Protein AF-A0A9P8HZ07-F1 (afdb_monomer_lite)

Structure (mmCIF, N/CA/C/O backbone):
data_AF-A0A9P8HZ07-F1
#
_entry.id   AF-A0A9P8HZ07-F1
#
loop_
_atom_site.group_PDB
_atom_site.id
_atom_site.type_symbol
_atom_site.label_atom_id
_atom_site.label_alt_id
_atom_site.label_comp_id
_atom_site.label_asym_id
_atom_site.label_entity_id
_atom_site.label_seq_id
_atom_site.pdbx_PDB_ins_code
_atom_site.Cartn_x
_atom_site.Cartn_y
_atom_site.Cartn_z
_atom_site.occupancy
_atom_site.B_iso_or_equiv
_atom_site.auth_seq_id
_atom_site.auth_comp_id
_atom_site.auth_asym_id
_atom_site.auth_atom_id
_atom_site.pdbx_PDB_model_num
ATOM 1 N N . MET A 1 1 ? 8.475 6.520 -8.830 1.00 59.56 1 MET A N 1
ATOM 2 C CA . MET A 1 1 ? 8.211 6.769 -7.394 1.00 59.56 1 MET A CA 1
ATOM 3 C C . MET A 1 1 ? 7.772 5.513 -6.650 1.00 59.56 1 MET A C 1
ATOM 5 O O . MET A 1 1 ? 8.301 5.298 -5.576 1.00 59.56 1 MET A O 1
ATOM 9 N N . HIS A 1 2 ? 6.864 4.680 -7.179 1.00 84.31 2 HIS A N 1
ATOM 10 C CA . HIS A 1 2 ? 6.320 3.545 -6.406 1.00 84.31 2 HIS A CA 1
ATOM 11 C C . HIS A 1 2 ? 6.890 2.156 -6.761 1.00 84.31 2 HIS A C 1
ATOM 13 O O . HIS A 1 2 ? 6.736 1.226 -5.973 1.00 84.31 2 HIS A O 1
ATOM 19 N N . GLY A 1 3 ? 7.568 2.011 -7.906 1.00 85.69 3 GLY A N 1
ATOM 20 C CA . GLY A 1 3 ? 8.253 0.767 -8.282 1.00 85.69 3 GLY A CA 1
ATOM 21 C C . GLY A 1 3 ? 9.573 0.551 -7.534 1.00 85.69 3 GLY A C 1
ATOM 22 O O . GLY A 1 3 ? 10.082 1.464 -6.883 1.00 85.69 3 GLY A O 1
ATOM 23 N N . ASN A 1 4 ? 10.132 -0.649 -7.657 1.00 91.38 4 ASN A N 1
ATOM 24 C CA . ASN A 1 4 ? 11.378 -1.030 -6.994 1.00 91.38 4 ASN A CA 1
ATOM 25 C C . ASN A 1 4 ? 12.587 -0.266 -7.551 1.00 91.38 4 ASN A C 1
ATOM 27 O O . ASN A 1 4 ? 12.652 0.039 -8.747 1.00 91.38 4 ASN A O 1
ATOM 31 N N . TYR A 1 5 ? 13.561 0.023 -6.696 1.00 93.81 5 TYR A N 1
ATOM 32 C CA . TYR A 1 5 ? 14.713 0.854 -7.029 1.00 93.81 5 TYR A CA 1
ATOM 33 C C . TYR A 1 5 ? 15.615 0.205 -8.086 1.00 93.81 5 TYR A C 1
ATOM 35 O O . TYR A 1 5 ? 15.811 0.777 -9.159 1.00 93.81 5 TYR A O 1
ATOM 43 N N . GLY A 1 6 ? 16.075 -1.024 -7.831 1.00 94.75 6 GLY A N 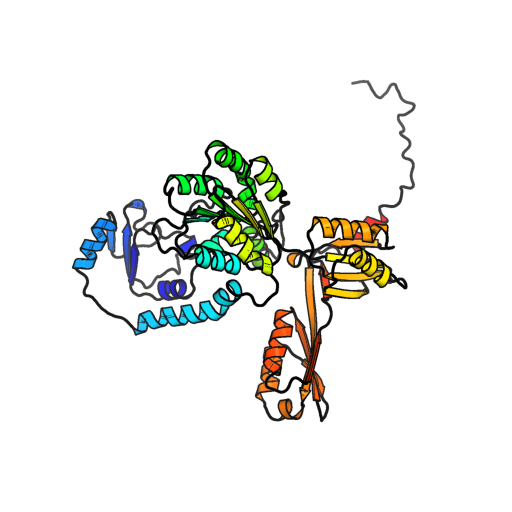1
ATOM 44 C CA . GLY A 1 6 ? 16.971 -1.756 -8.733 1.00 94.75 6 GLY A CA 1
ATOM 45 C C . GLY A 1 6 ? 16.426 -1.897 -10.158 1.00 94.75 6 GLY A C 1
ATOM 46 O O . GLY A 1 6 ? 17.099 -1.475 -11.098 1.00 94.75 6 GLY A O 1
ATOM 47 N N . PRO A 1 7 ? 15.195 -2.412 -10.355 1.00 94.31 7 PRO A N 1
ATOM 48 C CA . PRO A 1 7 ? 14.575 -2.470 -11.675 1.00 94.31 7 PRO A CA 1
ATOM 49 C C . PRO A 1 7 ? 14.467 -1.110 -12.374 1.00 94.31 7 PRO A C 1
ATOM 51 O O . PRO A 1 7 ? 14.718 -1.039 -13.574 1.00 94.31 7 PRO A O 1
ATOM 54 N N . ASN A 1 8 ? 14.148 -0.026 -11.659 1.00 93.38 8 ASN A N 1
ATOM 55 C CA . ASN A 1 8 ? 14.058 1.308 -12.263 1.00 93.38 8 ASN A CA 1
ATOM 56 C C . ASN A 1 8 ? 15.418 1.829 -12.753 1.00 93.38 8 ASN A C 1
ATOM 58 O O . ASN A 1 8 ? 15.495 2.386 -13.852 1.00 93.38 8 ASN A O 1
ATOM 62 N N . VAL A 1 9 ? 16.484 1.645 -11.967 1.00 94.56 9 VAL A N 1
ATOM 63 C CA . VAL A 1 9 ? 17.844 2.042 -12.366 1.00 94.56 9 VAL A CA 1
ATOM 64 C C . VAL A 1 9 ? 18.314 1.186 -13.536 1.00 94.56 9 VAL A C 1
ATOM 66 O O . VAL A 1 9 ? 18.641 1.705 -14.600 1.00 94.56 9 VAL A O 1
ATOM 69 N N . LEU A 1 10 ? 18.262 -0.137 -13.382 1.00 95.69 10 LEU A N 1
ATOM 70 C CA . LEU A 1 10 ? 18.871 -1.066 -14.330 1.00 95.69 10 LEU A CA 1
ATOM 71 C C . LEU A 1 10 ? 18.099 -1.179 -15.650 1.00 95.69 10 LEU A C 1
ATOM 73 O O . LEU A 1 10 ? 18.713 -1.439 -16.680 1.00 95.69 10 LEU A O 1
ATOM 77 N N . THR A 1 11 ? 16.792 -0.889 -15.672 1.00 95.00 11 THR A N 1
ATOM 78 C CA . THR A 1 11 ? 16.051 -0.708 -16.937 1.00 95.00 11 THR A CA 1
ATOM 79 C C . THR A 1 11 ? 16.614 0.462 -17.745 1.00 95.00 11 THR A C 1
ATOM 81 O O . THR A 1 11 ? 16.712 0.381 -18.965 1.00 95.00 11 THR A O 1
ATOM 84 N N . ASN A 1 12 ? 17.039 1.541 -17.085 1.00 93.06 12 ASN A N 1
ATOM 85 C CA . ASN A 1 12 ? 17.636 2.693 -17.759 1.00 93.06 12 ASN A CA 1
ATOM 86 C C . ASN A 1 12 ? 19.129 2.520 -18.063 1.00 93.06 12 ASN A C 1
ATOM 88 O O . ASN A 1 12 ? 19.679 3.356 -18.769 1.00 93.06 12 ASN A O 1
ATOM 92 N N . GLU A 1 13 ? 19.765 1.436 -17.616 1.00 94.38 13 GLU A N 1
ATOM 93 C CA . GLU A 1 13 ? 21.156 1.090 -17.950 1.00 94.38 13 GLU A CA 1
ATOM 94 C C . GLU A 1 13 ? 21.277 -0.110 -18.900 1.00 94.38 13 GLU A C 1
ATOM 96 O O . GLU A 1 13 ? 22.365 -0.378 -19.408 1.00 94.38 13 GLU A O 1
ATOM 101 N N . CYS A 1 14 ? 20.187 -0.844 -19.148 1.00 96.44 14 CYS A N 1
ATOM 102 C CA . CYS A 1 14 ? 20.227 -2.045 -19.978 1.00 96.44 14 CYS A CA 1
ATOM 103 C C . CYS A 1 14 ? 20.615 -1.737 -21.434 1.00 96.44 14 CYS A C 1
ATOM 105 O O . CYS A 1 14 ? 20.330 -0.662 -21.963 1.00 96.44 14 CYS A O 1
ATOM 107 N N . ASP A 1 15 ? 21.263 -2.698 -22.087 1.00 96.94 15 ASP A N 1
ATOM 108 C CA . ASP A 1 15 ? 21.610 -2.674 -23.511 1.00 96.94 15 ASP A CA 1
ATOM 109 C C . ASP A 1 15 ? 20.519 -3.312 -24.387 1.00 96.94 15 ASP A C 1
ATOM 111 O O . ASP A 1 15 ? 20.376 -2.962 -25.562 1.00 96.94 15 ASP A O 1
ATOM 115 N N . VAL A 1 16 ? 19.723 -4.215 -23.812 1.00 96.81 16 VAL A N 1
ATOM 116 C CA . VAL A 1 16 ? 18.549 -4.837 -24.428 1.00 96.81 16 VAL A CA 1
ATOM 117 C C . VAL A 1 16 ? 17.379 -4.822 -23.443 1.00 96.81 16 VAL A C 1
ATOM 119 O O . VAL A 1 16 ? 17.508 -5.281 -22.309 1.00 96.81 16 VAL A O 1
ATOM 122 N N . LEU A 1 17 ? 16.219 -4.345 -23.901 1.00 97.50 17 LEU A N 1
ATOM 123 C CA . LEU A 1 17 ? 14.957 -4.362 -23.162 1.00 97.50 17 LEU A CA 1
ATOM 124 C C . LEU A 1 17 ? 13.957 -5.275 -23.877 1.00 97.50 17 LEU A C 1
ATOM 126 O O . LEU A 1 17 ? 13.590 -5.014 -25.021 1.00 97.50 17 LEU A O 1
ATOM 130 N N . ILE A 1 18 ? 13.501 -6.328 -23.198 1.00 96.94 18 ILE A N 1
ATOM 131 C CA . ILE A 1 18 ? 12.497 -7.265 -23.719 1.00 96.94 18 ILE A CA 1
ATOM 132 C C . ILE A 1 18 ? 11.167 -6.982 -23.014 1.00 96.94 18 ILE A C 1
ATOM 134 O O . ILE A 1 18 ? 10.987 -7.339 -21.851 1.00 96.94 18 ILE A O 1
ATOM 138 N N . ALA A 1 19 ? 10.249 -6.317 -23.709 1.00 97.25 19 ALA A N 1
ATOM 139 C CA . ALA A 1 19 ? 8.915 -5.993 -23.220 1.00 97.25 19 ALA A CA 1
ATOM 140 C C . ALA A 1 19 ? 7.922 -7.083 -23.640 1.00 97.25 19 ALA A C 1
ATOM 142 O O . ALA A 1 19 ? 7.728 -7.314 -24.830 1.00 97.25 19 ALA A O 1
ATOM 143 N N . ILE A 1 20 ? 7.306 -7.754 -22.665 1.00 97.25 20 ILE A N 1
ATOM 144 C CA . ILE A 1 20 ? 6.387 -8.881 -22.876 1.00 97.25 20 ILE A CA 1
ATOM 145 C C . ILE A 1 20 ? 4.999 -8.477 -22.376 1.00 97.25 20 ILE A C 1
ATOM 147 O O . ILE A 1 20 ? 4.812 -8.335 -21.167 1.00 97.25 20 ILE A O 1
ATOM 151 N N . GLY A 1 21 ? 4.037 -8.286 -23.284 1.00 95.88 21 GLY A N 1
ATOM 152 C CA . GLY A 1 21 ? 2.667 -7.881 -22.941 1.00 95.88 21 GLY A CA 1
ATOM 153 C C . GLY A 1 21 ? 2.612 -6.547 -22.190 1.00 95.88 21 GLY A C 1
ATOM 154 O O . GLY A 1 21 ? 1.896 -6.413 -21.196 1.00 95.88 21 GLY A O 1
ATOM 155 N N . MET A 1 22 ? 3.434 -5.583 -22.613 1.00 94.88 22 MET A N 1
ATOM 156 C CA . MET A 1 22 ? 3.632 -4.302 -21.939 1.00 94.88 22 MET A CA 1
ATOM 157 C C . MET A 1 22 ? 3.399 -3.141 -22.908 1.00 94.88 22 MET A C 1
ATOM 159 O O . MET A 1 22 ? 4.104 -2.995 -23.895 1.00 94.88 22 MET A O 1
ATOM 163 N N . ARG A 1 23 ? 2.496 -2.228 -22.539 1.00 95.69 23 ARG A N 1
ATOM 164 C CA . ARG A 1 23 ? 2.103 -1.059 -23.352 1.00 95.69 23 ARG A CA 1
ATOM 165 C C . ARG A 1 23 ? 2.937 0.219 -23.164 1.00 95.69 23 ARG A C 1
ATOM 167 O O . ARG A 1 23 ? 2.537 1.291 -23.612 1.00 95.69 23 ARG A O 1
ATOM 174 N N . PHE A 1 24 ? 4.055 0.145 -22.433 1.00 96.12 24 PHE A N 1
ATOM 175 C CA . PHE A 1 24 ? 4.898 1.307 -22.089 1.00 96.12 24 PHE A CA 1
ATOM 176 C C . PHE A 1 24 ? 4.092 2.510 -21.563 1.00 96.12 24 PHE A C 1
ATOM 178 O O . PHE A 1 24 ? 4.180 3.618 -22.087 1.00 96.12 24 PHE A O 1
ATOM 185 N N . ASP A 1 25 ? 3.253 2.262 -20.557 1.00 95.25 25 ASP A N 1
ATOM 186 C CA . ASP A 1 25 ? 2.420 3.285 -19.921 1.00 95.25 25 ASP A CA 1
ATOM 187 C C . ASP A 1 25 ? 3.254 4.370 -19.215 1.00 95.25 25 ASP A C 1
ATOM 189 O O . ASP A 1 25 ? 4.336 4.086 -18.691 1.00 95.25 25 ASP A O 1
ATOM 193 N N . ASP A 1 26 ? 2.727 5.597 -19.144 1.00 92.44 26 ASP A N 1
ATOM 194 C CA . ASP A 1 26 ? 3.433 6.748 -18.568 1.00 92.44 26 ASP A CA 1
ATOM 195 C C . ASP A 1 26 ? 3.791 6.579 -17.081 1.00 92.44 26 ASP A C 1
ATOM 197 O O . ASP A 1 26 ? 4.816 7.101 -16.628 1.00 92.44 26 ASP A O 1
ATOM 201 N N . ARG A 1 27 ? 3.030 5.774 -16.327 1.00 90.75 27 ARG A N 1
ATOM 202 C CA . ARG A 1 27 ? 3.316 5.470 -14.919 1.00 90.75 27 ARG A CA 1
ATOM 203 C C . ARG A 1 27 ? 4.494 4.519 -14.760 1.00 90.75 27 ARG A C 1
ATOM 205 O O . ARG A 1 27 ? 5.082 4.472 -13.679 1.00 90.75 27 ARG A O 1
ATOM 212 N N . VAL A 1 28 ? 4.847 3.793 -15.821 1.00 92.94 28 VAL A N 1
ATOM 213 C CA . VAL A 1 28 ? 6.012 2.903 -15.873 1.00 92.94 28 VAL A CA 1
ATOM 214 C C . VAL A 1 28 ? 7.216 3.631 -16.459 1.00 92.94 28 VAL A C 1
ATOM 216 O O . VAL A 1 28 ? 8.289 3.623 -15.860 1.00 92.94 28 VAL A O 1
ATOM 219 N N . THR A 1 29 ? 7.056 4.278 -17.615 1.00 93.31 29 THR A N 1
ATOM 220 C CA . THR A 1 29 ? 8.188 4.887 -18.325 1.00 93.31 29 THR A CA 1
ATOM 221 C C . THR A 1 29 ? 8.618 6.221 -17.730 1.00 93.31 29 THR A C 1
ATOM 223 O O . THR A 1 29 ? 9.765 6.638 -17.902 1.00 93.31 29 THR A O 1
ATOM 226 N N . GLY A 1 30 ? 7.700 6.930 -17.066 1.00 91.62 30 GLY A N 1
ATOM 227 C CA . GLY A 1 30 ? 7.900 8.316 -16.674 1.00 91.62 30 GLY A CA 1
ATOM 228 C C . GLY A 1 30 ? 8.252 9.167 -17.895 1.00 91.62 30 GLY A C 1
ATOM 229 O O . GLY A 1 30 ? 7.479 9.290 -18.843 1.00 91.62 30 GLY A O 1
ATOM 230 N N . ARG A 1 31 ? 9.456 9.738 -17.894 1.00 92.12 31 ARG A N 1
ATOM 231 C CA . ARG A 1 31 ? 9.958 10.568 -18.992 1.00 92.12 31 ARG A CA 1
ATOM 232 C C . ARG A 1 31 ? 10.434 9.726 -20.175 1.00 92.12 31 ARG A C 1
ATOM 234 O O . ARG A 1 31 ? 11.571 9.257 -20.191 1.00 92.12 31 ARG A O 1
ATOM 241 N N . LEU A 1 32 ? 9.594 9.624 -21.207 1.00 93.50 32 LEU A N 1
ATOM 242 C CA . LEU A 1 32 ? 9.905 8.905 -22.450 1.00 93.50 32 LEU A CA 1
ATOM 243 C C . LEU A 1 32 ? 11.179 9.396 -23.141 1.00 93.50 32 LEU A C 1
ATOM 245 O O . LEU A 1 32 ? 11.830 8.613 -23.821 1.00 93.50 32 LEU A O 1
ATOM 249 N N . ASP A 1 33 ? 11.565 10.664 -22.986 1.00 93.31 33 ASP A N 1
ATOM 250 C CA . ASP A 1 33 ? 12.795 11.213 -23.567 1.00 93.31 33 ASP A CA 1
ATOM 251 C C . ASP A 1 33 ? 14.073 10.714 -22.872 1.00 93.31 33 ASP A C 1
ATOM 253 O O . ASP A 1 33 ? 15.148 10.776 -23.463 1.00 93.31 33 ASP A O 1
ATOM 257 N N . LYS A 1 34 ? 13.952 10.153 -21.664 1.00 92.25 34 LYS A N 1
ATOM 258 C CA . LYS A 1 34 ? 15.059 9.568 -20.893 1.00 92.25 34 LYS A CA 1
ATOM 259 C C . LYS A 1 34 ? 14.961 8.053 -20.719 1.00 92.25 34 LYS A C 1
ATOM 261 O O . LYS A 1 34 ? 15.940 7.436 -20.321 1.00 92.25 34 LYS A O 1
ATOM 266 N N . TYR A 1 35 ? 13.807 7.465 -21.014 1.00 94.81 35 TYR A N 1
ATOM 267 C CA . TYR A 1 35 ? 13.546 6.052 -20.778 1.00 94.81 35 TYR A CA 1
ATOM 268 C C . TYR A 1 35 ? 14.347 5.151 -21.731 1.00 94.81 35 TYR A C 1
ATOM 270 O O . TYR A 1 35 ? 14.124 5.193 -22.943 1.00 94.81 35 TYR A O 1
ATOM 278 N N . ALA A 1 36 ? 15.270 4.359 -21.169 1.00 94.12 36 ALA A N 1
ATOM 279 C CA . ALA A 1 36 ? 16.022 3.283 -21.833 1.00 94.12 36 ALA A CA 1
ATOM 280 C C . ALA A 1 36 ? 16.573 3.628 -23.239 1.00 94.12 36 ALA A C 1
ATOM 282 O O . ALA A 1 36 ? 16.530 2.809 -24.156 1.00 94.12 36 ALA A O 1
ATOM 283 N N . LYS A 1 37 ? 17.080 4.853 -23.445 1.00 94.25 37 LYS A N 1
ATOM 284 C CA . LYS A 1 37 ? 17.424 5.376 -24.786 1.00 94.25 37 LYS A CA 1
ATOM 285 C C . LYS A 1 37 ? 18.563 4.654 -25.494 1.00 94.25 37 LYS A C 1
ATOM 287 O O . LYS A 1 37 ? 18.640 4.702 -26.718 1.00 94.25 37 LYS A O 1
ATOM 292 N N . GLN A 1 38 ? 19.440 4.019 -24.736 1.00 95.06 38 GLN A N 1
ATOM 293 C CA . GLN A 1 38 ? 20.548 3.222 -25.247 1.00 95.06 38 GLN A CA 1
ATOM 294 C C . GLN A 1 38 ? 20.142 1.786 -25.612 1.00 95.06 38 GLN A C 1
ATOM 296 O O . GLN A 1 38 ? 20.891 1.116 -26.322 1.00 95.06 38 GLN A O 1
ATOM 301 N N . ALA A 1 39 ? 19.002 1.298 -25.114 1.00 97.56 39 ALA A N 1
ATOM 302 C CA . ALA A 1 39 ? 18.634 -0.106 -25.220 1.00 97.56 39 ALA A CA 1
ATOM 303 C C . ALA A 1 39 ? 18.073 -0.451 -26.606 1.00 97.56 39 ALA A C 1
ATOM 305 O O . ALA A 1 39 ? 17.285 0.297 -27.189 1.00 97.56 39 ALA A O 1
ATOM 306 N N . LYS A 1 40 ? 18.409 -1.641 -27.111 1.00 98.31 40 LYS A N 1
ATOM 307 C CA . LYS A 1 40 ? 17.659 -2.278 -28.199 1.00 98.31 40 LYS A CA 1
ATOM 308 C C . LYS A 1 40 ? 16.374 -2.862 -27.627 1.00 98.31 40 LYS A C 1
ATOM 310 O O . LYS A 1 40 ? 16.422 -3.674 -26.706 1.00 98.31 40 LYS A O 1
ATOM 315 N N . VAL A 1 41 ? 15.232 -2.468 -28.175 1.00 98.00 41 VAL A N 1
ATOM 316 C CA . VAL A 1 41 ? 13.921 -2.846 -27.634 1.00 98.00 41 VAL A CA 1
ATOM 317 C C . VAL A 1 41 ? 13.317 -3.980 -28.460 1.00 98.00 41 VAL A C 1
ATOM 319 O O . VAL A 1 41 ? 13.108 -3.825 -29.664 1.00 98.00 41 VAL A O 1
ATOM 322 N N . ILE A 1 42 ? 13.017 -5.105 -27.815 1.00 97.56 42 ILE A N 1
ATOM 323 C CA . ILE A 1 42 ? 12.215 -6.199 -28.373 1.00 97.56 42 ILE A CA 1
ATOM 324 C C . ILE A 1 42 ? 10.846 -6.130 -27.706 1.00 97.56 42 ILE A C 1
ATOM 326 O O . ILE A 1 42 ? 10.764 -6.175 -26.480 1.00 97.56 42 ILE A O 1
ATOM 330 N N . HIS A 1 43 ? 9.779 -5.997 -28.488 1.00 98.06 43 HIS A N 1
ATOM 331 C CA . HIS A 1 43 ? 8.430 -5.792 -27.953 1.00 98.06 43 HIS A CA 1
ATOM 332 C C . HIS A 1 43 ? 7.493 -6.878 -28.458 1.00 98.06 43 HIS A C 1
ATOM 334 O O . HIS A 1 43 ? 7.217 -6.958 -29.654 1.00 98.06 43 HIS A O 1
ATOM 340 N N . LEU A 1 44 ? 7.044 -7.718 -27.529 1.00 97.94 44 LEU A N 1
ATOM 341 C CA . LEU A 1 44 ? 6.050 -8.751 -27.748 1.00 97.94 44 LEU A CA 1
ATOM 342 C C . LEU A 1 44 ? 4.698 -8.220 -27.280 1.00 97.94 44 LEU A C 1
ATOM 344 O O . LEU A 1 44 ? 4.534 -7.925 -26.092 1.00 97.94 44 LEU A O 1
ATOM 348 N N . ASP A 1 45 ? 3.738 -8.121 -28.191 1.00 97.56 45 ASP A N 1
ATOM 349 C CA . ASP A 1 45 ? 2.375 -7.722 -27.852 1.00 97.56 45 ASP A CA 1
ATOM 350 C C . ASP A 1 45 ? 1.351 -8.399 -28.768 1.00 97.56 45 ASP A C 1
ATOM 352 O O . ASP A 1 45 ? 1.636 -8.724 -29.925 1.00 97.56 45 ASP A O 1
ATOM 356 N N . ILE A 1 46 ? 0.152 -8.618 -28.231 1.00 97.62 46 ILE A N 1
ATOM 357 C CA . ILE A 1 46 ? -0.977 -9.171 -28.981 1.00 97.62 46 ILE A CA 1
ATOM 358 C C . ILE A 1 46 ? -1.697 -8.071 -29.769 1.00 97.62 46 ILE A C 1
ATOM 360 O O . ILE A 1 46 ? -2.244 -8.342 -30.841 1.00 97.62 46 ILE A O 1
ATOM 364 N N . ASP A 1 47 ? -1.672 -6.837 -29.256 1.00 97.06 47 ASP A N 1
ATOM 365 C CA . ASP A 1 47 ? -2.287 -5.677 -29.887 1.00 97.06 47 ASP A CA 1
ATOM 366 C C . ASP A 1 47 ? -1.255 -4.943 -30.762 1.00 97.06 47 ASP A C 1
ATOM 368 O O . ASP A 1 47 ? -0.323 -4.321 -30.243 1.00 97.06 47 ASP A O 1
ATOM 372 N N . PRO A 1 48 ? -1.405 -4.963 -32.100 1.00 95.62 48 PRO A N 1
ATOM 373 C CA . PRO A 1 48 ? -0.461 -4.298 -32.990 1.00 95.62 48 PRO A CA 1
ATOM 374 C C . PRO A 1 48 ? -0.445 -2.773 -32.813 1.00 95.62 48 PRO A C 1
ATOM 376 O O . PRO A 1 48 ? 0.519 -2.135 -33.228 1.00 95.62 48 PRO A O 1
ATOM 379 N N . SER A 1 49 ? -1.478 -2.174 -32.207 1.00 96.75 49 SER A N 1
ATOM 380 C CA . SER A 1 49 ? -1.523 -0.733 -31.943 1.00 96.75 49 SER A CA 1
ATOM 381 C C . SER A 1 49 ? -0.614 -0.293 -30.793 1.00 96.75 49 SER A C 1
ATOM 383 O O . SER A 1 49 ? -0.299 0.891 -30.689 1.00 96.75 49 SER A O 1
ATOM 385 N N . GLU A 1 50 ? -0.163 -1.227 -29.950 1.00 96.69 50 GLU A N 1
ATOM 386 C CA . GLU A 1 50 ? 0.773 -0.953 -28.855 1.00 96.69 50 GLU A CA 1
ATOM 387 C C . GLU A 1 50 ? 2.235 -0.934 -29.318 1.00 96.69 50 GLU A C 1
ATOM 389 O O . GLU A 1 50 ? 3.081 -0.276 -28.705 1.00 96.69 50 GLU A O 1
ATOM 394 N N . ILE A 1 51 ? 2.530 -1.600 -30.435 1.00 96.62 51 ILE A N 1
ATOM 395 C CA . ILE A 1 51 ? 3.860 -1.636 -31.041 1.00 96.62 51 ILE A CA 1
ATOM 396 C C . ILE A 1 51 ? 4.230 -0.256 -31.593 1.00 96.62 51 ILE A C 1
ATOM 398 O O . ILE A 1 51 ? 3.445 0.387 -32.286 1.00 96.62 51 ILE A O 1
ATOM 402 N N . ASP A 1 52 ? 5.454 0.198 -31.307 1.00 95.88 52 ASP A N 1
ATOM 403 C CA . ASP A 1 52 ? 5.998 1.497 -31.737 1.00 95.88 52 ASP A CA 1
ATOM 404 C C . ASP A 1 52 ? 5.202 2.737 -31.284 1.00 95.88 52 ASP A C 1
ATOM 406 O O . ASP A 1 52 ? 5.543 3.854 -31.679 1.00 95.88 52 ASP A O 1
ATOM 410 N N . LYS A 1 53 ? 4.180 2.575 -30.432 1.00 96.50 53 LYS A N 1
ATOM 411 C CA . LYS A 1 53 ? 3.292 3.664 -30.010 1.00 96.50 53 LYS A CA 1
ATOM 412 C C . LYS A 1 53 ? 4.005 4.702 -29.146 1.00 96.50 53 LYS A C 1
ATOM 414 O O . LYS A 1 53 ? 4.034 5.882 -29.481 1.00 96.50 53 LYS A O 1
ATOM 419 N N . ASN A 1 54 ? 4.577 4.253 -28.027 1.00 96.19 54 ASN A N 1
ATOM 420 C CA . ASN A 1 54 ? 5.247 5.117 -27.044 1.00 96.19 54 ASN A CA 1
ATOM 421 C C . ASN A 1 54 ? 6.777 5.022 -27.129 1.00 96.19 54 ASN A C 1
ATOM 423 O O . ASN A 1 54 ? 7.484 6.016 -26.953 1.00 96.19 54 ASN A O 1
ATOM 427 N N . VAL A 1 55 ? 7.299 3.821 -27.393 1.00 95.62 55 VAL A N 1
ATOM 428 C CA . VAL A 1 55 ? 8.733 3.531 -27.504 1.00 95.62 55 VAL A CA 1
ATOM 429 C C . VAL A 1 55 ? 8.974 2.847 -28.841 1.00 95.62 55 VAL A C 1
ATOM 431 O O . VAL A 1 55 ? 8.315 1.860 -29.158 1.00 95.62 55 VAL A O 1
ATOM 434 N N . LYS A 1 56 ? 9.923 3.367 -29.628 1.00 95.50 56 LYS A N 1
ATOM 435 C CA . LYS A 1 56 ? 10.289 2.763 -30.911 1.00 95.50 56 LYS A CA 1
ATOM 436 C C . LYS A 1 56 ? 11.013 1.440 -30.670 1.00 95.50 56 LYS A C 1
ATOM 438 O O . LYS A 1 56 ? 12.029 1.397 -29.978 1.00 95.50 56 LYS A O 1
ATOM 443 N N . THR A 1 57 ? 10.498 0.377 -31.265 1.00 96.62 57 THR A N 1
ATOM 444 C CA . THR A 1 57 ? 11.015 -0.980 -31.134 1.00 96.62 57 THR A CA 1
ATOM 445 C C . THR A 1 57 ? 12.122 -1.231 -32.156 1.00 96.62 57 THR A C 1
ATOM 447 O O . THR A 1 57 ? 12.129 -0.687 -33.261 1.00 96.62 57 THR A O 1
ATOM 450 N N . THR A 1 58 ? 13.110 -2.034 -31.768 1.00 98.12 58 THR A N 1
ATOM 451 C CA . THR A 1 58 ? 14.130 -2.564 -32.684 1.00 98.12 58 THR A CA 1
ATOM 452 C C . THR A 1 58 ? 13.604 -3.800 -33.403 1.00 98.12 58 THR A C 1
ATOM 454 O O . THR A 1 58 ? 13.832 -3.954 -34.600 1.00 98.12 58 THR A O 1
ATOM 457 N N . VAL A 1 59 ? 12.897 -4.670 -32.675 1.00 96.88 59 VAL A N 1
ATOM 458 C CA . VAL A 1 59 ? 12.235 -5.857 -33.223 1.00 96.88 59 VAL A CA 1
ATOM 459 C C . VAL A 1 59 ? 10.842 -5.979 -32.599 1.00 96.88 59 VAL A C 1
ATOM 461 O O . VAL A 1 59 ? 10.743 -6.248 -31.398 1.00 96.88 59 VAL A O 1
ATOM 464 N N . PRO A 1 60 ? 9.767 -5.798 -33.380 1.00 96.81 60 PRO A N 1
ATOM 465 C CA . PRO A 1 60 ? 8.421 -6.116 -32.933 1.00 96.81 60 PRO A CA 1
ATOM 466 C C . PRO A 1 60 ? 8.119 -7.603 -33.150 1.00 96.81 60 PRO A C 1
ATOM 468 O O . PRO A 1 60 ? 8.443 -8.172 -34.194 1.00 96.81 60 PRO A O 1
ATOM 471 N N . VAL A 1 61 ? 7.470 -8.229 -32.174 1.00 96.12 61 VAL A N 1
ATOM 472 C CA . VAL A 1 61 ? 6.990 -9.612 -32.244 1.00 96.12 61 VAL A CA 1
ATOM 473 C C . VAL A 1 61 ? 5.497 -9.589 -31.957 1.00 96.12 61 VAL A C 1
ATOM 475 O O . VAL A 1 61 ? 5.059 -9.510 -30.813 1.00 96.12 61 VAL A O 1
ATOM 478 N N . TRP A 1 62 ? 4.705 -9.616 -33.018 1.00 95.88 62 TRP A N 1
ATOM 479 C CA . TRP A 1 62 ? 3.256 -9.579 -32.896 1.00 95.88 62 TRP A CA 1
ATOM 480 C C . TRP A 1 62 ? 2.688 -10.991 -32.716 1.00 95.88 62 TRP A C 1
ATOM 482 O O . TRP A 1 62 ? 2.951 -11.872 -33.536 1.00 95.88 62 TRP A O 1
ATOM 492 N N . GLY A 1 63 ? 1.905 -11.199 -31.656 1.00 95.94 63 GLY A N 1
ATOM 493 C CA . GLY A 1 63 ? 1.196 -12.453 -31.400 1.00 95.94 63 GLY A CA 1
ATOM 494 C C . GLY A 1 63 ? 0.912 -12.695 -29.917 1.00 95.94 63 GLY A C 1
ATOM 495 O O . GLY A 1 63 ? 1.278 -11.898 -29.054 1.00 95.94 63 GLY A O 1
ATOM 496 N N . ASP A 1 64 ? 0.265 -13.820 -29.603 1.00 97.44 64 ASP A N 1
ATOM 497 C CA . ASP A 1 64 ? 0.090 -14.242 -28.210 1.00 97.44 64 ASP A CA 1
ATOM 498 C C . ASP A 1 64 ? 1.464 -14.584 -27.604 1.00 97.44 64 ASP A C 1
ATOM 500 O O . ASP A 1 64 ? 2.215 -15.409 -28.131 1.00 97.44 64 ASP A O 1
ATOM 504 N N . CYS A 1 65 ? 1.810 -13.957 -26.476 1.00 96.19 65 CYS A N 1
ATOM 505 C CA . CYS A 1 65 ? 3.045 -14.247 -25.743 1.00 96.19 65 CYS A CA 1
ATOM 506 C C . CYS A 1 65 ? 3.137 -15.716 -25.298 1.00 96.19 65 CYS A C 1
ATOM 508 O O . CYS A 1 65 ? 4.241 -16.231 -25.153 1.00 96.19 65 CYS A O 1
ATOM 510 N N . LYS A 1 66 ? 2.011 -16.419 -25.114 1.00 95.75 66 LYS A N 1
ATOM 511 C CA . LYS A 1 66 ? 2.000 -17.861 -24.817 1.00 95.75 66 LYS A CA 1
ATOM 512 C C . LYS A 1 66 ? 2.487 -18.725 -25.975 1.00 95.75 66 LYS A C 1
ATOM 514 O O . LYS A 1 66 ? 2.950 -19.830 -25.721 1.00 95.75 66 LYS A O 1
ATOM 519 N N . GLU A 1 67 ? 2.383 -18.240 -27.208 1.00 96.50 67 GLU A N 1
ATOM 520 C CA . GLU A 1 67 ? 2.847 -18.942 -28.408 1.00 96.50 67 GLU A CA 1
ATOM 521 C C . GLU A 1 67 ? 4.237 -18.453 -28.824 1.00 96.50 67 GLU A C 1
ATOM 523 O O . GLU A 1 67 ? 5.140 -19.248 -29.079 1.00 96.50 67 GLU A O 1
ATOM 528 N N . THR A 1 68 ? 4.438 -17.133 -28.821 1.00 95.75 68 THR A N 1
ATOM 529 C CA . THR A 1 68 ? 5.672 -16.504 -29.308 1.00 95.75 68 THR A CA 1
ATOM 530 C C . THR A 1 68 ? 6.856 -16.667 -28.352 1.00 95.75 68 THR A C 1
ATOM 532 O O . THR A 1 68 ? 7.980 -16.845 -28.822 1.00 95.75 68 THR A O 1
ATOM 535 N N . LEU A 1 69 ? 6.650 -16.664 -27.024 1.00 95.50 69 LEU A N 1
ATOM 536 C CA . LEU A 1 69 ? 7.752 -16.867 -26.074 1.00 95.50 69 LEU A CA 1
ATOM 537 C C . LEU A 1 69 ? 8.392 -18.255 -26.196 1.00 95.50 69 LEU A C 1
ATOM 539 O O . LEU A 1 69 ? 9.616 -18.281 -26.305 1.00 95.50 69 LEU A O 1
ATOM 543 N N . PRO A 1 70 ? 7.644 -19.381 -26.227 1.00 95.88 70 PRO A N 1
ATOM 544 C CA . PRO A 1 70 ? 8.232 -20.698 -26.467 1.00 95.88 70 PRO A CA 1
ATOM 545 C C . PRO A 1 70 ? 9.120 -20.744 -27.714 1.00 95.88 70 PRO A C 1
ATOM 547 O O . PRO A 1 70 ? 10.282 -21.135 -27.617 1.00 95.88 70 PRO A O 1
ATOM 550 N N . MET A 1 71 ? 8.622 -20.233 -28.846 1.00 94.88 71 MET A N 1
ATOM 551 C CA . MET A 1 71 ? 9.365 -20.188 -30.113 1.00 94.88 71 MET A CA 1
ATOM 552 C C . MET A 1 71 ? 10.675 -19.399 -29.997 1.00 94.88 71 MET A C 1
ATOM 554 O O . MET A 1 71 ? 11.700 -19.809 -30.534 1.00 94.88 71 MET A O 1
ATOM 558 N N . LEU A 1 72 ? 10.662 -18.270 -29.281 1.00 93.00 72 LEU A N 1
ATOM 559 C CA . LEU A 1 72 ? 11.877 -17.502 -29.013 1.00 93.00 72 LEU A CA 1
ATOM 560 C C . LEU A 1 72 ? 12.820 -18.267 -28.079 1.00 93.00 72 LEU A C 1
ATOM 562 O O . LEU A 1 72 ? 14.018 -18.328 -28.342 1.00 93.00 72 LEU A O 1
ATOM 566 N N . THR A 1 73 ? 12.299 -18.875 -27.010 1.00 93.62 73 THR A N 1
ATOM 567 C CA . THR A 1 73 ? 13.116 -19.598 -26.026 1.00 93.62 73 THR A CA 1
ATOM 568 C C . THR A 1 73 ? 13.777 -20.861 -26.583 1.00 93.62 73 THR A C 1
ATOM 570 O O . THR A 1 73 ? 14.829 -21.252 -26.091 1.00 93.62 73 THR A O 1
ATOM 573 N N . GLU A 1 74 ? 13.222 -21.474 -27.630 1.00 95.69 74 GLU A N 1
ATOM 574 C CA . GLU A 1 74 ? 13.857 -22.594 -28.343 1.00 95.69 74 GLU A CA 1
ATOM 575 C C . GLU A 1 74 ? 15.113 -22.172 -29.120 1.00 95.69 74 GLU A C 1
ATOM 577 O O . GLU A 1 74 ? 15.990 -22.994 -29.383 1.00 95.69 74 GLU A O 1
ATOM 582 N N . LEU A 1 75 ? 15.214 -20.889 -29.476 1.00 95.31 75 LEU A N 1
ATOM 583 C CA . LEU A 1 75 ? 16.303 -20.338 -30.283 1.00 95.31 75 LEU A CA 1
ATOM 584 C C . LEU A 1 75 ? 17.372 -19.621 -29.448 1.00 95.31 75 LEU A C 1
ATOM 586 O O . LEU A 1 75 ? 18.443 -19.309 -29.974 1.00 95.31 75 LEU A O 1
ATOM 590 N N . VAL A 1 76 ? 17.104 -19.324 -28.171 1.00 94.25 76 VAL A N 1
ATOM 591 C CA . VAL A 1 76 ? 18.077 -18.643 -27.305 1.00 94.25 76 VAL A CA 1
ATOM 592 C C . VAL A 1 76 ? 19.069 -19.625 -26.696 1.00 94.25 76 VAL A C 1
ATOM 594 O O . VAL A 1 76 ? 18.718 -20.660 -26.135 1.00 94.25 76 VAL A O 1
ATOM 597 N N . GLU A 1 77 ? 20.344 -19.253 -26.734 1.00 95.19 77 GLU A N 1
ATOM 598 C CA . GLU A 1 77 ? 21.378 -19.948 -25.976 1.00 95.19 77 GLU A CA 1
ATOM 599 C C . GLU A 1 77 ? 21.260 -19.601 -24.489 1.00 95.19 77 GLU A C 1
ATOM 601 O O . GLU A 1 77 ? 21.293 -18.427 -24.105 1.00 95.19 77 GLU A O 1
ATOM 606 N N . GLN A 1 78 ? 21.191 -20.615 -23.629 1.00 94.12 78 GLN A N 1
ATOM 607 C CA . GLN A 1 78 ? 21.206 -20.404 -22.186 1.00 94.12 78 GLN A CA 1
ATOM 608 C C . GLN A 1 78 ? 22.556 -19.819 -21.741 1.00 94.12 78 GLN A C 1
ATOM 610 O O . GLN A 1 78 ? 23.610 -20.430 -21.918 1.00 94.12 78 GLN A O 1
ATOM 615 N N . LYS A 1 79 ? 22.522 -18.637 -21.117 1.00 93.75 79 LYS A N 1
ATOM 616 C CA . LYS A 1 79 ? 23.695 -17.945 -20.559 1.00 93.75 79 LYS A CA 1
ATOM 617 C C . LYS A 1 79 ? 23.420 -17.509 -19.124 1.00 93.75 79 LYS A C 1
ATOM 619 O O . LYS A 1 79 ? 22.275 -17.284 -18.742 1.00 93.75 79 LYS A O 1
ATOM 624 N N . VAL A 1 80 ? 24.478 -17.390 -18.321 1.00 94.56 80 VAL A N 1
ATOM 625 C CA . VAL A 1 80 ? 24.392 -16.960 -16.917 1.00 94.56 80 VAL A CA 1
ATOM 626 C C . VAL A 1 80 ? 25.239 -15.709 -16.727 1.00 94.56 80 VAL A C 1
ATOM 628 O O . VAL A 1 80 ? 26.417 -15.693 -17.074 1.00 94.56 80 VAL A O 1
ATOM 631 N N . TYR A 1 81 ? 24.645 -14.671 -16.139 1.00 95.38 81 TYR A N 1
ATOM 632 C CA . TYR A 1 81 ? 25.281 -13.367 -15.930 1.00 95.38 81 TYR A CA 1
ATOM 633 C C . TYR A 1 81 ? 25.311 -13.011 -14.436 1.00 95.38 81 TYR A C 1
ATOM 635 O O . TYR A 1 81 ? 24.564 -12.140 -13.986 1.00 95.38 81 TYR A O 1
ATOM 643 N N . PRO A 1 82 ? 26.152 -13.680 -13.624 1.00 96.81 82 PRO A N 1
ATOM 644 C CA . PRO A 1 82 ? 26.111 -13.537 -12.169 1.00 96.81 82 PRO A CA 1
ATOM 645 C C . PRO A 1 82 ? 26.438 -12.113 -11.707 1.00 96.81 82 PRO A C 1
ATOM 647 O O . PRO A 1 82 ? 25.819 -11.639 -10.761 1.00 96.81 82 PRO A O 1
ATOM 650 N N . GLN A 1 83 ? 27.349 -11.421 -12.401 1.00 96.88 83 GLN A N 1
ATOM 651 C CA . GLN A 1 83 ? 27.716 -10.030 -12.109 1.00 96.88 83 GLN A CA 1
ATOM 652 C C . GLN A 1 83 ? 26.555 -9.060 -12.363 1.00 96.88 83 GLN A C 1
ATOM 654 O O . GLN A 1 83 ? 26.313 -8.168 -11.559 1.00 96.88 83 GLN A O 1
ATOM 659 N N . TRP A 1 84 ? 25.797 -9.255 -13.447 1.00 95.25 84 TRP A N 1
ATOM 660 C CA . TRP A 1 84 ? 24.619 -8.435 -13.740 1.00 95.25 84 TRP A CA 1
ATOM 661 C C . TRP A 1 84 ? 23.507 -8.668 -12.714 1.00 95.25 84 TRP A C 1
ATOM 663 O O . TRP A 1 84 ? 22.981 -7.719 -12.142 1.00 95.25 84 TRP A O 1
ATOM 673 N N . LEU A 1 85 ? 23.217 -9.935 -12.396 1.00 95.44 85 LEU A N 1
ATOM 674 C CA . LEU A 1 85 ? 22.239 -10.296 -11.362 1.00 95.44 85 LEU A CA 1
ATOM 675 C C . LEU A 1 85 ? 22.645 -9.800 -9.967 1.00 95.44 85 LEU A C 1
ATOM 677 O O . LEU A 1 85 ? 21.781 -9.520 -9.139 1.00 95.44 85 LEU A O 1
ATOM 681 N N . GLN A 1 86 ? 23.947 -9.693 -9.696 1.00 97.50 86 GLN A N 1
ATOM 682 C CA . GLN A 1 86 ? 24.450 -9.177 -8.429 1.00 97.50 86 GLN A CA 1
ATOM 683 C C . GLN A 1 86 ? 24.098 -7.698 -8.229 1.00 97.50 86 GLN A C 1
ATOM 685 O O . GLN A 1 86 ? 23.693 -7.344 -7.126 1.00 97.50 86 GLN A O 1
ATOM 690 N N . LYS A 1 87 ? 24.122 -6.874 -9.287 1.00 97.25 87 LYS A N 1
ATOM 691 C CA . LYS A 1 87 ? 23.704 -5.464 -9.202 1.00 97.25 87 LYS A CA 1
ATOM 692 C C . LYS A 1 87 ? 22.256 -5.307 -8.731 1.00 97.25 87 LYS A C 1
ATOM 694 O O . LYS A 1 87 ? 21.969 -4.466 -7.888 1.00 97.25 87 LYS A O 1
ATOM 699 N N . PHE A 1 88 ? 21.337 -6.144 -9.227 1.00 96.50 88 PHE A N 1
ATOM 700 C CA . PHE A 1 88 ? 19.944 -6.131 -8.756 1.00 96.50 88 PHE A CA 1
ATOM 701 C C . PHE A 1 88 ? 19.851 -6.432 -7.259 1.00 96.50 88 PHE A C 1
ATOM 703 O O . PHE A 1 88 ? 19.094 -5.769 -6.557 1.00 96.50 88 PHE A O 1
ATOM 710 N N . ARG A 1 89 ? 20.636 -7.401 -6.768 1.00 96.75 89 ARG A N 1
ATOM 711 C CA . ARG A 1 89 ? 20.672 -7.759 -5.342 1.00 96.75 89 ARG A CA 1
ATOM 712 C C . ARG A 1 89 ? 21.243 -6.641 -4.473 1.00 96.75 89 ARG A C 1
ATOM 714 O O . ARG A 1 89 ? 20.762 -6.447 -3.365 1.00 96.75 89 ARG A O 1
ATOM 721 N N . GLU A 1 90 ? 22.237 -5.908 -4.964 1.00 97.44 90 GLU A N 1
ATOM 722 C CA . GLU A 1 90 ? 22.813 -4.753 -4.265 1.00 97.44 90 GLU A CA 1
ATOM 723 C C . GLU A 1 90 ? 21.783 -3.630 -4.101 1.00 97.44 90 GLU A C 1
ATOM 725 O O . GLU A 1 90 ? 21.541 -3.194 -2.978 1.00 97.44 90 GLU A O 1
ATOM 730 N N . TYR A 1 91 ? 21.095 -3.246 -5.182 1.00 97.06 91 TYR A N 1
ATOM 731 C CA . TYR A 1 91 ? 20.014 -2.258 -5.104 1.00 97.06 91 TYR A CA 1
ATOM 732 C C . TYR A 1 91 ? 18.827 -2.729 -4.267 1.00 97.06 91 TYR A C 1
ATOM 734 O O . TYR A 1 91 ? 18.218 -1.930 -3.562 1.00 97.06 91 TYR A O 1
ATOM 742 N N . GLN A 1 92 ? 18.484 -4.017 -4.347 1.00 95.62 92 GLN A N 1
ATOM 743 C CA . GLN A 1 92 ? 17.437 -4.594 -3.511 1.00 95.62 92 GLN A CA 1
ATOM 744 C C . GLN A 1 92 ? 17.809 -4.485 -2.033 1.00 95.62 92 GLN A C 1
ATOM 746 O O . GLN A 1 92 ? 16.973 -4.069 -1.244 1.00 95.62 92 GLN A O 1
ATOM 751 N N . LYS A 1 93 ? 19.054 -4.804 -1.662 1.00 97.12 93 LYS A N 1
ATOM 752 C CA . LYS A 1 93 ? 19.530 -4.682 -0.281 1.00 97.12 93 LYS A CA 1
ATOM 753 C C . LYS A 1 93 ? 19.453 -3.235 0.219 1.00 97.12 93 LYS A C 1
ATOM 755 O O . LYS A 1 93 ? 18.962 -2.997 1.316 1.00 97.12 93 LYS A O 1
ATOM 760 N N . GLU A 1 94 ? 19.894 -2.275 -0.592 1.00 96.62 94 GLU A N 1
ATOM 761 C CA . GLU A 1 94 ? 19.804 -0.846 -0.261 1.00 96.62 94 GLU A CA 1
ATOM 762 C C . GLU A 1 94 ? 18.346 -0.401 -0.055 1.00 96.62 94 GLU A C 1
ATOM 764 O O . GLU A 1 94 ? 18.019 0.274 0.923 1.00 96.62 94 GLU A O 1
ATOM 769 N N . GLU A 1 95 ? 17.448 -0.818 -0.952 1.00 94.50 95 GLU A N 1
ATOM 770 C CA . GLU A 1 95 ? 16.014 -0.538 -0.859 1.00 94.50 95 GLU A CA 1
ATOM 771 C C . GLU A 1 95 ? 15.372 -1.217 0.362 1.00 94.50 95 GLU A C 1
ATOM 773 O O . GLU A 1 95 ? 14.503 -0.631 1.018 1.00 94.50 95 GLU A O 1
ATOM 778 N N . GLU A 1 96 ? 15.815 -2.434 0.684 1.00 94.81 96 GLU A N 1
ATOM 779 C CA . GLU A 1 96 ? 15.376 -3.194 1.847 1.00 94.81 96 GLU A CA 1
ATOM 780 C C . GLU A 1 96 ? 15.720 -2.478 3.149 1.00 94.81 96 GLU A C 1
ATOM 782 O O . GLU A 1 96 ? 14.842 -2.266 3.984 1.00 94.81 96 GLU A O 1
ATOM 787 N N . GLU A 1 97 ? 16.974 -2.059 3.299 1.00 94.19 97 GLU A N 1
ATOM 788 C CA . GLU A 1 97 ? 17.478 -1.364 4.485 1.00 94.19 97 GLU A CA 1
ATOM 789 C C . GLU A 1 97 ? 16.859 0.031 4.644 1.00 94.19 97 GLU A C 1
ATOM 791 O O . GLU A 1 97 ? 16.479 0.410 5.750 1.00 94.19 97 GLU A O 1
ATOM 796 N N . TH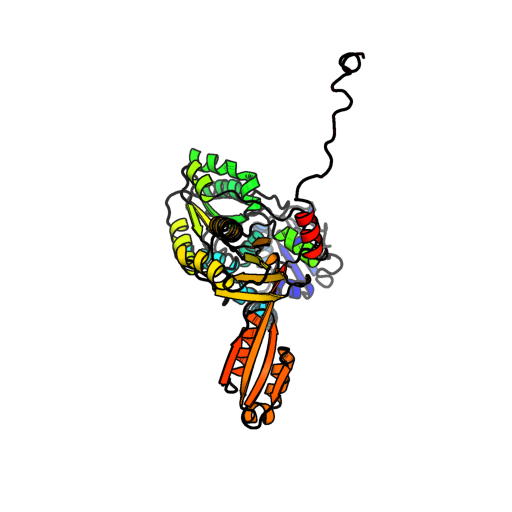R A 1 98 ? 16.708 0.776 3.546 1.00 90.31 98 THR A N 1
ATOM 797 C CA . THR A 1 98 ? 16.298 2.189 3.595 1.00 90.31 98 THR A CA 1
ATOM 798 C C . THR A 1 98 ? 14.786 2.373 3.693 1.00 90.31 98 THR A C 1
ATOM 800 O O . THR A 1 98 ? 14.323 3.276 4.385 1.00 90.31 98 THR A O 1
ATOM 803 N N . CYS A 1 99 ? 14.003 1.549 2.985 1.00 87.88 99 CYS A N 1
ATOM 804 C CA . CYS A 1 99 ? 12.579 1.821 2.765 1.00 87.88 99 CYS A CA 1
ATOM 805 C C . CYS A 1 99 ? 11.660 0.645 3.114 1.00 87.88 99 CYS A C 1
ATOM 807 O O . CYS A 1 99 ? 10.570 0.860 3.635 1.00 87.88 99 CYS A O 1
ATOM 809 N N . ILE A 1 100 ? 12.034 -0.598 2.790 1.00 93.06 100 ILE A N 1
ATOM 810 C CA . ILE A 1 100 ? 11.130 -1.747 2.981 1.00 93.06 100 ILE A CA 1
ATOM 811 C C . ILE A 1 100 ? 11.095 -2.167 4.449 1.00 93.06 100 ILE A C 1
ATOM 813 O O . ILE A 1 100 ? 10.012 -2.302 5.007 1.00 93.06 100 ILE A O 1
ATOM 817 N N . ASN A 1 101 ? 12.247 -2.370 5.090 1.00 93.94 101 ASN A N 1
ATOM 818 C CA . ASN A 1 101 ? 12.295 -2.850 6.469 1.00 93.94 101 ASN A CA 1
ATOM 819 C C . ASN A 1 101 ? 11.643 -1.887 7.467 1.00 93.94 101 ASN A C 1
ATOM 821 O O . ASN A 1 101 ? 10.862 -2.396 8.270 1.00 93.94 101 ASN A O 1
ATOM 825 N N . PRO A 1 102 ? 11.873 -0.558 7.409 1.00 87.56 102 PRO A N 1
ATOM 826 C CA . PRO A 1 102 ? 11.180 0.386 8.287 1.00 87.56 102 PRO A CA 1
ATOM 827 C C . PRO A 1 102 ? 9.656 0.355 8.115 1.00 87.56 102 PRO A C 1
ATOM 829 O O . PRO A 1 102 ? 8.922 0.401 9.095 1.00 87.56 102 PRO A O 1
ATOM 832 N N . GLU A 1 103 ? 9.175 0.206 6.877 1.00 87.62 103 GLU A N 1
ATOM 833 C CA . GLU A 1 103 ? 7.740 0.165 6.570 1.00 87.62 103 GLU A CA 1
ATOM 834 C C . GLU A 1 103 ? 7.098 -1.183 6.938 1.00 87.62 103 GLU A C 1
ATOM 836 O O . GLU A 1 103 ? 5.923 -1.228 7.278 1.00 87.62 103 GLU A O 1
ATOM 841 N N . LEU A 1 104 ? 7.832 -2.298 6.885 1.00 93.94 104 LEU A N 1
ATOM 842 C CA . LEU A 1 104 ? 7.313 -3.631 7.229 1.00 93.94 104 LEU A CA 1
ATOM 843 C C . LEU A 1 104 ? 7.519 -4.021 8.700 1.00 93.94 104 LEU A C 1
ATOM 845 O O . LEU A 1 104 ? 6.867 -4.948 9.186 1.00 93.94 104 LEU A O 1
ATOM 849 N N . ASN A 1 105 ? 8.467 -3.378 9.380 1.00 92.50 105 ASN A N 1
ATOM 850 C CA . ASN A 1 105 ? 8.865 -3.652 10.760 1.00 92.50 105 ASN A CA 1
ATOM 851 C C . ASN A 1 105 ? 9.093 -2.327 11.508 1.00 92.50 105 ASN A C 1
ATOM 853 O O . ASN A 1 105 ? 10.216 -2.068 11.952 1.00 92.50 105 ASN A O 1
ATOM 857 N N . PRO A 1 106 ? 8.066 -1.469 11.620 1.00 83.50 106 PRO A N 1
ATOM 858 C CA . PRO A 1 106 ? 8.219 -0.198 12.307 1.00 83.50 106 PRO A CA 1
ATOM 859 C C . PRO A 1 106 ? 8.618 -0.424 13.768 1.00 83.50 106 PRO A C 1
ATOM 861 O O . PRO A 1 106 ? 8.044 -1.253 14.474 1.00 83.50 106 PRO A O 1
ATOM 864 N N . THR A 1 107 ? 9.613 0.331 14.225 1.00 77.44 107 THR A N 1
ATOM 865 C CA . THR A 1 107 ? 10.046 0.355 15.631 1.00 77.44 107 THR A CA 1
ATOM 866 C C . THR A 1 107 ? 9.302 1.410 16.450 1.00 77.44 107 THR A C 1
ATOM 868 O O . THR A 1 107 ? 9.336 1.370 17.677 1.00 77.44 107 THR A O 1
ATOM 871 N N . THR A 1 108 ? 8.601 2.333 15.784 1.00 70.94 108 THR A N 1
ATOM 872 C CA . THR A 1 108 ? 7.724 3.339 16.402 1.00 70.94 108 THR A CA 1
ATOM 873 C C . THR A 1 108 ? 6.478 2.680 16.992 1.00 70.94 108 THR A C 1
ATOM 875 O O . THR A 1 108 ? 6.244 1.505 16.757 1.00 70.94 108 THR A O 1
ATOM 878 N N . GLU A 1 109 ? 5.641 3.389 17.749 1.00 64.75 109 GLU A N 1
ATOM 879 C CA . GLU A 1 109 ? 4.363 2.834 18.247 1.00 64.75 109 GLU A CA 1
ATOM 880 C C . GLU A 1 109 ? 3.257 2.807 17.174 1.00 64.75 109 GLU A C 1
ATOM 882 O O . GLU A 1 109 ? 2.275 2.079 17.309 1.00 64.75 109 GLU A O 1
ATOM 887 N N . GLN A 1 110 ? 3.435 3.564 16.086 1.00 66.94 110 GLN A N 1
ATOM 888 C CA . GLN A 1 110 ? 2.456 3.714 15.008 1.00 66.94 110 GLN A CA 1
ATOM 889 C C . GLN A 1 110 ? 2.435 2.502 14.076 1.00 66.94 110 GLN A C 1
ATOM 891 O O . GLN A 1 110 ? 3.475 1.976 13.677 1.00 66.94 110 GLN A O 1
ATOM 896 N N . LEU A 1 111 ? 1.235 2.090 13.677 1.00 81.06 111 LEU A N 1
ATOM 897 C CA . LEU A 1 111 ? 1.050 1.073 12.651 1.00 81.06 111 LEU A CA 1
ATOM 898 C C . LEU A 1 111 ? 1.353 1.650 11.268 1.00 81.06 111 LEU A C 1
ATOM 900 O O . LEU A 1 111 ? 0.787 2.665 10.869 1.00 81.06 111 LEU A O 1
ATOM 904 N N . THR A 1 112 ? 2.190 0.962 10.503 1.00 88.06 112 THR A N 1
ATOM 905 C CA . THR A 1 112 ? 2.385 1.263 9.082 1.00 88.06 112 THR A CA 1
ATOM 906 C C . THR A 1 112 ? 1.464 0.396 8.232 1.00 88.06 112 THR A C 1
ATOM 908 O O . THR A 1 112 ? 1.096 -0.724 8.601 1.00 88.06 112 THR A O 1
ATOM 911 N N . MET A 1 113 ? 1.103 0.874 7.040 1.00 91.19 113 MET A N 1
ATOM 912 C CA . MET A 1 113 ? 0.311 0.060 6.115 1.00 91.19 113 MET A CA 1
ATOM 913 C C . MET A 1 113 ? 1.105 -1.181 5.666 1.00 91.19 113 MET A C 1
ATOM 915 O O . MET A 1 113 ? 0.524 -2.252 5.480 1.00 91.19 113 MET A O 1
ATOM 919 N N . GLY A 1 114 ? 2.432 -1.069 5.531 1.00 94.44 114 GLY A N 1
ATOM 920 C CA . GLY A 1 114 ? 3.312 -2.197 5.235 1.00 94.44 114 GLY A CA 1
ATOM 921 C C . GLY A 1 114 ? 3.287 -3.301 6.293 1.00 94.44 114 GLY A C 1
ATOM 922 O O . GLY A 1 114 ? 3.187 -4.473 5.928 1.00 94.44 114 GLY A O 1
ATOM 923 N N . GLU A 1 115 ? 3.307 -2.956 7.584 1.00 94.94 115 GLU A N 1
ATOM 924 C CA . GLU A 1 115 ? 3.199 -3.919 8.690 1.00 94.94 115 GLU A CA 1
ATOM 925 C C . GLU A 1 115 ? 1.899 -4.734 8.589 1.00 94.94 115 GLU A C 1
ATOM 927 O O . GLU A 1 115 ? 1.913 -5.965 8.705 1.00 94.94 115 GLU A O 1
ATOM 932 N N . VAL A 1 116 ? 0.782 -4.069 8.273 1.00 96.56 116 VAL A N 1
ATOM 933 C CA . VAL A 1 116 ? -0.513 -4.733 8.063 1.00 96.56 116 VAL A CA 1
ATOM 934 C C . VAL A 1 116 ? -0.438 -5.729 6.899 1.00 96.56 116 VAL A C 1
ATOM 936 O O . VAL A 1 116 ? -0.818 -6.892 7.053 1.00 96.56 116 VAL A O 1
ATOM 939 N N . ILE A 1 117 ? 0.089 -5.314 5.741 1.00 97.94 117 ILE A N 1
ATOM 940 C CA . ILE A 1 117 ? 0.203 -6.184 4.556 1.00 97.94 117 ILE A CA 1
ATOM 941 C C . ILE A 1 117 ? 1.171 -7.351 4.796 1.00 97.94 117 ILE A C 1
ATOM 943 O O . ILE A 1 117 ? 0.904 -8.474 4.359 1.00 97.94 117 ILE A O 1
ATOM 947 N N . LYS A 1 118 ? 2.263 -7.137 5.539 1.00 97.69 118 LYS A N 1
ATOM 948 C CA . LYS A 1 118 ? 3.175 -8.209 5.956 1.00 97.69 118 LYS A CA 1
ATOM 949 C C . LYS A 1 118 ? 2.432 -9.288 6.743 1.00 97.69 118 LYS A C 1
ATOM 951 O O . LYS A 1 118 ? 2.556 -10.465 6.408 1.00 97.69 118 LYS A O 1
ATOM 956 N N . LEU A 1 119 ? 1.632 -8.909 7.739 1.00 97.88 119 LEU A N 1
ATOM 957 C CA . LEU A 1 119 ? 0.863 -9.874 8.529 1.00 97.88 119 LEU A CA 1
ATOM 958 C C . LEU A 1 119 ? -0.218 -10.576 7.696 1.00 97.88 119 LEU A C 1
ATOM 960 O O . LEU A 1 119 ? -0.421 -11.780 7.862 1.00 97.88 119 LEU A O 1
ATOM 964 N N . VAL A 1 120 ? -0.855 -9.879 6.746 1.00 98.19 120 VAL A N 1
ATOM 965 C CA . VAL A 1 120 ? -1.754 -10.516 5.766 1.00 98.19 120 VAL A CA 1
ATOM 966 C C . VAL A 1 120 ? -1.009 -11.593 4.974 1.00 98.19 120 VAL A C 1
ATOM 968 O O . VAL A 1 120 ? -1.513 -12.711 4.854 1.00 98.19 120 VAL A O 1
ATOM 971 N N . ASN A 1 121 ? 0.202 -11.318 4.479 1.00 98.00 121 ASN A N 1
ATOM 972 C CA . ASN A 1 121 ? 1.007 -12.318 3.772 1.00 98.00 121 ASN A CA 1
ATOM 973 C C . ASN A 1 121 ? 1.352 -13.521 4.651 1.00 98.00 121 ASN A C 1
ATOM 975 O O . ASN A 1 121 ? 1.292 -14.650 4.177 1.00 98.00 121 ASN A O 1
ATOM 979 N N . GLU A 1 122 ? 1.736 -13.302 5.909 1.00 98.06 122 GLU A N 1
ATOM 980 C CA . GLU A 1 122 ? 2.085 -14.387 6.834 1.00 98.06 122 GLU A CA 1
ATOM 981 C C . GLU A 1 122 ? 0.887 -15.302 7.108 1.00 98.06 122 GLU A C 1
ATOM 983 O O . GLU A 1 122 ? 1.006 -16.525 7.025 1.00 98.06 122 GLU A O 1
ATOM 988 N N . LEU A 1 123 ? -0.279 -14.714 7.383 1.00 98.19 123 LEU A N 1
ATOM 989 C CA . LEU A 1 123 ? -1.496 -15.453 7.723 1.00 98.19 123 LEU A CA 1
ATOM 990 C C . LEU A 1 123 ? -2.113 -16.160 6.508 1.00 98.19 123 LEU A C 1
ATOM 992 O O . LEU A 1 123 ? -2.646 -17.259 6.640 1.00 98.19 123 LEU A O 1
ATOM 996 N N . THR A 1 124 ? -2.006 -15.564 5.319 1.00 97.56 124 THR A N 1
ATOM 997 C CA . THR A 1 124 ? -2.515 -16.139 4.059 1.00 97.56 124 THR A CA 1
ATOM 998 C C . THR A 1 124 ? -1.470 -16.951 3.298 1.00 97.56 124 THR A C 1
ATOM 1000 O O . THR A 1 124 ? -1.767 -17.477 2.228 1.00 97.56 124 THR A O 1
ATOM 1003 N N . LYS A 1 125 ? -0.235 -17.019 3.813 1.00 97.62 125 LYS A N 1
ATOM 1004 C CA . LYS A 1 125 ? 0.951 -17.597 3.157 1.00 97.62 125 LYS A CA 1
ATOM 1005 C C . LYS A 1 125 ? 1.298 -16.971 1.797 1.00 97.62 125 LYS A C 1
ATOM 1007 O O . LYS A 1 125 ? 2.119 -17.523 1.071 1.00 97.62 125 LYS A O 1
ATOM 1012 N N . GLY A 1 126 ? 0.737 -15.804 1.467 1.00 96.25 126 GLY A N 1
ATOM 1013 C CA . GLY A 1 126 ? 0.900 -15.147 0.164 1.00 96.25 126 GLY A CA 1
ATOM 1014 C C . GLY A 1 126 ? 0.015 -15.722 -0.947 1.00 96.25 126 GLY A C 1
ATOM 1015 O O . GLY A 1 126 ? 0.281 -15.482 -2.126 1.00 96.25 126 GLY A O 1
ATOM 1016 N N . ASP A 1 127 ? -1.019 -16.489 -0.584 1.00 97.25 127 ASP A N 1
ATOM 1017 C CA . ASP A 1 127 ? -1.908 -17.166 -1.536 1.00 97.25 127 ASP A CA 1
ATOM 1018 C C . ASP A 1 127 ? -3.251 -16.440 -1.740 1.00 97.25 127 ASP A C 1
ATOM 1020 O O . ASP A 1 127 ? -4.040 -16.813 -2.618 1.00 97.25 127 ASP A O 1
ATOM 1024 N N . ALA A 1 128 ? -3.522 -15.388 -0.962 1.00 97.81 128 ALA A N 1
ATOM 1025 C CA . ALA A 1 128 ? -4.728 -14.582 -1.115 1.00 97.81 128 ALA A CA 1
ATOM 1026 C C . ALA A 1 128 ? -4.736 -13.794 -2.436 1.00 97.81 128 ALA A C 1
ATOM 1028 O O . ALA A 1 128 ? -3.700 -13.375 -2.953 1.00 97.81 128 ALA A O 1
ATOM 1029 N N . ILE A 1 129 ? -5.934 -13.568 -2.973 1.00 98.69 129 ILE A N 1
ATOM 1030 C CA . ILE A 1 129 ? -6.159 -12.556 -4.003 1.00 98.69 129 ILE A CA 1
ATOM 1031 C C . ILE A 1 129 ? -6.276 -11.217 -3.284 1.00 98.69 129 ILE A C 1
ATOM 1033 O O . ILE A 1 129 ? -7.185 -11.023 -2.476 1.00 98.69 129 ILE A O 1
ATOM 1037 N N . ILE A 1 130 ? -5.366 -10.300 -3.587 1.00 98.69 130 ILE A N 1
ATOM 1038 C CA . ILE A 1 130 ? -5.400 -8.933 -3.087 1.00 98.69 130 ILE A CA 1
ATOM 1039 C C . ILE A 1 130 ? -6.106 -8.072 -4.124 1.00 98.69 130 ILE A C 1
ATOM 1041 O O . ILE A 1 130 ? -5.687 -7.984 -5.283 1.00 98.69 130 ILE A O 1
ATOM 1045 N N . VAL A 1 131 ? -7.191 -7.443 -3.692 1.00 98.81 131 VAL A N 1
ATOM 1046 C CA . VAL A 1 131 ? -7.947 -6.481 -4.485 1.00 98.81 131 VAL A CA 1
ATOM 1047 C C . VAL A 1 131 ? -7.743 -5.118 -3.859 1.00 98.81 131 VAL A C 1
ATOM 1049 O O . VAL A 1 131 ? -7.972 -4.964 -2.665 1.00 98.81 131 VAL A O 1
ATOM 1052 N N . THR A 1 132 ? -7.279 -4.135 -4.618 1.00 98.56 132 THR A N 1
ATOM 1053 C CA . THR A 1 132 ? -6.961 -2.815 -4.058 1.00 98.56 132 THR A CA 1
ATOM 1054 C C . THR A 1 132 ? -7.853 -1.736 -4.634 1.00 98.56 132 THR A C 1
ATOM 1056 O O . THR A 1 132 ? -8.233 -1.785 -5.809 1.00 98.56 132 THR A O 1
ATOM 1059 N N . ASP A 1 133 ? -8.179 -0.754 -3.795 1.00 98.06 133 ASP A N 1
ATOM 1060 C CA . ASP A 1 133 ? -8.766 0.498 -4.267 1.00 98.06 133 ASP A CA 1
ATOM 1061 C C . ASP A 1 133 ? -7.641 1.408 -4.777 1.00 98.06 133 ASP A C 1
ATOM 1063 O O . ASP A 1 133 ? -6.532 0.937 -5.041 1.00 98.06 133 ASP A O 1
ATOM 1067 N N . VAL A 1 134 ? -7.904 2.697 -4.972 1.00 97.62 134 VAL A N 1
ATOM 1068 C CA . VAL A 1 134 ? -6.929 3.628 -5.544 1.00 97.62 134 VAL A CA 1
ATOM 1069 C C . VAL A 1 134 ? -6.463 4.626 -4.490 1.00 97.62 134 VAL A C 1
ATOM 1071 O O . VAL A 1 134 ? -7.259 5.330 -3.870 1.00 97.62 134 VAL A O 1
ATOM 1074 N N . GLY A 1 135 ? -5.148 4.695 -4.267 1.00 93.31 135 GLY A N 1
ATOM 1075 C CA . GLY A 1 135 ? -4.545 5.576 -3.265 1.00 93.31 135 GLY A CA 1
ATOM 1076 C C . GLY A 1 135 ? -3.180 5.098 -2.769 1.00 93.31 135 GLY A C 1
ATOM 1077 O O . GLY A 1 135 ? -2.501 4.310 -3.421 1.00 93.31 135 GLY A O 1
ATOM 1078 N N . GLN A 1 136 ? -2.754 5.567 -1.594 1.00 89.69 136 GLN A N 1
ATOM 1079 C CA . GLN A 1 136 ? -1.483 5.130 -0.993 1.00 89.69 136 GLN A CA 1
ATOM 1080 C C . GLN A 1 136 ? -1.501 3.642 -0.636 1.00 89.69 136 GLN A C 1
ATOM 1082 O O . GLN A 1 136 ? -0.563 2.924 -0.975 1.00 89.69 136 GLN A O 1
ATOM 1087 N N . HIS A 1 137 ? -2.604 3.169 -0.049 1.00 93.94 137 HIS A N 1
ATOM 1088 C CA . HIS A 1 137 ? -2.816 1.757 0.268 1.00 93.94 137 HIS A CA 1
ATOM 1089 C C . HIS A 1 137 ? -2.662 0.851 -0.966 1.00 93.94 137 HIS A C 1
ATOM 1091 O O . HIS A 1 137 ? -2.122 -0.243 -0.841 1.00 93.94 137 HIS A O 1
ATOM 1097 N N . GLN A 1 138 ? -3.056 1.312 -2.163 1.00 97.25 138 GLN A N 1
ATOM 1098 C CA . GLN A 1 138 ? -2.860 0.595 -3.430 1.00 97.25 138 GLN A CA 1
ATOM 1099 C C . GLN A 1 138 ? -1.376 0.340 -3.698 1.00 97.25 138 GLN A C 1
ATOM 1101 O O . GLN A 1 138 ? -0.978 -0.779 -4.011 1.00 97.25 138 GLN A O 1
ATOM 1106 N N . MET A 1 139 ? -0.552 1.385 -3.572 1.00 94.00 139 MET A N 1
ATOM 1107 C CA . MET A 1 139 ? 0.887 1.295 -3.822 1.00 94.00 139 MET A CA 1
ATOM 1108 C C . MET A 1 139 ? 1.563 0.403 -2.783 1.00 94.00 139 MET A C 1
ATOM 1110 O O . MET A 1 139 ? 2.369 -0.446 -3.150 1.00 94.00 139 MET A O 1
ATOM 1114 N N . VAL A 1 140 ? 1.194 0.549 -1.507 1.00 94.00 140 VAL A N 1
ATOM 1115 C CA . VAL A 1 140 ? 1.710 -0.277 -0.404 1.00 94.00 140 VAL A CA 1
ATOM 1116 C C . VAL A 1 140 ? 1.339 -1.747 -0.609 1.00 94.00 140 VAL A C 1
ATOM 1118 O O . VAL A 1 140 ? 2.210 -2.612 -0.579 1.00 94.00 140 VAL A O 1
ATOM 1121 N N . ALA A 1 141 ? 0.067 -2.044 -0.878 1.00 96.00 141 ALA A N 1
ATOM 1122 C CA . ALA A 1 141 ? -0.396 -3.407 -1.103 1.00 96.00 141 ALA A CA 1
ATOM 1123 C C . ALA A 1 141 ? 0.280 -4.039 -2.329 1.00 96.00 141 ALA A C 1
ATOM 1125 O O . ALA A 1 141 ? 0.796 -5.146 -2.225 1.00 96.00 141 ALA A O 1
ATOM 1126 N N . CYS A 1 142 ? 0.368 -3.333 -3.462 1.00 93.50 142 CYS A N 1
ATOM 1127 C CA . CYS A 1 142 ? 1.070 -3.832 -4.650 1.00 93.50 142 CYS A CA 1
ATOM 1128 C C . CYS A 1 142 ? 2.568 -4.072 -4.412 1.00 93.50 142 CYS A C 1
ATOM 1130 O O . CYS A 1 142 ? 3.140 -4.972 -5.022 1.00 93.50 142 CYS A O 1
ATOM 1132 N N . ARG A 1 143 ? 3.205 -3.267 -3.555 1.00 93.12 143 ARG A N 1
ATOM 1133 C CA . ARG A 1 143 ? 4.642 -3.351 -3.270 1.00 93.12 143 ARG A CA 1
ATOM 1134 C C . ARG A 1 143 ? 4.987 -4.469 -2.291 1.00 93.12 143 ARG A C 1
ATOM 1136 O O . ARG A 1 143 ? 6.036 -5.088 -2.437 1.00 93.12 143 ARG A O 1
ATOM 1143 N N . TYR A 1 144 ? 4.131 -4.711 -1.299 1.00 95.94 144 TYR A N 1
ATOM 1144 C CA . TYR A 1 144 ? 4.457 -5.594 -0.180 1.00 95.94 144 TYR A CA 1
ATOM 1145 C C . TYR A 1 144 ? 3.646 -6.884 -0.128 1.00 95.94 144 TYR A C 1
ATOM 1147 O O . TYR A 1 144 ? 4.062 -7.807 0.569 1.00 95.94 144 TYR A O 1
ATOM 1155 N N . ALA A 1 145 ? 2.523 -7.000 -0.839 1.00 96.56 145 ALA A N 1
ATOM 1156 C CA . ALA A 1 145 ? 1.809 -8.268 -0.925 1.00 96.56 145 ALA A CA 1
ATOM 1157 C C . ALA A 1 145 ? 2.626 -9.313 -1.700 1.00 96.56 145 ALA A C 1
ATOM 1159 O O . ALA A 1 145 ? 3.342 -9.003 -2.653 1.00 96.56 145 ALA A O 1
ATOM 1160 N N . LYS A 1 146 ? 2.496 -10.576 -1.297 1.00 95.81 146 LYS A N 1
ATOM 1161 C CA . LYS A 1 146 ? 3.048 -11.717 -2.028 1.00 95.81 146 LYS A CA 1
ATOM 1162 C C . LYS A 1 146 ? 1.993 -12.271 -2.977 1.00 95.81 146 LYS A C 1
ATOM 1164 O O . LYS A 1 146 ? 0.836 -12.431 -2.603 1.00 95.81 146 LYS A O 1
ATOM 1169 N N . PHE A 1 147 ? 2.418 -12.588 -4.196 1.00 95.56 147 PHE A N 1
ATOM 1170 C CA . PHE A 1 147 ? 1.558 -13.111 -5.254 1.00 95.56 147 PHE A CA 1
ATOM 1171 C C . PHE A 1 147 ? 2.080 -14.470 -5.729 1.00 95.56 147 PHE A C 1
ATOM 1173 O O . PHE A 1 147 ? 2.599 -14.592 -6.837 1.00 95.56 147 PHE A O 1
ATOM 1180 N N . ASN A 1 148 ? 1.964 -15.502 -4.887 1.00 96.19 148 ASN A N 1
ATOM 1181 C CA . ASN A 1 148 ? 2.490 -16.840 -5.205 1.00 96.19 148 ASN A CA 1
ATOM 1182 C C . ASN A 1 148 ? 1.782 -17.494 -6.403 1.00 96.19 148 ASN A C 1
ATOM 1184 O O . ASN A 1 148 ? 2.335 -18.369 -7.063 1.00 96.19 148 ASN A O 1
ATOM 1188 N N . SER A 1 149 ? 0.541 -17.081 -6.671 1.00 96.06 149 SER A N 1
ATOM 1189 C CA . SER A 1 149 ? -0.286 -17.577 -7.771 1.00 96.06 149 SER A CA 1
ATOM 1190 C C . SER A 1 149 ? -0.573 -16.479 -8.791 1.00 96.06 149 SER A C 1
ATOM 1192 O O . SER A 1 149 ? -0.683 -15.299 -8.449 1.00 96.06 149 SER A O 1
ATOM 1194 N N . THR A 1 150 ? -0.778 -16.859 -10.054 1.00 95.19 150 THR A N 1
ATOM 1195 C CA . THR A 1 150 ? -1.240 -15.912 -11.084 1.00 95.19 150 THR A CA 1
ATOM 1196 C C . THR A 1 150 ? -2.632 -15.360 -10.748 1.00 95.19 150 THR A C 1
ATOM 1198 O O . THR A 1 150 ? -3.389 -15.968 -9.987 1.00 95.19 150 THR A O 1
ATOM 1201 N N . LYS A 1 151 ? -2.978 -14.193 -11.313 1.00 95.56 151 LYS A N 1
ATOM 1202 C CA . LYS A 1 151 ? -4.280 -13.524 -11.103 1.00 95.56 151 LYS A CA 1
ATOM 1203 C C . LYS A 1 151 ? -4.587 -13.223 -9.623 1.00 95.56 151 LYS A C 1
ATOM 1205 O O . LYS A 1 151 ? -5.722 -13.361 -9.182 1.00 95.56 151 LYS A O 1
ATOM 1210 N N . SER A 1 152 ? -3.564 -12.844 -8.853 1.00 97.38 152 SER A N 1
ATOM 1211 C CA . SER A 1 152 ? -3.686 -12.560 -7.410 1.00 97.38 152 SER A CA 1
ATOM 1212 C C . SER A 1 152 ? -3.612 -11.075 -7.054 1.00 97.38 152 SER A C 1
ATOM 1214 O O . SER A 1 152 ? -3.816 -10.736 -5.897 1.00 97.38 152 SER A O 1
ATOM 1216 N N . ASN A 1 153 ? -3.340 -10.202 -8.026 1.00 97.88 153 ASN A N 1
ATOM 1217 C CA . ASN A 1 153 ? -3.405 -8.752 -7.867 1.00 97.88 153 ASN A CA 1
ATOM 1218 C C . ASN A 1 153 ? -4.507 -8.210 -8.783 1.00 97.88 153 ASN A C 1
ATOM 1220 O O . ASN A 1 153 ? -4.399 -8.334 -10.005 1.00 97.88 153 ASN A O 1
ATOM 1224 N N . VAL A 1 154 ? -5.565 -7.647 -8.203 1.00 98.44 154 VAL A N 1
ATOM 1225 C CA . VAL A 1 154 ? -6.698 -7.076 -8.940 1.00 98.44 154 VAL A CA 1
ATOM 1226 C C . VAL A 1 154 ? -6.836 -5.614 -8.536 1.00 98.44 154 VAL A C 1
ATOM 1228 O O . VAL A 1 154 ? -7.157 -5.295 -7.397 1.00 98.44 154 VAL A O 1
ATOM 1231 N N . THR A 1 155 ? -6.572 -4.701 -9.465 1.00 98.12 155 THR A N 1
ATOM 1232 C CA . THR A 1 155 ? -6.566 -3.267 -9.168 1.00 98.12 155 THR A CA 1
ATOM 1233 C C . THR A 1 155 ? -6.933 -2.443 -10.393 1.00 98.12 155 THR A C 1
ATOM 1235 O O . THR A 1 155 ? -6.656 -2.841 -11.528 1.00 98.12 155 THR A O 1
ATOM 1238 N N . SER A 1 156 ? -7.519 -1.267 -10.175 1.00 97.81 156 SER A N 1
ATOM 1239 C CA . SER A 1 156 ? -7.753 -0.295 -11.240 1.00 97.81 156 SER A CA 1
ATOM 1240 C C . SER A 1 156 ? -6.476 0.508 -11.514 1.00 97.81 156 SER A C 1
ATOM 1242 O O . SER A 1 156 ? -6.298 1.612 -11.001 1.00 97.81 156 SER A O 1
ATOM 1244 N N . GLY A 1 157 ? -5.588 -0.035 -12.349 1.00 94.56 157 GLY A N 1
ATOM 1245 C CA . GLY A 1 157 ? -4.345 0.638 -12.746 1.00 94.56 157 GLY A CA 1
ATOM 1246 C C . GLY A 1 157 ? -4.525 1.683 -13.853 1.00 94.56 157 GLY A C 1
ATOM 1247 O O . GLY A 1 157 ? -4.095 2.818 -13.699 1.00 94.56 157 GLY A O 1
ATOM 1248 N N . GLY A 1 158 ? -5.173 1.311 -14.964 1.00 93.69 158 GLY A N 1
ATOM 1249 C CA . GLY A 1 158 ? -5.246 2.161 -16.162 1.00 93.69 158 GLY A CA 1
ATOM 1250 C C . GLY A 1 158 ? -6.022 3.465 -15.956 1.00 93.69 158 GLY A C 1
ATOM 1251 O O . GLY A 1 158 ? -5.499 4.534 -16.247 1.00 93.69 158 GLY A O 1
ATOM 1252 N N . LEU A 1 159 ? -7.254 3.377 -15.438 1.00 95.69 159 LEU A N 1
ATOM 1253 C CA . LEU A 1 159 ? -8.097 4.554 -15.185 1.00 95.69 159 LEU A CA 1
ATOM 1254 C C . LEU A 1 159 ? -7.932 5.121 -13.766 1.00 95.69 159 LEU A C 1
ATOM 1256 O O . LEU A 1 159 ? -8.205 6.296 -13.548 1.00 95.69 159 LEU A O 1
ATOM 1260 N N . GLY A 1 160 ? -7.490 4.310 -12.800 1.00 94.94 160 GLY A N 1
ATOM 1261 C CA . GLY A 1 160 ? -7.355 4.762 -11.411 1.00 94.94 160 GLY A CA 1
ATOM 1262 C C . GLY A 1 160 ? -8.690 5.105 -10.733 1.00 94.94 160 GLY A C 1
ATOM 1263 O O . GLY A 1 160 ? -8.775 6.098 -10.019 1.00 94.94 160 GLY A O 1
ATOM 1264 N N . THR A 1 161 ? -9.740 4.308 -10.944 1.00 97.75 161 THR A N 1
ATOM 1265 C CA . THR A 1 161 ? -11.076 4.541 -10.379 1.00 97.75 161 THR A CA 1
ATOM 1266 C C . THR A 1 161 ? -11.145 4.221 -8.883 1.00 97.75 161 THR A C 1
ATOM 1268 O O . THR A 1 161 ? -10.995 3.066 -8.490 1.00 97.75 161 THR A O 1
ATOM 1271 N N . MET A 1 162 ? -11.425 5.231 -8.055 1.00 97.81 162 MET A N 1
ATOM 1272 C CA . MET A 1 162 ? -11.760 5.032 -6.639 1.00 97.81 162 MET A CA 1
ATOM 1273 C C . MET A 1 162 ? -13.114 4.321 -6.479 1.00 97.81 162 MET A C 1
ATOM 1275 O O . MET A 1 162 ? -14.027 4.548 -7.273 1.00 97.81 162 MET A O 1
ATOM 1279 N N . GLY A 1 163 ? -13.257 3.487 -5.449 1.00 97.69 163 GLY A N 1
ATOM 1280 C CA . GLY A 1 163 ? -14.446 2.653 -5.224 1.00 97.69 163 GLY A CA 1
ATOM 1281 C C . GLY A 1 163 ? -14.425 1.327 -5.978 1.00 97.69 163 GLY A C 1
ATOM 1282 O O . GLY A 1 163 ? -15.418 0.598 -5.988 1.00 97.69 163 GLY A O 1
ATOM 1283 N N . PHE A 1 164 ? -13.313 1.003 -6.635 1.00 98.75 164 PHE A N 1
ATOM 1284 C CA . PHE A 1 164 ? -13.169 -0.214 -7.424 1.00 98.75 164 PHE A CA 1
ATOM 1285 C C . PHE A 1 164 ? -13.127 -1.477 -6.556 1.00 98.75 164 PHE A C 1
ATOM 1287 O O . PHE A 1 164 ? -13.635 -2.521 -6.966 1.00 98.75 164 PHE A O 1
ATOM 1294 N N . ALA A 1 165 ? -12.525 -1.409 -5.366 1.00 98.50 165 ALA A N 1
ATOM 1295 C CA . ALA A 1 165 ? -12.083 -2.609 -4.664 1.00 98.50 165 ALA A CA 1
ATOM 1296 C C . ALA A 1 165 ? -13.219 -3.512 -4.200 1.00 98.50 165 ALA A C 1
ATOM 1298 O O . ALA A 1 165 ? -13.143 -4.723 -4.385 1.00 98.50 165 ALA A O 1
ATOM 1299 N N . LEU A 1 166 ? -14.265 -2.941 -3.599 1.00 98.44 166 LEU A N 1
ATOM 1300 C CA . LEU A 1 166 ? -15.367 -3.715 -3.032 1.00 98.44 166 LEU A CA 1
ATOM 1301 C C . LEU A 1 166 ? -16.140 -4.505 -4.110 1.00 98.44 166 LEU A C 1
ATOM 1303 O O . LEU A 1 166 ? -16.187 -5.734 -4.000 1.00 98.44 166 LEU A O 1
ATOM 1307 N N . PRO A 1 167 ? -16.666 -3.884 -5.189 1.00 98.62 167 PRO A N 1
ATOM 1308 C CA . PRO A 1 167 ? -17.312 -4.634 -6.267 1.00 98.62 167 PRO A CA 1
ATOM 1309 C C . PRO A 1 167 ? -16.347 -5.584 -6.994 1.00 98.62 167 PRO A C 1
ATOM 1311 O O . PRO A 1 167 ? -16.718 -6.715 -7.316 1.00 98.62 167 PRO A O 1
ATOM 1314 N N . ALA A 1 168 ? -15.089 -5.183 -7.216 1.00 98.75 168 ALA A N 1
ATOM 1315 C CA . ALA A 1 168 ? -14.102 -6.058 -7.849 1.00 98.75 168 ALA A CA 1
ATOM 1316 C C . ALA A 1 168 ? -13.766 -7.282 -6.984 1.00 98.75 168 ALA A C 1
ATOM 1318 O O . ALA A 1 168 ? -13.550 -8.365 -7.524 1.00 98.75 168 ALA A O 1
ATOM 1319 N N . ALA A 1 169 ? -13.764 -7.146 -5.657 1.00 98.75 169 ALA A N 1
ATOM 1320 C CA . ALA A 1 169 ? -13.525 -8.250 -4.737 1.00 98.75 169 ALA A CA 1
ATOM 1321 C C . ALA A 1 169 ? -14.681 -9.251 -4.714 1.00 98.75 169 ALA A C 1
ATOM 1323 O O . ALA A 1 169 ? -14.431 -10.455 -4.676 1.00 98.75 169 ALA A O 1
ATOM 1324 N N . ILE A 1 170 ? -15.926 -8.781 -4.834 1.00 98.69 170 ILE A N 1
ATOM 1325 C CA . ILE A 1 170 ? -17.090 -9.653 -5.049 1.00 98.69 170 ILE A CA 1
ATOM 1326 C C . ILE A 1 170 ? -16.901 -10.459 -6.344 1.00 98.69 170 ILE A C 1
ATOM 1328 O O . ILE A 1 170 ? -16.994 -11.687 -6.336 1.00 98.69 170 ILE A O 1
ATOM 1332 N N . GLY A 1 171 ? -16.549 -9.787 -7.447 1.00 98.56 171 GLY A N 1
ATOM 1333 C CA . GLY A 1 171 ? -16.279 -10.446 -8.728 1.00 98.56 171 GLY A CA 1
ATOM 1334 C C . GLY A 1 171 ? -15.118 -11.445 -8.661 1.00 98.56 171 GLY A C 1
ATOM 1335 O O . GLY A 1 171 ? -15.236 -12.569 -9.148 1.00 98.56 171 GLY A O 1
ATOM 1336 N N . ALA A 1 172 ? -14.015 -11.075 -8.007 1.00 98.44 172 ALA A N 1
ATOM 1337 C CA . ALA A 1 172 ? -12.864 -11.947 -7.800 1.00 98.44 172 ALA A CA 1
ATOM 1338 C C . ALA A 1 172 ? -13.231 -13.183 -6.969 1.00 98.44 172 ALA A C 1
ATOM 1340 O O . ALA A 1 172 ? -12.797 -14.286 -7.301 1.00 98.44 172 ALA A O 1
ATOM 1341 N N . LYS A 1 173 ? -14.071 -13.022 -5.939 1.00 98.38 173 LYS A N 1
ATOM 1342 C CA . LYS A 1 173 ? -14.548 -14.138 -5.119 1.00 98.38 173 LYS A CA 1
ATOM 1343 C C . LYS A 1 173 ? -15.415 -15.099 -5.925 1.00 98.38 173 LYS A C 1
ATOM 1345 O O . LYS A 1 173 ? -15.234 -16.303 -5.799 1.00 98.38 173 LYS A O 1
ATOM 1350 N N . TYR A 1 174 ? -16.283 -14.610 -6.807 1.00 98.06 174 TYR A N 1
ATOM 1351 C CA . TYR A 1 174 ? -17.029 -15.494 -7.710 1.00 98.06 174 TYR A CA 1
ATOM 1352 C C . TYR A 1 174 ? -16.156 -16.153 -8.781 1.00 98.06 174 TYR A C 1
ATOM 1354 O O . TYR A 1 174 ? -16.396 -17.303 -9.139 1.00 98.06 174 TYR A O 1
ATOM 1362 N N . GLY A 1 175 ? -15.126 -15.461 -9.272 1.00 97.56 175 GLY A N 1
ATOM 1363 C CA . GLY A 1 175 ? -14.167 -16.025 -10.224 1.00 97.56 175 GLY A CA 1
ATOM 1364 C C . GLY A 1 175 ? -13.209 -17.054 -9.612 1.00 97.56 175 GLY A C 1
ATOM 1365 O O . GLY A 1 175 ? -12.633 -17.860 -10.341 1.00 97.56 175 GLY A O 1
ATOM 1366 N N . ALA A 1 176 ? -13.028 -17.030 -8.290 1.00 97.31 176 ALA A N 1
ATOM 1367 C CA . ALA A 1 176 ? -12.148 -17.922 -7.543 1.00 97.31 176 ALA A CA 1
ATOM 1368 C C . ALA A 1 176 ? -12.758 -18.276 -6.168 1.00 97.31 176 ALA A C 1
ATOM 1370 O O . ALA A 1 176 ? -12.253 -17.821 -5.136 1.00 97.31 176 ALA A O 1
ATOM 1371 N N . PRO A 1 177 ? -13.828 -19.094 -6.131 1.00 96.50 177 PRO A N 1
ATOM 1372 C CA . PRO A 1 177 ? -14.621 -19.337 -4.921 1.00 96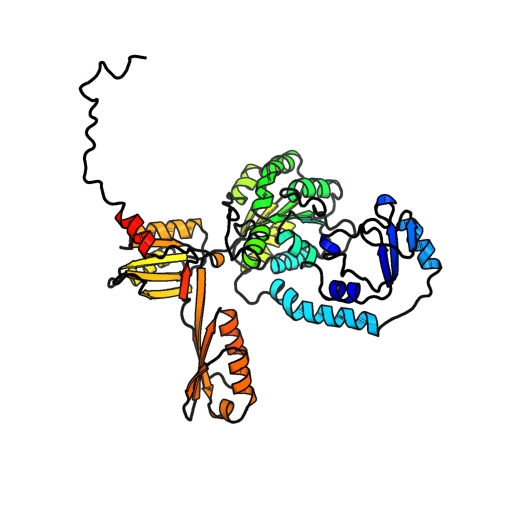.50 177 PRO A CA 1
ATOM 1373 C C . PRO A 1 177 ? -13.810 -19.947 -3.775 1.00 96.50 177 PRO A C 1
ATOM 1375 O O . PRO A 1 177 ? -14.046 -19.611 -2.616 1.00 96.50 177 PRO A O 1
ATOM 1378 N N . ASP A 1 178 ? -12.807 -20.766 -4.091 1.00 95.94 178 ASP A N 1
ATOM 1379 C CA . ASP A 1 178 ? -11.982 -21.464 -3.098 1.00 95.94 178 ASP A CA 1
ATOM 1380 C C . ASP A 1 178 ? -10.821 -20.616 -2.554 1.00 95.94 178 ASP A C 1
ATOM 1382 O O . ASP A 1 178 ? -10.116 -21.037 -1.637 1.00 95.94 178 ASP A O 1
ATOM 1386 N N . ARG A 1 179 ? -10.585 -19.423 -3.115 1.00 97.12 179 ARG A N 1
ATOM 1387 C CA . ARG A 1 179 ? -9.479 -18.553 -2.701 1.00 97.12 179 ARG A CA 1
ATOM 1388 C C . ARG A 1 179 ? -9.953 -17.493 -1.713 1.00 97.12 179 ARG A C 1
ATOM 1390 O O . ARG A 1 179 ? -11.049 -16.939 -1.824 1.00 97.12 179 ARG A O 1
ATOM 1397 N N . THR A 1 180 ? -9.087 -17.175 -0.755 1.00 98.25 180 THR A N 1
ATOM 1398 C CA . THR A 1 180 ? -9.267 -16.009 0.112 1.00 98.25 180 THR A CA 1
ATOM 1399 C C . THR A 1 180 ? -9.103 -14.743 -0.719 1.00 98.25 180 THR A C 1
ATOM 1401 O O . THR A 1 180 ? -8.080 -14.570 -1.382 1.00 98.25 180 THR A O 1
ATOM 1404 N N . VAL A 1 181 ? -10.095 -13.855 -0.665 1.00 98.75 181 VAL A N 1
ATOM 1405 C CA . VAL A 1 181 ? -10.060 -12.543 -1.318 1.00 98.75 181 VAL A CA 1
ATOM 1406 C C . VAL A 1 181 ? -10.010 -11.469 -0.241 1.00 98.75 181 VAL A C 1
ATOM 1408 O O . VAL A 1 181 ? -10.922 -11.382 0.582 1.00 98.75 181 VAL A O 1
ATOM 1411 N N . VAL A 1 182 ? -8.947 -10.666 -0.247 1.00 98.81 182 VAL A N 1
ATOM 1412 C CA . VAL A 1 182 ? -8.764 -9.532 0.664 1.00 98.81 182 VAL A CA 1
ATOM 1413 C C . VAL A 1 182 ? -8.859 -8.243 -0.140 1.00 98.81 182 VAL A C 1
ATOM 1415 O O . VAL A 1 182 ? -8.007 -7.966 -0.983 1.00 98.81 182 VAL A O 1
ATOM 1418 N N . ALA A 1 183 ? -9.898 -7.460 0.123 1.00 98.75 183 ALA A N 1
ATOM 1419 C CA . ALA A 1 183 ? -10.052 -6.118 -0.407 1.00 98.75 183 ALA A CA 1
ATOM 1420 C C . ALA A 1 183 ? -9.331 -5.132 0.522 1.00 98.75 183 ALA A C 1
ATOM 1422 O O . ALA A 1 183 ? -9.762 -4.932 1.653 1.00 98.75 183 ALA A O 1
ATOM 1423 N N . VAL A 1 184 ? -8.232 -4.536 0.060 1.00 98.62 184 VAL A N 1
ATOM 1424 C CA . VAL A 1 184 ? -7.476 -3.497 0.771 1.00 98.62 184 VAL A CA 1
ATOM 1425 C C . VAL A 1 184 ? -7.940 -2.139 0.262 1.00 98.62 184 VAL A C 1
ATOM 1427 O O . VAL A 1 184 ? -7.690 -1.777 -0.890 1.00 98.62 184 VAL A O 1
ATOM 1430 N N . ILE A 1 185 ? -8.634 -1.395 1.115 1.00 98.25 185 ILE A N 1
ATOM 1431 C CA . ILE A 1 185 ? -9.406 -0.217 0.721 1.00 98.25 185 ILE A CA 1
ATOM 1432 C C . ILE A 1 185 ? -8.996 0.967 1.601 1.00 98.25 185 ILE A C 1
ATOM 1434 O O . ILE A 1 185 ? -8.838 0.830 2.810 1.00 98.25 185 ILE A O 1
ATOM 1438 N N . GLY A 1 186 ? -8.807 2.140 1.003 1.00 95.38 186 GLY A N 1
ATOM 1439 C CA . GLY A 1 186 ? -8.735 3.392 1.759 1.00 95.38 186 GLY A CA 1
ATOM 1440 C C . GLY A 1 186 ? -10.126 3.835 2.206 1.00 95.38 186 GLY A C 1
ATOM 1441 O O . GLY A 1 186 ? -11.117 3.556 1.532 1.00 95.38 186 GLY A O 1
ATOM 1442 N N . ASP A 1 187 ? -10.205 4.577 3.299 1.00 92.25 187 ASP A N 1
ATOM 1443 C CA . ASP A 1 187 ? -11.449 5.145 3.828 1.00 92.25 187 ASP A CA 1
ATOM 1444 C C . ASP A 1 187 ? -12.254 5.938 2.776 1.00 92.25 187 ASP A C 1
ATOM 1446 O O . ASP A 1 187 ? -13.441 5.681 2.575 1.00 92.25 187 ASP A O 1
ATOM 1450 N N . GLY A 1 188 ? -11.609 6.824 2.013 1.00 93.00 188 GLY A N 1
ATOM 1451 C CA . GLY A 1 188 ? -12.278 7.564 0.937 1.00 93.00 188 GLY A CA 1
ATOM 1452 C C . GLY A 1 188 ? -12.713 6.700 -0.250 1.00 93.00 188 GLY A C 1
ATOM 1453 O O . GLY A 1 188 ? -13.740 6.980 -0.864 1.00 93.00 188 GLY A O 1
ATOM 1454 N N . GLY A 1 189 ? -11.968 5.635 -0.561 1.00 95.38 189 GLY A N 1
ATOM 1455 C CA . GLY A 1 189 ? -12.327 4.694 -1.628 1.00 95.38 189 GLY A CA 1
ATOM 1456 C C . GLY A 1 189 ? -13.560 3.872 -1.259 1.00 95.38 189 GLY A C 1
ATOM 1457 O O . GLY A 1 189 ? -14.491 3.760 -2.054 1.00 95.38 189 GLY A O 1
ATOM 1458 N N . PHE A 1 190 ? -13.621 3.388 -0.015 1.00 97.69 190 PHE A N 1
ATOM 1459 C CA . PHE A 1 190 ? -14.747 2.599 0.482 1.00 97.69 190 PHE A CA 1
ATOM 1460 C C . PHE A 1 190 ? -16.076 3.353 0.383 1.00 97.69 190 PHE A C 1
ATOM 1462 O O . PHE A 1 190 ? -17.098 2.770 0.026 1.00 97.69 190 PHE A O 1
ATOM 1469 N N . GLN A 1 191 ? -16.063 4.663 0.648 1.00 96.00 191 GLN A N 1
ATOM 1470 C CA . GLN A 1 191 ? -17.275 5.480 0.630 1.00 96.00 191 GLN A CA 1
ATOM 1471 C C . GLN A 1 191 ? -17.927 5.616 -0.753 1.00 96.00 191 GLN A C 1
ATOM 1473 O O . GLN A 1 191 ? -19.125 5.879 -0.830 1.00 96.00 191 GLN A O 1
ATOM 1478 N N . MET A 1 192 ? -17.181 5.404 -1.840 1.00 97.69 192 MET A N 1
ATOM 1479 C CA . MET A 1 192 ? -17.693 5.537 -3.210 1.00 97.69 192 MET A CA 1
ATOM 1480 C C . MET A 1 192 ? -18.705 4.442 -3.576 1.00 97.69 192 MET A C 1
ATOM 1482 O O . MET A 1 192 ? -19.623 4.680 -4.360 1.00 97.69 192 MET A O 1
ATOM 1486 N N . THR A 1 193 ? -18.512 3.231 -3.045 1.00 98.12 193 THR A N 1
ATOM 1487 C CA . THR A 1 193 ? -19.280 2.034 -3.428 1.00 98.12 193 THR A CA 1
ATOM 1488 C C . THR A 1 193 ? -19.741 1.198 -2.233 1.00 98.12 193 THR A C 1
ATOM 1490 O O . THR A 1 193 ? -20.049 0.016 -2.378 1.00 98.12 193 THR A O 1
ATOM 1493 N N . LEU A 1 194 ? -19.855 1.807 -1.046 1.00 97.50 194 LEU A N 1
ATOM 1494 C CA . LEU A 1 194 ? -20.272 1.133 0.194 1.00 97.50 194 LEU A CA 1
ATOM 1495 C C . LEU A 1 194 ? -21.623 0.400 0.091 1.00 97.50 194 LEU A C 1
ATOM 1497 O O . LEU A 1 194 ? -21.885 -0.523 0.860 1.00 97.50 194 LEU A O 1
ATOM 1501 N N . GLN A 1 195 ? -22.485 0.773 -0.861 1.00 97.94 195 GLN A N 1
ATOM 1502 C CA . GLN A 1 195 ? -23.769 0.114 -1.112 1.00 97.94 195 GLN A CA 1
ATOM 1503 C C . GLN A 1 195 ? -23.619 -1.353 -1.546 1.00 97.94 195 GLN A C 1
ATOM 1505 O O . GLN A 1 195 ? -24.552 -2.135 -1.376 1.00 97.94 195 GLN A O 1
ATOM 1510 N N . GLU A 1 196 ? -22.441 -1.759 -2.033 1.00 98.38 196 GLU A N 1
ATOM 1511 C CA . GLU A 1 196 ? -22.149 -3.150 -2.406 1.00 98.38 196 GLU A CA 1
ATOM 1512 C C . GLU A 1 196 ? -22.068 -4.098 -1.198 1.00 98.38 196 GLU A C 1
ATOM 1514 O O . GLU A 1 196 ? -22.130 -5.318 -1.358 1.00 98.38 196 GLU A O 1
ATOM 1519 N N . LEU A 1 197 ? -22.041 -3.569 0.032 1.00 98.56 197 LEU A N 1
ATOM 1520 C CA . LEU A 1 197 ? -22.330 -4.367 1.228 1.00 98.56 197 LEU A CA 1
ATOM 1521 C C . LEU A 1 197 ? -23.722 -5.025 1.145 1.00 98.56 197 LEU A C 1
ATOM 1523 O O . LEU A 1 197 ? -23.896 -6.148 1.614 1.00 98.56 197 LEU A O 1
ATOM 1527 N N . GLY A 1 198 ? -24.693 -4.378 0.488 1.00 98.38 198 GLY A N 1
ATOM 1528 C CA . GLY A 1 198 ? -26.005 -4.959 0.196 1.00 98.38 198 GLY A CA 1
ATOM 1529 C C . GLY A 1 198 ? -25.925 -6.154 -0.755 1.00 98.38 198 GLY A C 1
ATOM 1530 O O . GLY A 1 198 ? -26.601 -7.157 -0.533 1.00 98.38 198 GLY A O 1
ATOM 1531 N N . THR A 1 199 ? -25.046 -6.097 -1.757 1.00 98.25 199 THR A N 1
ATOM 1532 C CA . THR A 1 199 ? -24.760 -7.222 -2.662 1.00 98.25 199 THR A CA 1
ATOM 1533 C C . THR A 1 199 ? -24.142 -8.391 -1.895 1.00 98.25 199 THR A C 1
ATOM 1535 O O . THR A 1 199 ? -24.586 -9.531 -2.037 1.00 98.25 199 THR A O 1
ATOM 1538 N N . ILE A 1 200 ? -23.171 -8.119 -1.016 1.00 98.38 200 ILE A N 1
ATOM 1539 C CA . ILE A 1 200 ? -22.578 -9.136 -0.134 1.00 98.38 200 ILE A CA 1
ATOM 1540 C C . ILE A 1 200 ? -23.643 -9.770 0.766 1.00 98.38 200 ILE A C 1
ATOM 1542 O O . ILE A 1 200 ? -23.705 -10.994 0.855 1.00 98.38 200 ILE A O 1
ATOM 1546 N N . MET A 1 201 ? -24.503 -8.965 1.393 1.00 97.88 201 MET A N 1
ATOM 1547 C CA . MET A 1 201 ? -25.588 -9.452 2.249 1.00 97.88 201 MET A CA 1
ATOM 1548 C C . MET A 1 201 ? -26.577 -10.337 1.479 1.00 97.88 201 MET A C 1
ATOM 1550 O O . MET A 1 201 ? -26.987 -11.383 1.976 1.00 97.88 201 MET A O 1
ATOM 1554 N N . GLN A 1 202 ? -26.958 -9.926 0.267 1.00 98.00 202 GLN A N 1
ATOM 1555 C CA . GLN A 1 202 ? -27.948 -10.620 -0.555 1.00 98.00 202 GLN A CA 1
ATOM 1556 C C . GLN A 1 202 ? -27.435 -11.962 -1.091 1.00 98.00 202 GLN A C 1
ATOM 1558 O O . GLN A 1 202 ? -28.201 -12.924 -1.164 1.00 98.00 202 GLN A O 1
ATOM 1563 N N . PHE A 1 203 ? -26.165 -12.024 -1.502 1.00 97.69 203 PHE A N 1
ATOM 1564 C CA . PHE A 1 203 ? -25.620 -13.168 -2.242 1.00 97.69 203 PHE A CA 1
ATOM 1565 C C . PHE A 1 203 ? -24.520 -13.940 -1.503 1.00 97.69 203 PHE A C 1
ATOM 1567 O O . PHE A 1 203 ? -24.017 -14.932 -2.030 1.00 97.69 203 PHE A O 1
ATOM 1574 N N . GLY A 1 204 ? -24.132 -13.507 -0.303 1.00 95.12 204 GLY A N 1
ATOM 1575 C CA . GLY A 1 204 ? -23.197 -14.224 0.563 1.00 95.12 204 GLY A CA 1
ATOM 1576 C C . GLY A 1 204 ? -21.766 -14.319 0.028 1.00 95.12 204 GLY A C 1
ATOM 1577 O O . GLY A 1 204 ? -21.059 -15.263 0.374 1.00 95.12 204 GLY A O 1
ATOM 1578 N N . ALA A 1 205 ? -21.320 -13.385 -0.822 1.00 96.75 205 ALA A N 1
ATOM 1579 C CA . ALA A 1 205 ? -19.930 -13.357 -1.280 1.00 96.75 205 ALA A CA 1
ATOM 1580 C C . ALA A 1 205 ? -18.984 -13.191 -0.078 1.00 96.75 205 ALA A C 1
ATOM 1582 O O . ALA A 1 205 ? -19.098 -12.217 0.663 1.00 96.75 205 ALA A O 1
ATOM 1583 N N . GLU A 1 206 ? -18.057 -14.131 0.134 1.00 97.06 206 GLU A N 1
ATOM 1584 C CA . GLU A 1 206 ? -17.143 -14.105 1.287 1.00 97.06 206 GLU A CA 1
ATOM 1585 C C . GLU A 1 206 ? -15.873 -13.299 0.971 1.00 97.06 206 GLU A C 1
ATOM 1587 O O . GLU A 1 206 ? -14.859 -13.836 0.516 1.00 97.06 206 GLU A O 1
ATOM 1592 N N . VAL A 1 207 ? -15.939 -11.989 1.197 1.00 98.12 207 VAL A N 1
ATOM 1593 C CA . VAL A 1 207 ? -14.850 -11.034 0.972 1.00 98.12 207 VAL A CA 1
ATOM 1594 C C . VAL A 1 207 ? -14.307 -10.547 2.315 1.00 98.12 207 VAL A C 1
ATOM 1596 O O . VAL A 1 207 ? -15.058 -10.208 3.230 1.00 98.12 207 VAL A O 1
ATOM 1599 N N . LYS A 1 208 ? -12.980 -10.485 2.447 1.00 98.75 208 LYS A N 1
ATOM 1600 C CA . LYS A 1 208 ? -12.316 -9.906 3.622 1.00 98.75 208 LYS A CA 1
ATOM 1601 C C . LYS A 1 208 ? -12.044 -8.434 3.345 1.00 98.75 208 LYS A C 1
ATOM 1603 O O . LYS A 1 208 ? -11.245 -8.122 2.468 1.00 98.75 208 LYS A O 1
ATOM 1608 N N . ILE A 1 209 ? -12.744 -7.543 4.034 1.00 98.81 209 ILE A N 1
ATOM 1609 C CA . ILE A 1 209 ? -12.713 -6.100 3.784 1.00 98.81 209 ILE A CA 1
ATOM 1610 C C . ILE A 1 209 ? -11.757 -5.471 4.796 1.00 98.81 209 ILE A C 1
ATOM 1612 O O . ILE A 1 209 ? -12.073 -5.400 5.978 1.00 98.81 209 ILE A O 1
ATOM 1616 N N . LEU A 1 210 ? -10.593 -5.020 4.338 1.00 98.69 210 LEU A N 1
ATOM 1617 C CA . LEU A 1 210 ? -9.573 -4.368 5.154 1.00 98.69 210 LEU A CA 1
ATOM 1618 C C . LEU A 1 210 ? -9.506 -2.880 4.799 1.00 98.69 210 LEU A C 1
ATOM 1620 O O . LEU A 1 210 ? -9.009 -2.515 3.731 1.00 98.69 210 LEU A O 1
ATOM 1624 N N . ILE A 1 211 ? -9.990 -2.028 5.700 1.00 98.00 211 ILE A N 1
ATOM 1625 C CA . ILE A 1 211 ? -9.948 -0.573 5.561 1.00 98.00 211 ILE A CA 1
ATOM 1626 C C . ILE A 1 211 ? -8.720 -0.028 6.293 1.00 98.00 211 ILE A C 1
ATOM 1628 O O . ILE A 1 211 ? -8.591 -0.171 7.509 1.00 98.00 211 ILE A O 1
ATOM 1632 N N . LEU A 1 212 ? -7.837 0.635 5.549 1.00 94.88 212 LEU A N 1
ATOM 1633 C CA . LEU A 1 212 ? -6.707 1.385 6.098 1.00 94.88 212 LEU A CA 1
ATOM 1634 C C . LEU A 1 212 ? -7.132 2.851 6.212 1.00 94.88 212 LEU A C 1
ATOM 1636 O O . LEU A 1 212 ? -7.127 3.581 5.217 1.00 94.88 212 LEU A O 1
ATOM 1640 N N . ASN A 1 213 ? -7.582 3.246 7.404 1.00 90.81 213 ASN A N 1
ATOM 1641 C CA . ASN A 1 213 ? -8.228 4.530 7.636 1.00 90.81 213 ASN A CA 1
ATOM 1642 C C . ASN A 1 213 ? -7.228 5.545 8.197 1.00 90.81 213 ASN A C 1
ATOM 1644 O O . ASN A 1 213 ? -6.891 5.524 9.378 1.00 90.81 213 ASN A O 1
ATOM 1648 N N . ASN A 1 214 ? -6.787 6.460 7.337 1.00 81.50 214 ASN A N 1
ATOM 1649 C CA . ASN A 1 214 ? -5.965 7.598 7.733 1.00 81.50 214 ASN A CA 1
ATOM 1650 C C . ASN A 1 214 ? -6.756 8.917 7.782 1.00 81.50 214 ASN A C 1
ATOM 1652 O O . ASN A 1 214 ? -6.145 9.943 8.033 1.00 81.50 214 ASN A O 1
ATOM 1656 N N . GLN A 1 215 ? -8.077 8.908 7.559 1.00 81.81 215 GLN A N 1
ATOM 1657 C CA . GLN A 1 215 ? -8.952 10.092 7.530 1.00 81.81 215 GLN A CA 1
ATOM 1658 C C . GLN A 1 215 ? -8.610 11.131 6.438 1.00 81.81 215 GLN A C 1
ATOM 1660 O O . GLN A 1 215 ? -9.057 12.285 6.494 1.00 81.81 215 GLN A O 1
ATOM 1665 N N . PHE A 1 216 ? -7.861 10.733 5.401 1.00 80.56 216 PHE A N 1
ATOM 1666 C CA . PHE A 1 216 ? -7.490 11.605 4.286 1.00 80.56 216 PHE A CA 1
ATOM 1667 C C . PHE A 1 216 ? -7.553 10.895 2.929 1.00 80.56 216 PHE A C 1
ATOM 1669 O O . PHE A 1 216 ? -7.267 9.712 2.771 1.00 80.56 216 PHE A O 1
ATOM 1676 N N . LEU A 1 217 ? -7.729 11.682 1.867 1.00 85.44 217 LEU A N 1
ATOM 1677 C CA . LEU A 1 217 ? -7.337 11.305 0.509 1.00 85.44 217 LEU A CA 1
ATOM 1678 C C . LEU A 1 217 ? -5.802 11.318 0.394 1.00 85.44 217 LEU A C 1
ATOM 1680 O O . LEU A 1 217 ? -5.207 12.181 -0.258 1.00 85.44 217 LEU A O 1
ATOM 1684 N N . GLY A 1 218 ? -5.152 10.355 1.056 1.00 79.19 218 GLY A N 1
ATOM 1685 C CA . GLY A 1 218 ? -3.719 10.374 1.361 1.00 79.19 218 GLY A CA 1
ATOM 1686 C C . GLY A 1 218 ? -2.805 10.536 0.146 1.00 79.19 218 GLY A C 1
ATOM 1687 O O . GLY A 1 218 ? -1.821 11.268 0.211 1.00 79.19 218 GLY A O 1
ATOM 1688 N N . MET A 1 219 ? -3.157 9.937 -0.999 1.00 83.94 219 MET A N 1
ATOM 1689 C CA . MET A 1 219 ? -2.377 10.108 -2.233 1.00 83.94 219 MET A CA 1
ATOM 1690 C C . MET A 1 219 ? -2.413 11.566 -2.705 1.00 83.94 219 MET A C 1
ATOM 1692 O O . MET A 1 219 ? -1.366 12.167 -2.911 1.00 83.94 219 MET A O 1
ATOM 1696 N N . VAL A 1 220 ? -3.595 12.178 -2.811 1.00 85.88 220 VAL A N 1
ATOM 1697 C CA . VAL A 1 220 ? -3.726 13.587 -3.227 1.00 85.88 220 VAL A CA 1
ATOM 1698 C C . VAL A 1 220 ? -3.032 14.510 -2.227 1.00 85.88 220 VAL A C 1
ATOM 1700 O O . VAL A 1 220 ? -2.299 15.420 -2.619 1.00 85.88 220 VAL A O 1
ATOM 1703 N N . ARG A 1 221 ? -3.192 14.227 -0.930 1.00 79.50 221 ARG A N 1
ATOM 1704 C CA . ARG A 1 221 ? -2.529 14.963 0.146 1.00 79.50 221 ARG A CA 1
ATOM 1705 C C . ARG A 1 221 ? -1.002 14.911 0.028 1.00 79.50 221 ARG A C 1
ATOM 1707 O O . ARG A 1 221 ? -0.353 15.946 0.160 1.00 79.50 221 ARG A O 1
ATOM 1714 N N . GLN A 1 222 ? -0.424 13.747 -0.273 1.00 71.69 222 GLN A N 1
ATOM 1715 C CA . GLN A 1 222 ? 1.020 13.591 -0.482 1.00 71.69 222 GLN A CA 1
ATOM 1716 C C . GLN A 1 222 ? 1.531 14.471 -1.629 1.00 71.69 222 GLN A C 1
ATOM 1718 O O . GLN A 1 222 ? 2.562 15.127 -1.487 1.00 71.69 222 GLN A O 1
ATOM 1723 N N . TRP A 1 223 ? 0.802 14.535 -2.746 1.00 75.44 223 TRP A N 1
ATOM 1724 C CA . TRP A 1 223 ? 1.161 15.413 -3.863 1.00 75.44 223 TRP A CA 1
ATOM 1725 C C . TRP A 1 223 ? 1.065 16.893 -3.480 1.00 75.44 223 TRP A C 1
ATOM 1727 O O . TRP A 1 223 ? 1.994 17.649 -3.763 1.00 75.44 223 TRP A O 1
ATOM 1737 N N . GLN A 1 224 ? 0.011 17.296 -2.764 1.00 73.19 224 GLN A N 1
ATOM 1738 C CA . GLN A 1 224 ? -0.124 18.668 -2.262 1.00 73.19 224 GLN A CA 1
ATOM 1739 C C . GLN A 1 224 ? 1.010 19.042 -1.289 1.00 73.19 224 GLN A C 1
ATOM 1741 O O . GLN A 1 224 ? 1.511 20.167 -1.314 1.00 73.19 224 GLN A O 1
ATOM 1746 N N . GLN A 1 225 ? 1.466 18.091 -0.467 1.00 71.06 225 GLN A N 1
ATOM 1747 C CA . GLN A 1 225 ? 2.605 18.282 0.433 1.00 71.06 225 GLN A CA 1
ATOM 1748 C C . GLN A 1 225 ? 3.922 18.495 -0.324 1.00 71.06 225 GLN A C 1
ATOM 1750 O O . GLN A 1 225 ? 4.703 19.361 0.065 1.00 71.06 225 GLN A O 1
ATOM 1755 N N . LEU A 1 226 ? 4.175 17.711 -1.375 1.00 64.38 226 LEU A N 1
ATOM 1756 C CA . LEU A 1 226 ? 5.441 17.739 -2.113 1.00 64.38 226 LEU A CA 1
ATOM 1757 C C . LEU A 1 226 ? 5.532 18.885 -3.127 1.00 64.38 226 LEU A C 1
ATOM 1759 O O . LEU A 1 226 ? 6.619 19.418 -3.333 1.00 64.38 226 LEU A O 1
ATOM 1763 N N . PHE A 1 227 ? 4.419 19.248 -3.769 1.00 78.56 227 PHE A N 1
ATOM 1764 C CA . PHE A 1 227 ? 4.432 20.109 -4.959 1.00 78.56 227 PHE A CA 1
ATOM 1765 C C . PHE A 1 227 ?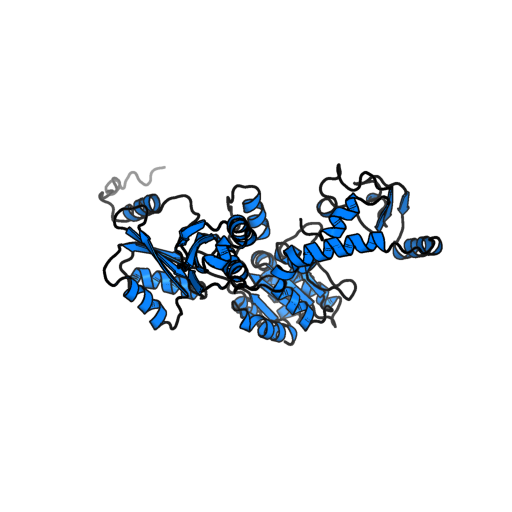 3.575 21.375 -4.843 1.00 78.56 227 PHE A C 1
ATOM 1767 O O . PHE A 1 227 ? 3.607 22.208 -5.746 1.00 78.56 227 PHE A O 1
ATOM 1774 N N . ASN A 1 228 ? 2.808 21.543 -3.761 1.00 77.44 228 ASN A N 1
ATOM 1775 C CA . ASN A 1 228 ? 1.902 22.682 -3.578 1.00 77.44 228 ASN A CA 1
ATOM 1776 C C . ASN A 1 228 ? 2.067 23.342 -2.206 1.00 77.44 228 ASN A C 1
ATOM 1778 O O . ASN A 1 228 ? 1.083 23.774 -1.609 1.00 77.44 228 ASN A O 1
ATOM 1782 N N . ASP A 1 229 ? 3.297 23.395 -1.692 1.00 72.62 229 ASP A N 1
ATOM 1783 C CA . ASP A 1 229 ? 3.640 24.083 -0.441 1.00 72.62 229 ASP A CA 1
ATOM 1784 C C . ASP A 1 229 ? 2.756 23.681 0.749 1.00 72.62 229 ASP A C 1
ATOM 1786 O O . ASP A 1 229 ? 2.439 24.502 1.609 1.00 72.62 229 ASP A O 1
ATOM 1790 N N . LYS A 1 230 ? 2.328 22.409 0.801 1.00 69.81 230 LYS A N 1
ATOM 1791 C CA . LYS A 1 230 ? 1.462 21.881 1.872 1.00 69.81 230 LYS A CA 1
ATOM 1792 C C . LYS A 1 230 ? 0.084 22.553 1.934 1.00 69.81 230 LYS A C 1
ATOM 1794 O O . LYS A 1 230 ? -0.567 22.549 2.976 1.00 69.81 230 LYS A O 1
ATOM 1799 N N . ARG A 1 231 ? -0.392 23.111 0.817 1.00 71.06 231 ARG A N 1
ATOM 1800 C CA . ARG A 1 231 ? -1.746 23.665 0.691 1.00 71.06 231 ARG A CA 1
ATOM 1801 C C . ARG A 1 231 ? -2.761 22.541 0.518 1.00 71.06 231 ARG A C 1
ATOM 1803 O O . ARG A 1 231 ? -3.080 22.144 -0.603 1.00 71.06 231 ARG A O 1
ATOM 1810 N N . TYR A 1 232 ? -3.266 22.042 1.640 1.00 77.94 232 TYR A N 1
ATOM 1811 C CA . TYR A 1 232 ? -4.244 20.961 1.659 1.00 77.94 232 TYR A CA 1
ATOM 1812 C C . TYR A 1 232 ? -5.633 21.462 1.272 1.00 77.94 232 TYR A C 1
ATOM 1814 O O . TYR A 1 232 ? -6.230 22.274 1.973 1.00 77.94 232 TYR A O 1
ATOM 1822 N N . SER A 1 233 ? -6.152 20.989 0.142 1.00 83.12 233 SER A N 1
ATOM 1823 C CA . SER A 1 233 ? -7.441 21.432 -0.395 1.00 83.12 233 SER A CA 1
ATOM 1824 C C . SER A 1 233 ? -8.349 20.231 -0.616 1.00 83.12 233 SER A C 1
ATOM 1826 O O . SER A 1 233 ? -8.065 19.407 -1.482 1.00 83.12 233 SER A O 1
ATOM 1828 N N . PHE A 1 234 ? -9.414 20.137 0.190 1.00 87.62 234 PHE A N 1
ATOM 1829 C CA . PHE A 1 234 ? -10.451 19.094 0.117 1.00 87.62 234 PHE A CA 1
ATOM 1830 C C . PHE A 1 234 ? -9.922 17.650 0.169 1.00 87.62 234 PHE A C 1
ATOM 1832 O O . PHE A 1 234 ? -10.474 16.754 -0.461 1.00 87.62 234 PHE A O 1
ATOM 1839 N N . VAL A 1 235 ? -8.845 17.424 0.925 1.00 78.81 235 VAL A N 1
ATOM 1840 C CA . VAL A 1 235 ? -8.245 16.091 1.112 1.00 78.81 235 VAL A CA 1
ATOM 1841 C C . VAL A 1 235 ? -8.559 15.462 2.465 1.00 78.81 235 VAL A C 1
ATOM 1843 O O . VAL A 1 235 ? -8.267 14.288 2.648 1.00 78.81 235 VAL A O 1
ATOM 1846 N N . ASN A 1 236 ? -9.161 16.201 3.397 1.00 77.69 236 ASN A N 1
ATOM 1847 C CA . ASN A 1 236 ? -9.632 15.656 4.670 1.00 77.69 236 ASN A CA 1
ATOM 1848 C C . ASN A 1 236 ? -11.015 15.048 4.459 1.00 77.69 236 ASN A C 1
ATOM 1850 O O . ASN A 1 236 ? -11.861 15.674 3.814 1.00 77.69 236 ASN A O 1
ATOM 1854 N N . ILE A 1 237 ? -11.256 13.863 5.014 1.00 79.12 237 ILE A N 1
ATOM 1855 C CA . ILE A 1 237 ? -12.540 13.183 4.873 1.00 79.12 237 ILE A CA 1
ATOM 1856 C C . ILE A 1 237 ? -13.102 12.793 6.236 1.00 79.12 237 ILE A C 1
ATOM 1858 O O . ILE A 1 237 ? -12.415 12.251 7.097 1.00 79.12 237 ILE A O 1
ATOM 1862 N N . GLN A 1 238 ? -14.390 13.072 6.428 1.00 80.75 238 GLN A N 1
ATOM 1863 C CA . GLN A 1 238 ? -15.129 12.533 7.559 1.00 80.75 238 GLN A CA 1
ATOM 1864 C C . GLN A 1 238 ? -15.606 11.130 7.192 1.00 80.75 238 GLN A C 1
ATOM 1866 O O . GLN A 1 238 ? -16.446 10.967 6.308 1.00 80.75 238 GLN A O 1
ATOM 1871 N N . SER A 1 239 ? -15.092 10.126 7.892 1.00 85.56 239 SER A N 1
ATOM 1872 C CA . SER A 1 239 ? -15.520 8.738 7.718 1.00 85.56 239 SER A CA 1
ATOM 1873 C C . SER A 1 239 ? -16.728 8.407 8.608 1.00 85.56 239 SER A C 1
ATOM 1875 O O . SER A 1 239 ? -16.800 8.899 9.743 1.00 85.56 239 SER A O 1
ATOM 1877 N N . PRO A 1 240 ? -17.698 7.601 8.126 1.00 90.38 240 PRO A N 1
ATOM 1878 C CA . PRO A 1 240 ? -18.733 7.022 8.977 1.00 90.38 240 PRO A CA 1
ATOM 1879 C C . PRO A 1 240 ? -18.133 5.944 9.890 1.00 90.38 240 PRO A C 1
ATOM 1881 O O . PRO A 1 240 ? -17.011 5.488 9.689 1.00 90.38 240 PRO A O 1
ATOM 1884 N N . ASN A 1 241 ? -18.906 5.475 10.870 1.00 93.56 241 ASN A N 1
ATOM 1885 C CA . ASN A 1 241 ? -18.521 4.283 11.622 1.00 93.56 241 ASN A CA 1
ATOM 1886 C C . ASN A 1 241 ? -18.688 3.039 10.728 1.00 93.56 241 ASN A C 1
ATOM 1888 O O . ASN A 1 241 ? -19.802 2.528 10.572 1.00 93.56 241 ASN A O 1
ATOM 1892 N N . TYR A 1 242 ? -17.593 2.563 10.127 1.00 96.12 242 TYR A N 1
ATOM 1893 C CA . TYR A 1 242 ? -17.626 1.448 9.175 1.00 96.12 242 TYR A CA 1
ATOM 1894 C C . TYR A 1 242 ? -18.083 0.130 9.804 1.00 96.12 242 TYR A C 1
ATOM 1896 O O . TYR A 1 242 ? -18.760 -0.654 9.142 1.00 96.12 242 TYR A O 1
ATOM 1904 N N . VAL A 1 243 ? -17.790 -0.100 11.087 1.00 97.12 243 VAL A N 1
ATOM 1905 C CA . VAL A 1 243 ? -18.239 -1.304 11.806 1.00 97.12 243 VAL A CA 1
ATOM 1906 C C . VAL A 1 243 ? -19.759 -1.309 11.974 1.00 97.12 243 VAL A C 1
ATOM 1908 O O . VAL A 1 243 ? -20.409 -2.313 11.687 1.00 97.12 243 VAL A O 1
ATOM 1911 N N . GLN A 1 244 ? -20.354 -0.186 12.388 1.00 97.81 244 GLN A N 1
ATOM 1912 C CA . GLN A 1 244 ? -21.814 -0.059 12.482 1.00 97.81 244 GLN A CA 1
ATOM 1913 C C . GLN A 1 244 ? -22.477 -0.157 11.106 1.00 97.81 244 GLN A C 1
ATOM 1915 O O . GLN A 1 244 ? -23.519 -0.799 10.974 1.00 97.81 244 GLN A O 1
ATOM 1920 N N . LEU A 1 245 ? -21.859 0.435 10.081 1.00 97.62 245 LEU A N 1
ATOM 1921 C CA . LEU A 1 245 ? -22.331 0.345 8.704 1.00 97.62 245 LEU A CA 1
ATOM 1922 C C . LEU A 1 245 ? -22.336 -1.107 8.205 1.00 97.62 245 LEU A C 1
ATOM 1924 O O . LEU A 1 245 ? -23.362 -1.570 7.720 1.00 97.62 245 LEU A O 1
ATOM 1928 N N . ALA A 1 246 ? -21.236 -1.847 8.373 1.00 98.00 246 ALA A N 1
ATOM 1929 C CA . ALA A 1 246 ? -21.176 -3.272 8.046 1.00 98.00 246 ALA A CA 1
ATOM 1930 C C . ALA A 1 246 ? -22.230 -4.069 8.822 1.00 98.00 246 ALA A C 1
ATOM 1932 O O . ALA A 1 246 ? -22.942 -4.890 8.236 1.00 98.00 246 ALA A O 1
ATOM 1933 N N . LYS A 1 247 ? -22.412 -3.762 10.113 1.00 98.06 247 LYS A N 1
ATOM 1934 C CA . LYS A 1 247 ? -23.404 -4.443 10.946 1.00 98.06 247 LYS A CA 1
ATOM 1935 C C . LYS A 1 247 ? -24.833 -4.241 10.446 1.00 98.06 247 LYS A C 1
ATOM 1937 O O . LYS A 1 247 ? -25.623 -5.180 10.520 1.00 98.06 247 LYS A O 1
ATOM 1942 N N . ALA A 1 248 ? -25.154 -3.070 9.890 1.00 98.31 248 ALA A N 1
ATOM 1943 C CA . ALA A 1 248 ? -26.453 -2.801 9.269 1.00 98.31 248 ALA A CA 1
ATOM 1944 C C . ALA A 1 248 ? -26.738 -3.698 8.046 1.00 98.31 248 ALA A C 1
ATOM 1946 O O . ALA A 1 248 ? -27.900 -3.958 7.744 1.00 98.31 248 ALA A O 1
ATOM 1947 N N . TYR A 1 249 ? -25.694 -4.220 7.394 1.00 98.31 249 TYR A N 1
ATOM 1948 C CA . TYR A 1 249 ? -25.773 -5.199 6.304 1.00 98.31 249 TYR A CA 1
ATOM 1949 C C . TYR A 1 249 ? -25.534 -6.647 6.768 1.00 98.31 249 TYR A C 1
ATOM 1951 O O . TYR A 1 249 ? -25.240 -7.519 5.956 1.00 98.31 249 TYR A O 1
ATOM 1959 N N . ASN A 1 250 ? -25.650 -6.931 8.072 1.00 97.31 250 ASN A N 1
ATOM 1960 C CA . ASN A 1 250 ? -25.378 -8.246 8.669 1.00 97.31 250 ASN A CA 1
ATOM 1961 C C . ASN A 1 250 ? -23.945 -8.765 8.448 1.00 97.31 250 ASN A C 1
ATOM 1963 O O . ASN A 1 250 ? -23.710 -9.972 8.477 1.00 97.31 250 ASN A O 1
ATOM 1967 N N . ILE A 1 251 ? -22.983 -7.862 8.259 1.00 98.50 251 ILE A N 1
ATOM 1968 C CA . ILE A 1 251 ? -21.562 -8.188 8.147 1.00 98.50 251 ILE A CA 1
ATOM 196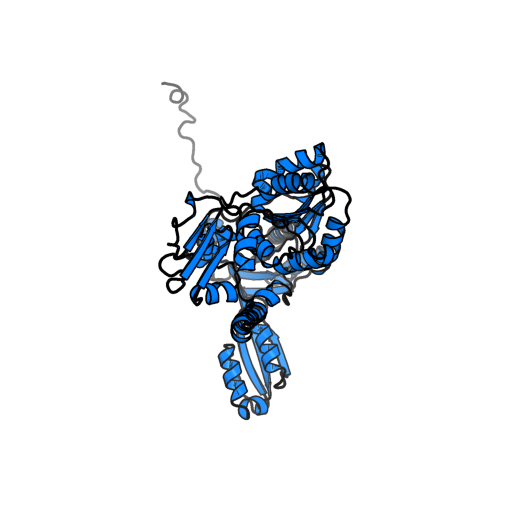9 C C . ILE A 1 251 ? -20.906 -7.856 9.486 1.00 98.50 251 ILE A C 1
ATOM 1971 O O . ILE A 1 251 ? -21.065 -6.754 10.016 1.00 98.50 251 ILE A O 1
ATOM 1975 N N . ASP A 1 252 ? -20.198 -8.821 10.067 1.00 98.31 252 ASP A N 1
ATOM 1976 C CA . ASP A 1 252 ? -19.442 -8.572 11.290 1.00 98.31 252 ASP A CA 1
ATOM 1977 C C . ASP A 1 252 ? -18.207 -7.724 10.988 1.00 98.31 252 ASP A C 1
ATOM 1979 O O . ASP A 1 252 ? -17.627 -7.784 9.900 1.00 98.31 252 ASP A O 1
ATOM 1983 N N . GLY A 1 253 ? -17.786 -6.933 11.968 1.00 97.81 253 GLY A N 1
ATOM 1984 C CA . GLY A 1 253 ? -16.571 -6.159 11.825 1.00 97.81 253 GLY A CA 1
ATOM 1985 C C . GLY A 1 253 ? -16.000 -5.666 13.139 1.00 97.81 253 GLY A C 1
ATOM 1986 O O . GLY A 1 253 ? -16.653 -5.708 14.184 1.00 97.81 253 GLY A O 1
ATOM 1987 N N . GLN A 1 254 ? -14.763 -5.199 13.057 1.00 97.69 254 GLN A N 1
ATOM 1988 C CA . GLN A 1 254 ? -13.986 -4.660 14.161 1.00 97.69 254 GLN A CA 1
ATOM 1989 C C . GLN A 1 254 ? -13.159 -3.470 13.668 1.00 97.69 254 GLN A C 1
ATOM 1991 O O . GLN A 1 254 ? -12.757 -3.416 12.509 1.00 97.69 254 GLN A O 1
ATOM 1996 N N . SER A 1 255 ? -12.905 -2.525 14.567 1.00 94.94 255 SER A N 1
ATOM 1997 C CA . SER A 1 255 ? -11.959 -1.432 14.367 1.00 94.94 255 SER A CA 1
ATOM 1998 C C . SER A 1 255 ? -10.858 -1.553 15.415 1.00 94.94 255 SER A C 1
ATOM 2000 O O . SER A 1 255 ? -11.152 -1.897 16.565 1.00 94.94 255 SER A O 1
ATOM 2002 N N . ILE A 1 256 ? -9.610 -1.331 15.017 1.00 92.50 256 ILE A N 1
ATOM 2003 C CA . ILE A 1 256 ? -8.436 -1.359 15.892 1.00 92.50 256 ILE A CA 1
ATOM 2004 C C . ILE A 1 256 ? -7.580 -0.110 15.677 1.00 92.50 256 ILE A C 1
ATOM 2006 O O . ILE A 1 256 ? -7.554 0.472 14.594 1.00 92.50 256 ILE A O 1
ATOM 2010 N N . SER A 1 257 ? -6.838 0.280 16.705 1.00 82.44 257 SER A N 1
ATOM 2011 C CA . SER A 1 257 ? -5.846 1.362 16.631 1.00 82.44 257 SER A CA 1
ATOM 2012 C C . SER A 1 257 ? -4.493 0.974 17.225 1.00 82.44 257 SER A C 1
ATOM 2014 O O . SER A 1 257 ? -3.520 1.697 17.056 1.00 82.44 257 SER A O 1
ATOM 2016 N N . GLU A 1 258 ? -4.413 -0.165 17.914 1.00 81.62 258 GLU A N 1
ATOM 2017 C CA . GLU A 1 258 ? -3.210 -0.599 18.619 1.00 81.62 258 GLU A CA 1
ATOM 2018 C C . GLU A 1 258 ? -2.524 -1.761 17.898 1.00 81.62 258 GLU A C 1
ATOM 2020 O O . GLU A 1 258 ? -3.165 -2.725 17.465 1.00 81.62 258 GLU A O 1
ATOM 2025 N N . ARG A 1 259 ? -1.186 -1.720 17.827 1.00 85.62 259 ARG A N 1
ATOM 2026 C CA . ARG A 1 259 ? -0.387 -2.799 17.225 1.00 85.62 259 ARG A CA 1
ATOM 2027 C C . ARG A 1 259 ? -0.609 -4.151 17.898 1.00 85.62 259 ARG A C 1
ATOM 2029 O O . ARG A 1 259 ? -0.604 -5.177 17.217 1.00 85.62 259 ARG A O 1
ATOM 2036 N N . ALA A 1 260 ? -0.824 -4.162 19.214 1.00 90.06 260 ALA A N 1
ATOM 2037 C CA . ALA A 1 260 ? -1.052 -5.385 19.982 1.00 90.06 260 ALA A CA 1
ATOM 2038 C C . ALA A 1 260 ? -2.261 -6.192 19.470 1.00 90.06 260 ALA A C 1
ATOM 2040 O O . ALA A 1 260 ? -2.230 -7.426 19.480 1.00 90.06 260 ALA A O 1
ATOM 2041 N N . ASP A 1 261 ? -3.278 -5.505 18.945 1.00 91.31 261 ASP A N 1
ATOM 2042 C CA . ASP A 1 261 ? -4.505 -6.118 18.437 1.00 91.31 261 ASP A CA 1
ATOM 2043 C C . ASP A 1 261 ? -4.424 -6.505 16.956 1.00 91.31 261 ASP A C 1
ATOM 2045 O O . ASP A 1 261 ? -5.242 -7.287 16.469 1.00 91.31 261 ASP A O 1
ATOM 2049 N N . LEU A 1 262 ? -3.430 -6.006 16.216 1.00 93.88 262 LEU A N 1
ATOM 2050 C CA . LEU A 1 262 ? -3.377 -6.157 14.762 1.00 93.88 262 LEU A CA 1
ATOM 2051 C C . LEU A 1 262 ? -3.385 -7.623 14.318 1.00 93.88 262 LEU A C 1
ATOM 2053 O O . LEU A 1 262 ? -4.182 -8.029 13.468 1.00 93.88 262 LEU A O 1
ATOM 2057 N N . LYS A 1 263 ? -2.518 -8.448 14.912 1.00 97.19 263 LYS A N 1
ATOM 2058 C CA . LYS A 1 263 ? -2.394 -9.860 14.524 1.00 97.19 263 LYS A CA 1
ATOM 2059 C C . LYS A 1 263 ? -3.647 -10.669 14.869 1.00 97.19 263 LYS A C 1
ATOM 2061 O O . LYS A 1 263 ? -4.054 -11.525 14.081 1.00 97.19 263 LYS A O 1
ATOM 2066 N N . SER A 1 264 ? -4.246 -10.429 16.036 1.00 98.00 264 SER A N 1
ATOM 2067 C CA . SER A 1 264 ? -5.448 -11.144 16.479 1.00 98.00 264 SER A CA 1
ATOM 2068 C C . SER A 1 264 ? -6.676 -10.730 15.662 1.00 98.00 264 SER A C 1
ATOM 2070 O O . SER A 1 264 ? -7.452 -11.599 15.255 1.00 98.00 264 SER A O 1
ATOM 2072 N N . ALA A 1 265 ? -6.812 -9.443 15.335 1.00 98.12 265 ALA A N 1
ATOM 2073 C CA . ALA A 1 265 ? -7.891 -8.919 14.503 1.00 98.12 265 ALA A CA 1
ATOM 2074 C C . ALA A 1 265 ? -7.803 -9.422 13.053 1.00 98.12 265 ALA A C 1
ATOM 2076 O O . ALA A 1 265 ? -8.793 -9.917 12.513 1.00 98.12 265 ALA A O 1
ATOM 2077 N N . LEU A 1 266 ? -6.610 -9.408 12.441 1.00 98.50 266 LEU A N 1
ATOM 2078 C CA . LEU A 1 266 ? -6.400 -9.973 11.101 1.00 98.50 266 LEU A CA 1
ATOM 2079 C C . LEU A 1 266 ? -6.737 -11.465 11.053 1.00 98.50 266 LEU A C 1
ATOM 2081 O O . LEU A 1 266 ? -7.416 -11.914 10.130 1.00 98.50 266 LEU A O 1
ATOM 2085 N N . LYS A 1 267 ? -6.308 -12.237 12.059 1.00 98.44 267 LYS A N 1
ATOM 2086 C CA . LYS A 1 267 ? -6.654 -13.660 12.159 1.00 98.44 267 LYS A CA 1
ATOM 2087 C C . LYS A 1 267 ? -8.166 -13.858 12.284 1.00 98.44 267 LYS A C 1
ATOM 2089 O O . LYS A 1 267 ? -8.719 -14.717 11.608 1.00 98.44 267 LYS A O 1
ATOM 2094 N N . THR A 1 268 ? -8.831 -13.044 13.103 1.00 98.56 268 THR A N 1
ATOM 2095 C CA . THR A 1 268 ? -10.290 -13.085 13.279 1.00 98.56 268 THR A CA 1
ATOM 2096 C C . THR A 1 268 ? -11.011 -12.820 11.961 1.00 98.56 268 THR A C 1
ATOM 2098 O O . THR A 1 268 ? -11.865 -13.611 11.572 1.00 98.56 268 THR A O 1
ATOM 2101 N N . MET A 1 269 ? -10.619 -11.773 11.229 1.00 98.62 269 MET A N 1
ATOM 2102 C CA . MET A 1 269 ? -11.171 -11.457 9.910 1.00 98.62 269 MET A CA 1
ATOM 2103 C C . MET A 1 269 ? -10.988 -12.618 8.921 1.00 98.62 269 MET A C 1
ATOM 2105 O O . MET A 1 269 ? -11.940 -13.014 8.240 1.00 98.62 269 MET A O 1
ATOM 2109 N N . LEU A 1 270 ? -9.770 -13.159 8.827 1.00 98.38 270 LEU A N 1
ATOM 2110 C CA . LEU A 1 270 ? -9.422 -14.209 7.867 1.00 98.38 270 LEU A CA 1
ATOM 2111 C C . LEU A 1 270 ? -10.137 -15.535 8.163 1.00 98.38 270 LEU A C 1
ATOM 2113 O O . LEU A 1 270 ? -10.640 -16.155 7.229 1.00 98.38 270 LEU A O 1
ATOM 2117 N N . ASP A 1 271 ? -10.236 -15.929 9.436 1.00 98.06 271 ASP A N 1
ATOM 2118 C CA . ASP A 1 271 ? -10.863 -17.189 9.864 1.00 98.06 271 ASP A CA 1
ATOM 2119 C C . ASP A 1 271 ? -12.400 -17.123 9.916 1.00 98.06 271 ASP A C 1
ATOM 2121 O O . ASP A 1 271 ? -13.067 -18.159 10.002 1.00 98.06 271 ASP A O 1
ATOM 2125 N N . HIS A 1 272 ? -12.982 -15.919 9.896 1.00 98.06 272 HIS A N 1
ATOM 2126 C CA . HIS A 1 272 ? -14.433 -15.736 9.932 1.00 98.06 272 HIS A CA 1
ATOM 2127 C C . HIS A 1 272 ? -15.099 -16.385 8.708 1.00 98.06 272 HIS A C 1
ATOM 2129 O O . HIS A 1 272 ? -14.572 -16.340 7.595 1.00 98.06 272 HIS A O 1
ATOM 2135 N N . LYS A 1 273 ? -16.263 -17.011 8.898 1.00 95.25 273 LYS A N 1
ATOM 2136 C CA . LYS A 1 273 ? -17.035 -17.594 7.793 1.00 95.25 273 LYS A CA 1
ATOM 2137 C C . LYS A 1 273 ? -17.939 -16.528 7.190 1.00 95.25 273 LYS A C 1
ATOM 2139 O O . LYS A 1 273 ? -18.799 -15.999 7.887 1.00 95.25 273 LYS A O 1
ATOM 2144 N N . GLY A 1 274 ? -17.784 -16.268 5.897 1.00 96.56 274 GLY A N 1
ATOM 2145 C CA . GLY A 1 274 ? -18.437 -15.146 5.234 1.00 96.56 274 GLY A CA 1
ATOM 2146 C C . GLY A 1 274 ? -17.568 -13.889 5.186 1.00 96.56 274 GLY A C 1
ATOM 2147 O O . GLY A 1 274 ? -16.342 -13.930 5.352 1.00 96.56 274 GLY A O 1
ATOM 2148 N N . SER A 1 275 ? -18.220 -12.766 4.893 1.00 98.44 275 SER A N 1
ATOM 2149 C CA . SER A 1 275 ? -17.566 -11.460 4.836 1.00 98.44 275 SER A CA 1
ATOM 2150 C C . SER A 1 275 ? -17.309 -10.885 6.223 1.00 98.44 275 SER A C 1
ATOM 2152 O O . SER A 1 275 ? -18.108 -11.071 7.139 1.00 98.44 275 SER A O 1
ATOM 2154 N N . TYR A 1 276 ? -16.205 -10.152 6.352 1.00 98.75 276 TYR A N 1
ATOM 2155 C CA . TYR A 1 276 ? -15.815 -9.485 7.593 1.00 98.75 276 TYR A CA 1
ATOM 2156 C C . TYR A 1 276 ? -15.120 -8.159 7.286 1.00 98.75 276 TYR A C 1
ATOM 2158 O O . TYR A 1 276 ? -14.294 -8.112 6.369 1.00 98.75 276 TYR A O 1
ATOM 2166 N N . LEU A 1 277 ? -15.435 -7.112 8.052 1.00 98.75 277 LEU A N 1
ATOM 2167 C CA . LEU A 1 277 ? -14.819 -5.788 7.936 1.00 98.75 277 LEU A CA 1
ATOM 2168 C C . LEU A 1 277 ? -13.825 -5.534 9.073 1.00 98.75 277 LEU A C 1
ATOM 2170 O O . LEU A 1 277 ? -14.191 -5.572 10.243 1.00 98.75 277 LEU A O 1
ATOM 2174 N N . LEU A 1 278 ? -12.580 -5.220 8.733 1.00 98.62 278 LEU A N 1
ATOM 2175 C CA . LEU A 1 278 ? -11.565 -4.759 9.672 1.00 98.62 278 LEU A CA 1
ATOM 2176 C C . LEU A 1 278 ? -11.116 -3.344 9.302 1.00 98.62 278 LEU A C 1
ATOM 2178 O O . LEU A 1 278 ? -10.662 -3.112 8.186 1.00 98.62 278 LEU A O 1
ATOM 2182 N N . GLU A 1 279 ? -11.212 -2.418 10.247 1.00 97.50 279 GLU A N 1
ATOM 2183 C CA . GLU A 1 279 ? -10.702 -1.047 10.143 1.00 97.50 279 GLU A CA 1
ATOM 2184 C C . GLU A 1 279 ? -9.463 -0.852 11.038 1.00 97.50 279 GLU A C 1
ATOM 2186 O O . GLU A 1 279 ? -9.426 -1.368 12.154 1.00 97.50 279 GLU A O 1
ATOM 2191 N N . VAL A 1 280 ? -8.469 -0.087 10.568 1.00 91.94 280 VAL A N 1
ATOM 2192 C CA . VAL A 1 280 ? -7.245 0.285 11.315 1.00 91.94 280 VAL A CA 1
ATOM 2193 C C . VAL A 1 280 ? -7.073 1.829 11.338 1.00 91.94 280 VAL A C 1
ATOM 2195 O O . VAL A 1 280 ? -7.104 2.409 10.253 1.00 91.94 280 VAL A O 1
ATOM 2198 N N . MET A 1 281 ? -6.904 2.485 12.515 1.00 79.12 281 MET A N 1
ATOM 2199 C CA . MET A 1 281 ? -6.922 3.976 12.738 1.00 79.12 281 MET A CA 1
ATOM 2200 C C . MET A 1 281 ? -5.741 4.594 13.570 1.00 79.12 281 MET A C 1
ATOM 2202 O O . MET A 1 281 ? -5.065 3.848 14.273 1.00 79.12 281 MET A O 1
ATOM 2206 N N . GLU A 1 282 ? -5.558 5.950 13.590 1.00 53.44 282 GLU A N 1
ATOM 2207 C CA . GLU A 1 282 ? -4.530 6.742 14.370 1.00 53.44 282 GLU A CA 1
ATOM 2208 C C . GLU A 1 282 ? -4.951 8.219 14.809 1.00 53.44 282 GLU A C 1
ATOM 2210 O O . GLU A 1 282 ? -5.686 8.841 14.045 1.00 53.44 282 GLU A O 1
ATOM 2215 N N . TYR A 1 283 ? -4.502 8.836 15.964 1.00 49.41 283 TYR A N 1
ATOM 2216 C CA . TYR A 1 283 ? -4.936 10.199 16.511 1.00 49.41 283 TYR A CA 1
ATOM 2217 C C . TYR A 1 283 ? -3.937 11.085 17.388 1.00 49.41 283 TYR A C 1
ATOM 2219 O O . TYR A 1 283 ? -2.944 10.567 17.887 1.00 49.41 283 TYR A O 1
ATOM 2227 N N . THR A 1 284 ? -4.182 12.421 17.640 1.00 38.06 284 THR A N 1
ATOM 2228 C CA . THR A 1 284 ? -3.460 13.385 18.595 1.00 38.06 284 THR A CA 1
ATOM 2229 C C . THR A 1 284 ? -4.309 14.645 19.079 1.00 38.06 284 THR A C 1
ATOM 2231 O O . THR A 1 284 ? -5.311 14.959 18.435 1.00 38.06 284 THR A O 1
ATOM 2234 N N . ILE A 1 285 ? -3.975 15.387 20.192 1.00 42.31 285 ILE A N 1
ATOM 2235 C CA . ILE A 1 285 ? -4.732 16.553 20.821 1.00 42.31 285 ILE A CA 1
ATOM 2236 C C . ILE A 1 285 ? -3.897 17.856 21.133 1.00 42.31 285 ILE A C 1
ATOM 2238 O O . ILE A 1 285 ? -2.704 17.759 21.396 1.00 42.31 285 ILE A O 1
ATOM 2242 N N . THR A 1 286 ? -4.476 19.093 21.178 1.00 38.69 286 THR A N 1
ATOM 2243 C CA . THR A 1 286 ? -3.796 20.388 21.552 1.00 38.69 286 THR A CA 1
ATOM 2244 C C . THR A 1 286 ? -4.697 21.459 22.251 1.00 38.69 286 THR A C 1
ATOM 2246 O O . THR A 1 286 ? -5.692 21.888 21.685 1.00 38.69 286 THR A O 1
ATOM 2249 N N . VAL A 1 287 ? -4.346 22.018 23.431 1.00 50.34 287 VAL A N 1
ATOM 2250 C CA . VAL A 1 287 ? -5.225 22.911 24.261 1.00 50.34 287 VAL A CA 1
ATOM 2251 C C . VAL A 1 287 ? -4.646 24.336 24.509 1.00 50.34 287 VAL A C 1
ATOM 2253 O O . VAL A 1 287 ? -3.446 24.478 24.725 1.00 50.34 287 VAL A O 1
ATOM 2256 N N . TYR A 1 288 ? -5.471 25.404 24.562 1.00 43.88 288 TYR A N 1
ATOM 2257 C CA . TYR A 1 288 ? -5.065 26.807 24.852 1.00 43.88 288 TYR A CA 1
ATOM 2258 C C . TYR A 1 288 ? -5.824 27.427 26.047 1.00 43.88 288 TYR A C 1
ATOM 2260 O O . TYR A 1 288 ? -7.052 27.375 26.122 1.00 43.88 288 TYR A O 1
ATOM 2268 N N . THR A 1 289 ? -5.120 28.063 26.992 1.00 52.12 289 THR A N 1
ATOM 2269 C CA . THR A 1 289 ? -5.729 28.571 28.237 1.00 52.12 289 THR A CA 1
ATOM 2270 C C . THR A 1 289 ? -4.880 29.613 28.973 1.00 52.12 289 THR A C 1
ATOM 2272 O O . THR A 1 289 ? -3.656 29.602 28.907 1.00 52.12 289 THR A O 1
ATOM 2275 N N . GLU A 1 290 ? -5.506 30.506 29.738 1.00 52.69 290 GLU A N 1
ATOM 2276 C CA . GLU A 1 290 ? -4.781 31.370 30.678 1.00 52.69 290 GLU A CA 1
ATOM 2277 C C . GLU A 1 290 ? -4.100 30.531 31.774 1.00 52.69 290 GLU A C 1
ATOM 2279 O O . GLU A 1 290 ? -4.628 29.502 32.210 1.00 52.69 290 GLU A O 1
ATOM 2284 N N . ASN A 1 291 ? -2.900 30.935 32.200 1.00 53.12 291 ASN A N 1
ATOM 2285 C CA . ASN A 1 291 ? -2.105 30.170 33.161 1.00 53.12 291 ASN A CA 1
ATOM 2286 C C . ASN A 1 291 ? -2.448 30.532 34.605 1.00 53.12 291 ASN A C 1
ATOM 2288 O O . ASN A 1 291 ? -1.842 31.423 35.199 1.00 53.12 291 ASN A O 1
ATOM 2292 N N . HIS A 1 292 ? -3.399 29.792 35.172 1.00 67.81 292 HIS A N 1
ATOM 2293 C CA . HIS A 1 292 ? -3.823 29.916 36.566 1.00 67.81 292 HIS A CA 1
ATOM 2294 C C . HIS A 1 292 ? -3.324 28.744 37.423 1.00 67.81 292 HIS A C 1
ATOM 2296 O O . HIS A 1 292 ? -3.142 27.617 36.949 1.00 67.81 292 HIS A O 1
ATOM 2302 N N . ILE A 1 293 ? -3.136 28.983 38.723 1.00 57.25 293 ILE A N 1
ATOM 2303 C CA . ILE A 1 293 ? -2.698 27.950 39.675 1.00 57.25 293 ILE A CA 1
ATOM 2304 C C . ILE A 1 293 ? -3.718 26.795 39.701 1.00 57.25 293 ILE A C 1
ATOM 2306 O O . ILE A 1 293 ? -4.915 27.002 39.882 1.00 57.25 293 ILE A O 1
ATOM 2310 N N . GLY A 1 294 ? -3.240 25.556 39.540 1.00 63.66 294 GLY A N 1
ATOM 2311 C CA . GLY A 1 294 ? -4.062 24.339 39.625 1.00 63.66 294 GLY A CA 1
ATOM 2312 C C . GLY A 1 294 ? -4.730 23.886 38.318 1.00 63.66 294 GLY A C 1
ATOM 2313 O O . GLY A 1 294 ? -5.342 22.817 38.293 1.00 63.66 294 GLY A O 1
ATOM 2314 N N . LEU A 1 295 ? -4.573 24.630 37.219 1.00 67.94 295 LEU A N 1
ATOM 2315 C CA . LEU A 1 295 ? -5.108 24.297 35.892 1.00 67.94 295 LEU A CA 1
ATOM 2316 C C . LEU A 1 295 ? -4.658 22.916 35.392 1.00 67.94 295 LEU A C 1
ATOM 2318 O O . LEU A 1 295 ? -5.468 22.109 34.944 1.00 67.94 295 LEU A O 1
ATOM 2322 N N . LEU A 1 296 ? -3.370 22.621 35.559 1.00 62.84 296 LEU A N 1
ATOM 2323 C CA . LEU A 1 296 ? -2.736 21.370 35.146 1.00 62.84 296 LEU A CA 1
ATOM 2324 C C . LEU A 1 296 ? -3.332 20.163 35.896 1.00 62.84 296 LEU A C 1
ATOM 2326 O O . LEU A 1 296 ? -3.634 19.143 35.284 1.00 62.84 296 LEU A O 1
ATOM 2330 N N . ASN A 1 297 ? -3.634 20.324 37.191 1.00 70.44 297 ASN A N 1
ATOM 2331 C CA . ASN A 1 297 ? -4.356 19.319 37.977 1.00 70.44 297 ASN A CA 1
ATOM 2332 C C . ASN A 1 297 ? -5.813 19.162 37.523 1.00 70.44 297 ASN A C 1
ATOM 2334 O O . ASN A 1 297 ? -6.302 18.040 37.441 1.00 70.44 297 ASN A O 1
ATOM 2338 N N . ARG A 1 298 ? -6.521 20.254 37.206 1.00 73.12 298 ARG A N 1
ATOM 2339 C CA . ARG A 1 298 ? -7.911 20.184 36.711 1.00 73.12 298 ARG A CA 1
ATOM 2340 C C . ARG A 1 298 ? -7.992 19.450 35.373 1.00 73.12 298 ARG A C 1
ATOM 2342 O O . ARG A 1 298 ? -8.879 18.619 35.200 1.00 73.12 298 ARG A O 1
ATOM 2349 N N . ILE A 1 299 ? -7.043 19.716 34.475 1.00 67.50 299 ILE A N 1
ATOM 2350 C CA . ILE A 1 299 ? -6.876 19.004 33.208 1.00 67.50 299 ILE A CA 1
ATOM 2351 C C . ILE A 1 299 ? -6.563 17.529 33.488 1.00 67.50 299 ILE A C 1
ATOM 2353 O O . ILE A 1 299 ? -7.331 16.670 33.070 1.00 67.50 299 ILE A O 1
ATOM 2357 N N . ALA A 1 300 ? -5.525 17.219 34.272 1.00 68.69 300 ALA A N 1
ATOM 2358 C CA . ALA A 1 300 ? -5.122 15.843 34.577 1.00 68.69 300 ALA A CA 1
ATOM 2359 C C . ALA A 1 300 ? -6.232 15.007 35.249 1.00 68.69 300 ALA A C 1
ATOM 2361 O O . ALA A 1 300 ? -6.389 13.826 34.938 1.00 68.69 300 ALA A O 1
ATOM 2362 N N . ILE A 1 301 ? -7.056 15.616 36.113 1.00 77.44 301 ILE A N 1
ATOM 2363 C CA . ILE A 1 301 ? -8.207 14.963 36.761 1.00 77.44 301 ILE A CA 1
ATOM 2364 C C . ILE A 1 301 ? -9.255 14.492 35.739 1.00 77.44 301 ILE A C 1
ATOM 2366 O O . ILE A 1 301 ? -9.927 13.486 35.968 1.00 77.44 301 ILE A O 1
ATOM 2370 N N . ILE A 1 302 ? -9.422 15.192 34.613 1.00 73.06 302 ILE A N 1
ATOM 2371 C CA . ILE A 1 302 ? -10.388 14.806 33.573 1.00 73.06 302 ILE A CA 1
ATOM 2372 C C . ILE A 1 302 ? -9.961 13.496 32.898 1.00 73.06 302 ILE A C 1
ATOM 2374 O O . ILE A 1 302 ? -10.809 12.625 32.683 1.00 73.06 302 ILE A O 1
ATOM 2378 N N . PHE A 1 303 ? -8.663 13.333 32.633 1.00 66.56 303 PHE A N 1
ATOM 2379 C CA . PHE A 1 303 ? -8.095 12.110 32.059 1.00 66.56 303 PHE A CA 1
ATOM 2380 C C . PHE A 1 303 ? -8.092 10.966 33.081 1.00 66.56 303 PHE A C 1
ATOM 2382 O O . PHE A 1 303 ? -8.590 9.878 32.790 1.00 66.56 303 PHE A O 1
ATOM 2389 N N . SER A 1 304 ? -7.667 11.227 34.323 1.00 73.19 304 SER A N 1
ATOM 2390 C CA . SER A 1 304 ? -7.612 10.193 35.366 1.00 73.19 304 SER A CA 1
ATOM 2391 C C . SER A 1 304 ? -8.994 9.656 35.754 1.00 73.19 304 SER A C 1
ATOM 2393 O O . SER A 1 304 ? -9.161 8.447 35.912 1.00 73.19 304 SER A O 1
ATOM 2395 N N . ARG A 1 305 ? -10.031 10.508 35.810 1.00 70.06 305 ARG A N 1
ATOM 2396 C CA . ARG A 1 305 ? -11.427 10.075 36.040 1.00 70.06 305 ARG A CA 1
ATOM 2397 C C . ARG A 1 305 ? -11.958 9.147 34.950 1.00 70.06 305 ARG A C 1
ATOM 2399 O O . ARG A 1 305 ? -12.858 8.357 35.223 1.00 70.06 305 ARG A O 1
ATOM 2406 N N . ARG A 1 306 ? -11.426 9.248 33.731 1.00 60.97 306 ARG A N 1
ATOM 2407 C CA . ARG A 1 306 ? -11.790 8.393 32.595 1.00 60.97 306 ARG A CA 1
ATOM 2408 C C . ARG A 1 306 ? -10.852 7.198 32.414 1.00 60.97 306 ARG A C 1
ATOM 2410 O O . ARG A 1 306 ? -11.097 6.409 31.514 1.00 60.97 306 ARG A O 1
ATOM 2417 N N . LYS A 1 307 ? -9.857 7.032 33.297 1.00 68.81 307 LYS A N 1
ATOM 2418 C CA . LYS A 1 307 ? -8.805 6.003 33.216 1.00 68.81 307 LYS A CA 1
ATOM 2419 C C . LYS A 1 307 ? -7.950 6.109 31.946 1.00 68.81 307 LYS A C 1
ATOM 2421 O O . LYS A 1 307 ? -7.521 5.095 31.414 1.00 68.81 307 LYS A O 1
ATOM 2426 N N . ILE A 1 308 ? -7.715 7.336 31.488 1.00 60.22 308 ILE A N 1
ATOM 2427 C CA . ILE A 1 308 ? -6.953 7.635 30.274 1.00 60.22 308 ILE A CA 1
ATOM 2428 C C . ILE A 1 308 ? -5.556 8.094 30.685 1.00 60.22 308 ILE A C 1
ATOM 2430 O O . ILE A 1 308 ? -5.425 9.003 31.512 1.00 60.22 308 ILE A O 1
ATOM 2434 N N . ASN A 1 309 ? -4.525 7.465 30.123 1.00 55.81 309 ASN A N 1
ATOM 2435 C CA . ASN A 1 309 ? -3.135 7.823 30.389 1.00 55.81 309 ASN A CA 1
ATOM 2436 C C . ASN A 1 309 ? -2.731 9.077 29.598 1.00 55.81 309 ASN A C 1
ATOM 2438 O O . ASN A 1 309 ? -3.105 9.248 28.440 1.00 55.81 309 ASN A O 1
ATOM 2442 N N . ILE A 1 310 ? -1.953 9.953 30.240 1.00 65.81 310 ILE A N 1
ATOM 2443 C CA . ILE A 1 310 ? -1.323 11.108 29.593 1.00 65.81 310 ILE A CA 1
ATOM 2444 C C . ILE A 1 310 ? 0.121 10.727 29.294 1.00 65.81 310 ILE A C 1
ATOM 2446 O O . ILE A 1 310 ? 0.890 10.485 30.221 1.00 65.81 310 ILE A O 1
ATOM 2450 N N . GLU A 1 311 ? 0.490 10.690 28.019 1.00 56.38 311 GLU A N 1
ATOM 2451 C CA . GLU A 1 311 ? 1.842 10.307 27.599 1.00 56.38 311 GLU A CA 1
ATOM 2452 C C . GLU A 1 311 ? 2.838 11.444 27.765 1.00 56.38 311 GLU A C 1
ATOM 2454 O O . GLU A 1 311 ? 3.983 11.252 28.167 1.00 56.38 311 GLU A O 1
ATOM 2459 N N . SER A 1 312 ? 2.400 12.658 27.437 1.00 64.12 312 SER A N 1
ATOM 2460 C CA . SER A 1 312 ? 3.187 13.858 27.668 1.00 64.12 312 SER A CA 1
ATOM 2461 C C . SER A 1 312 ? 2.291 15.075 27.838 1.00 64.12 312 SER A C 1
ATOM 2463 O O . SER A 1 312 ? 1.194 15.164 27.279 1.00 64.12 312 SER A O 1
ATOM 2465 N N . LEU A 1 313 ? 2.773 16.012 28.647 1.00 70.00 313 LEU A N 1
ATOM 2466 C CA . LEU A 1 313 ? 2.098 17.258 28.961 1.00 70.00 313 LEU A CA 1
ATOM 2467 C C . LEU A 1 313 ? 3.140 18.369 29.014 1.00 70.00 313 LEU A C 1
ATOM 2469 O O . LEU A 1 313 ? 4.049 18.330 29.841 1.00 70.00 313 LEU A O 1
ATOM 2473 N N . ASN A 1 314 ? 3.010 19.352 28.130 1.00 71.75 314 ASN A N 1
ATOM 2474 C CA . ASN A 1 314 ? 3.902 20.504 28.068 1.00 71.75 314 ASN A CA 1
ATOM 2475 C C . ASN A 1 314 ? 3.102 21.803 28.197 1.00 71.75 314 ASN A C 1
ATOM 2477 O O . ASN A 1 314 ? 2.015 21.910 27.631 1.00 71.75 314 ASN A O 1
ATOM 2481 N N . THR A 1 315 ? 3.651 22.791 28.904 1.00 73.88 315 THR A N 1
ATOM 2482 C CA . THR A 1 315 ? 3.114 24.152 28.986 1.00 73.88 315 THR A CA 1
ATOM 2483 C C . THR A 1 315 ? 4.127 25.143 28.428 1.00 73.88 315 THR A C 1
ATOM 2485 O O . THR A 1 315 ? 5.304 25.121 28.785 1.00 73.88 315 THR A O 1
ATOM 2488 N N . SER A 1 316 ? 3.673 26.028 27.547 1.00 71.56 316 SER A N 1
ATOM 2489 C CA . SER A 1 316 ? 4.493 27.098 26.979 1.00 71.56 316 SER A CA 1
ATOM 2490 C C . SER A 1 316 ? 3.701 28.404 26.928 1.00 71.56 316 SER A C 1
ATOM 2492 O O . SER A 1 316 ? 2.498 28.353 26.667 1.00 71.56 316 SER A O 1
ATOM 2494 N N . PRO A 1 317 ? 4.328 29.578 27.112 1.00 66.06 317 PRO A N 1
ATOM 2495 C CA . PRO A 1 317 ? 3.667 30.842 26.798 1.00 66.06 317 PRO A CA 1
ATOM 2496 C C . PRO A 1 317 ? 3.256 30.869 25.317 1.00 66.06 317 PRO A C 1
ATOM 2498 O O . PRO A 1 317 ? 3.921 30.265 24.471 1.00 66.06 317 PRO A O 1
ATOM 2501 N N . SER A 1 318 ? 2.139 31.526 25.014 1.00 70.06 318 SER A N 1
ATOM 2502 C CA . SER A 1 318 ? 1.720 31.811 23.637 1.00 70.06 318 SER A CA 1
ATOM 2503 C C . SER A 1 318 ? 2.248 33.172 23.173 1.00 70.06 318 SER A C 1
ATOM 2505 O O . SER A 1 318 ? 2.843 33.924 23.945 1.00 70.06 318 SER A O 1
ATOM 2507 N N . GLU A 1 319 ? 2.003 33.505 21.910 1.00 64.62 319 GLU A N 1
ATOM 2508 C CA . GLU A 1 319 ? 2.265 34.817 21.320 1.00 64.62 319 GLU A CA 1
ATOM 2509 C C . GLU A 1 319 ? 1.448 35.959 21.956 1.00 64.62 319 GLU A C 1
ATOM 2511 O O . GLU A 1 319 ? 1.783 37.127 21.761 1.00 64.62 319 GLU A O 1
ATOM 2516 N N . VAL A 1 320 ? 0.400 35.644 22.729 1.00 64.75 320 VAL A N 1
ATOM 2517 C CA . VAL A 1 320 ? -0.403 36.631 23.458 1.00 64.75 320 VAL A CA 1
ATOM 2518 C C . VAL A 1 320 ? 0.036 36.681 24.930 1.00 64.75 320 VAL A C 1
ATOM 2520 O O . VAL A 1 320 ? 0.007 35.649 25.612 1.00 64.75 320 VAL A O 1
ATOM 2523 N N . PRO A 1 321 ? 0.413 37.864 25.460 1.00 66.19 321 PRO A N 1
ATOM 2524 C CA . PRO A 1 321 ? 0.805 38.017 26.859 1.00 66.19 321 PRO A CA 1
ATOM 2525 C C . PRO A 1 321 ? -0.263 37.494 27.830 1.00 66.19 321 PRO A C 1
ATOM 2527 O O . PRO A 1 321 ? -1.433 37.841 27.718 1.00 66.19 321 PRO A O 1
ATOM 2530 N N . GLY A 1 322 ? 0.147 36.667 28.796 1.00 65.75 322 GLY A N 1
ATOM 2531 C CA . GLY A 1 322 ? -0.741 36.095 29.820 1.00 65.75 322 GLY A CA 1
ATOM 2532 C C . GLY A 1 322 ? -1.458 34.796 29.422 1.00 65.75 322 GLY A C 1
ATOM 2533 O O . GLY A 1 322 ? -1.975 34.098 30.295 1.00 65.75 322 GLY A O 1
ATOM 2534 N N . ILE A 1 323 ? -1.431 34.409 28.142 1.00 71.81 323 ILE A N 1
ATOM 2535 C CA . ILE A 1 323 ? -2.058 33.174 27.651 1.00 71.81 323 ILE A CA 1
ATOM 2536 C C . ILE A 1 323 ? -0.996 32.097 27.455 1.00 71.81 323 ILE A C 1
ATOM 2538 O O . ILE A 1 323 ? 0.053 32.330 26.848 1.00 71.81 323 ILE A O 1
ATOM 2542 N N . HIS A 1 324 ? -1.283 30.895 27.946 1.00 69.88 324 HIS A N 1
ATOM 2543 C CA . HIS A 1 324 ? -0.411 29.739 27.815 1.00 69.88 324 HIS A CA 1
ATOM 2544 C C . HIS A 1 324 ? -1.055 28.652 26.949 1.00 69.88 324 HIS A C 1
ATOM 2546 O O . HIS A 1 324 ? -2.265 28.433 26.917 1.00 69.88 324 HIS A O 1
ATOM 2552 N N . ARG A 1 325 ? -0.213 27.928 26.227 1.00 72.75 325 ARG A N 1
ATOM 2553 C CA . ARG A 1 325 ? -0.600 26.750 25.461 1.00 72.75 325 ARG A CA 1
ATOM 2554 C C . ARG A 1 325 ? -0.200 25.503 26.234 1.00 72.75 325 ARG A C 1
ATOM 2556 O O . ARG A 1 325 ? 0.927 25.408 26.718 1.00 72.75 325 ARG A O 1
ATOM 2563 N N . PHE A 1 326 ? -1.118 24.550 26.303 1.00 77.38 326 PHE A N 1
ATOM 2564 C CA . PHE A 1 326 ? -0.912 23.242 26.902 1.00 77.38 326 PHE A CA 1
ATOM 2565 C C . PHE A 1 326 ? -1.019 22.173 25.814 1.00 77.38 326 PHE A C 1
ATOM 2567 O O . PHE A 1 326 ? -2.090 21.924 25.262 1.00 77.38 326 PHE A O 1
ATOM 2574 N N . ASN A 1 327 ? 0.097 21.519 25.512 1.00 70.81 327 ASN A N 1
ATOM 2575 C CA . ASN A 1 327 ? 0.116 20.386 24.594 1.00 70.81 327 ASN A CA 1
ATOM 2576 C C . ASN A 1 327 ? -0.027 19.106 25.411 1.00 70.81 327 ASN A C 1
ATOM 2578 O O . ASN A 1 327 ? 0.777 18.863 26.311 1.00 70.81 327 ASN A O 1
ATOM 2582 N N . ILE A 1 328 ? -1.058 18.319 25.108 1.00 78.88 328 ILE A N 1
ATOM 2583 C CA . ILE A 1 328 ? -1.378 17.077 25.812 1.00 78.88 328 ILE A CA 1
ATOM 2584 C C . ILE A 1 328 ? -1.422 15.966 24.780 1.00 78.88 328 ILE A C 1
ATOM 2586 O O . ILE A 1 328 ? -2.239 16.013 23.862 1.00 78.88 328 ILE A O 1
ATOM 2590 N N . VAL A 1 329 ? -0.562 14.969 24.938 1.00 70.00 329 VAL A N 1
ATOM 2591 C CA . VAL A 1 329 ? -0.556 13.791 24.071 1.00 70.00 329 VAL A CA 1
ATOM 2592 C C . VAL A 1 329 ? -1.223 12.639 24.815 1.00 70.00 329 VAL A C 1
ATOM 2594 O O . VAL A 1 329 ? -0.863 12.346 25.958 1.00 70.00 329 VAL A O 1
ATOM 2597 N N . ILE A 1 330 ? -2.224 12.036 24.172 1.00 70.06 330 ILE A N 1
ATOM 2598 C CA . ILE A 1 330 ? -2.975 10.873 24.657 1.00 70.06 330 ILE A CA 1
ATOM 2599 C C . ILE A 1 330 ? -3.259 9.910 23.496 1.00 70.06 330 ILE A C 1
ATOM 2601 O O . ILE A 1 330 ? -3.324 10.355 22.348 1.00 70.06 330 ILE A O 1
ATOM 2605 N N . GLN A 1 331 ? -3.507 8.637 23.810 1.00 61.25 331 GLN A N 1
ATOM 2606 C CA . GLN A 1 331 ? -3.898 7.592 22.855 1.00 61.25 331 GLN A CA 1
ATOM 2607 C C . GLN A 1 331 ? -5.363 7.198 23.068 1.00 61.25 331 GLN A C 1
ATOM 2609 O O . GLN A 1 331 ? -5.674 6.426 23.966 1.00 61.25 331 GLN A O 1
ATOM 2614 N N . GLU A 1 332 ? -6.282 7.766 22.285 1.00 69.44 332 GLU A N 1
ATOM 2615 C CA . GLU A 1 332 ? -7.727 7.534 22.424 1.00 69.44 332 GLU A CA 1
ATOM 2616 C C . GLU A 1 332 ? -8.469 7.752 21.099 1.00 69.44 332 GLU A C 1
ATOM 2618 O O . GLU A 1 332 ? -7.965 8.411 20.190 1.00 69.44 332 GLU A O 1
ATOM 2623 N N . THR A 1 333 ? -9.711 7.263 21.012 1.00 59.97 333 THR A N 1
ATOM 2624 C CA . THR A 1 333 ? -10.589 7.490 19.846 1.00 59.97 333 THR A CA 1
ATOM 2625 C C . THR A 1 333 ? -11.020 8.953 19.705 1.00 59.97 333 THR A C 1
ATOM 2627 O O . THR A 1 333 ? -11.226 9.647 20.704 1.00 59.97 333 THR A O 1
ATOM 2630 N N . GLU A 1 334 ? -11.270 9.417 18.473 1.00 63.12 334 GLU A N 1
ATOM 2631 C CA . GLU A 1 334 ? -11.729 10.793 18.210 1.00 63.12 334 GLU A CA 1
ATOM 2632 C C . GLU A 1 334 ? -12.986 11.163 19.012 1.00 63.12 334 GLU A C 1
ATOM 2634 O O . GLU A 1 334 ? -13.125 12.284 19.499 1.00 63.12 334 GLU A O 1
ATOM 2639 N N . GLU A 1 335 ? -13.913 10.220 19.197 1.00 58.72 335 GLU A N 1
ATOM 2640 C CA . GLU A 1 335 ? -15.128 10.462 19.974 1.00 58.72 335 GLU A CA 1
ATOM 2641 C C . GLU A 1 335 ? -14.805 10.746 21.451 1.00 58.72 335 GLU A C 1
ATOM 2643 O O . GLU A 1 335 ? -15.372 11.665 22.058 1.00 58.72 335 GLU A O 1
ATOM 2648 N N . VAL A 1 336 ? -13.869 9.988 22.031 1.00 64.00 336 VAL A N 1
ATOM 2649 C CA . VAL A 1 336 ? -13.382 10.185 23.402 1.00 64.00 336 VAL A CA 1
ATOM 2650 C C . VAL A 1 336 ? -12.604 11.493 23.507 1.00 64.00 336 VAL A C 1
ATOM 2652 O O . VAL A 1 336 ? -12.892 12.290 24.400 1.00 64.00 336 VAL A O 1
ATOM 2655 N N . VAL A 1 337 ? -11.711 11.771 22.557 1.00 70.94 337 VAL A N 1
ATOM 2656 C CA . VAL A 1 337 ? -10.960 13.028 22.422 1.00 70.94 337 VAL A CA 1
ATOM 2657 C C . VAL A 1 337 ? -11.892 14.238 22.345 1.00 70.94 337 VAL A C 1
ATOM 2659 O O . VAL A 1 337 ? -11.747 15.196 23.101 1.00 70.94 337 VAL A O 1
ATOM 2662 N N . ARG A 1 338 ? -12.920 14.190 21.499 1.00 72.94 338 ARG A N 1
ATOM 2663 C CA . ARG A 1 338 ? -13.891 15.276 21.328 1.00 72.94 338 ARG A CA 1
ATOM 2664 C C . ARG A 1 338 ? -14.719 15.488 22.595 1.00 72.94 338 ARG A C 1
ATOM 2666 O O . ARG A 1 338 ? -15.000 16.630 22.970 1.00 72.94 338 ARG A O 1
ATOM 2673 N N . LYS A 1 339 ? -15.094 14.405 23.286 1.00 72.31 339 LYS A N 1
ATOM 2674 C CA . LYS A 1 339 ? -15.751 14.464 24.604 1.00 72.31 339 LYS A CA 1
ATOM 2675 C C . LYS A 1 339 ? -14.824 15.059 25.668 1.00 72.31 339 LYS A C 1
ATOM 2677 O O . LYS A 1 339 ? -15.292 15.869 26.466 1.00 72.31 339 LYS A O 1
ATOM 2682 N N . LEU A 1 340 ? -13.543 14.694 25.669 1.00 78.62 340 LEU A N 1
ATOM 2683 C CA . LEU A 1 340 ? -12.517 15.236 26.561 1.00 78.62 340 LEU A CA 1
ATOM 2684 C C . LEU A 1 340 ? -12.317 16.731 26.328 1.00 78.62 340 LEU A C 1
ATOM 2686 O O . LEU A 1 340 ? -12.408 17.491 27.281 1.00 78.62 340 LEU A O 1
ATOM 2690 N N . VAL A 1 341 ? -12.146 17.166 25.080 1.00 78.94 341 VAL A N 1
ATOM 2691 C CA . VAL A 1 341 ? -11.987 18.578 24.697 1.00 78.94 341 VAL A CA 1
ATOM 2692 C C . VAL A 1 341 ? -13.179 19.408 25.168 1.00 78.94 341 VAL A C 1
ATOM 2694 O O . VAL A 1 341 ? -12.996 20.376 25.900 1.00 78.94 341 VAL A O 1
ATOM 2697 N N . ARG A 1 342 ? -14.415 18.973 24.880 1.00 77.50 342 ARG A N 1
ATOM 2698 C CA . ARG A 1 342 ? -15.629 19.644 25.388 1.00 77.50 342 ARG A CA 1
ATOM 2699 C C . ARG A 1 342 ? -15.685 19.683 26.914 1.00 77.50 342 ARG A C 1
ATOM 2701 O O . ARG A 1 342 ? -16.186 20.639 27.499 1.00 77.50 342 ARG A O 1
ATOM 2708 N N . GLN A 1 343 ? -15.223 18.624 27.574 1.00 76.56 343 GLN A N 1
ATOM 2709 C CA . GLN A 1 343 ? -15.205 18.552 29.029 1.00 76.56 343 GLN A CA 1
ATOM 2710 C C . GLN A 1 343 ? -14.139 19.472 29.630 1.00 76.56 343 GLN A C 1
ATOM 2712 O O . GLN A 1 343 ? -14.418 20.106 30.645 1.00 76.56 343 GLN A O 1
ATOM 2717 N N . VAL A 1 344 ? -12.967 19.576 29.002 1.00 77.88 344 VAL A N 1
ATOM 2718 C CA . VAL A 1 344 ? -11.914 20.529 29.362 1.00 77.88 344 VAL A CA 1
ATOM 2719 C C . VAL A 1 344 ? -12.455 21.950 29.226 1.00 77.88 344 VAL A C 1
ATOM 2721 O O . VAL A 1 344 ? -12.411 22.677 30.206 1.00 77.88 344 VAL A O 1
ATOM 2724 N N . GLU A 1 345 ? -13.098 22.295 28.106 1.00 79.56 345 GLU A N 1
ATOM 2725 C CA . GLU A 1 345 ? -13.738 23.611 27.910 1.00 79.56 345 GLU A CA 1
ATOM 2726 C C . GLU A 1 345 ? -14.825 23.933 28.940 1.00 79.56 345 GLU A C 1
ATOM 2728 O O . GLU A 1 345 ? -15.038 25.090 29.287 1.00 79.56 345 GLU A O 1
ATOM 2733 N N . LYS A 1 346 ? -15.525 22.914 29.448 1.00 76.31 346 LYS A N 1
ATOM 2734 C CA . LYS A 1 346 ? -16.615 23.102 30.411 1.00 76.31 346 LYS A CA 1
ATOM 2735 C C . LYS A 1 346 ? -16.148 23.150 31.868 1.00 76.31 346 LYS A C 1
ATOM 2737 O O . LYS A 1 346 ? -16.757 23.833 32.686 1.00 76.31 346 LYS A O 1
ATOM 2742 N N . GLN A 1 347 ? -15.165 22.328 32.234 1.00 73.25 347 GLN A N 1
ATOM 2743 C CA . GLN A 1 347 ? -14.765 22.093 33.631 1.00 73.25 347 GLN A CA 1
ATOM 2744 C C . GLN A 1 347 ? -13.485 22.826 34.017 1.00 73.25 347 GLN A C 1
ATOM 2746 O O . GLN A 1 347 ? -13.195 22.973 35.210 1.00 73.25 347 GLN A O 1
ATOM 2751 N N . VAL A 1 348 ? -12.718 23.263 33.028 1.00 75.12 348 VAL A N 1
ATOM 2752 C CA . VAL A 1 348 ? -11.488 24.020 33.186 1.00 75.12 348 VAL A CA 1
ATOM 2753 C C . VAL A 1 348 ? -11.720 25.382 32.547 1.00 75.12 348 VAL A C 1
ATOM 2755 O O . VAL A 1 348 ? -12.338 25.482 31.494 1.00 75.12 348 VAL A O 1
ATOM 2758 N N . GLU A 1 349 ? -11.268 26.437 33.213 1.00 71.44 349 GLU A N 1
ATOM 2759 C CA . GLU A 1 349 ? -11.352 27.794 32.681 1.00 71.44 349 GLU A CA 1
ATOM 2760 C C . GLU A 1 349 ? -10.279 27.957 31.603 1.00 71.44 349 GLU A C 1
ATOM 2762 O O . GLU A 1 349 ? -9.163 28.385 31.878 1.00 71.44 349 GLU A O 1
ATOM 2767 N N . VAL A 1 350 ? -10.603 27.489 30.398 1.00 74.25 350 VAL A N 1
ATOM 2768 C CA . VAL A 1 350 ? -9.749 27.545 29.211 1.00 74.25 350 VAL A CA 1
ATOM 2769 C C . VAL A 1 350 ? -10.383 28.464 28.180 1.00 74.25 350 VAL A C 1
ATOM 2771 O O . VAL A 1 350 ? -11.605 28.517 28.057 1.00 74.25 350 VAL A O 1
ATOM 2774 N N . LEU A 1 351 ? -9.556 29.164 27.407 1.00 71.81 351 LEU A N 1
ATOM 2775 C CA . LEU A 1 351 ? -10.048 29.986 26.303 1.00 71.81 351 LEU A CA 1
ATOM 2776 C C . LEU A 1 351 ? -10.611 29.097 25.196 1.00 71.81 351 LEU A C 1
ATOM 2778 O O . LEU A 1 351 ? -11.708 29.339 24.693 1.00 71.81 351 LEU A O 1
ATOM 2782 N N . LYS A 1 352 ? -9.864 28.046 24.833 1.00 74.31 352 LYS A N 1
ATOM 2783 C CA . LYS A 1 352 ? -10.290 27.067 23.836 1.00 74.31 352 LYS A CA 1
ATOM 2784 C C . LYS A 1 352 ? -9.452 25.797 23.909 1.00 74.31 352 LYS A C 1
ATOM 2786 O O . LYS A 1 352 ? -8.238 25.854 24.083 1.00 74.31 352 LYS A O 1
ATOM 2791 N N . ALA A 1 353 ? -10.069 24.643 23.698 1.00 76.69 353 ALA A N 1
ATOM 2792 C CA . ALA A 1 353 ? -9.343 23.396 23.504 1.00 76.69 353 ALA A CA 1
ATOM 2793 C C . ALA A 1 353 ? -9.528 22.910 22.063 1.00 76.69 353 ALA A C 1
ATOM 2795 O O . ALA A 1 353 ? -10.639 22.892 21.536 1.00 76.69 353 ALA A O 1
ATOM 2796 N N . TYR A 1 354 ? -8.435 22.496 21.434 1.00 76.38 354 TYR A N 1
ATOM 2797 C CA . TYR A 1 354 ? -8.450 21.845 20.134 1.00 76.38 354 TYR A CA 1
ATOM 2798 C C . TYR A 1 354 ? -7.975 20.404 20.287 1.00 76.38 354 TYR A C 1
ATOM 2800 O O . TYR A 1 354 ? -7.475 19.960 21.324 1.00 76.38 354 TYR A O 1
ATOM 2808 N N . PHE A 1 355 ? -8.152 19.640 19.230 1.00 75.44 355 PHE A N 1
ATOM 2809 C CA . PHE A 1 355 ? -7.408 18.416 19.054 1.00 75.44 355 PHE A CA 1
ATOM 2810 C C . PHE A 1 355 ? -6.899 18.387 17.627 1.00 75.44 355 PHE A C 1
ATOM 2812 O O . PHE A 1 355 ? -7.546 18.931 16.735 1.00 75.44 355 PHE A O 1
ATOM 2819 N N . ASN A 1 356 ? -5.700 17.849 17.452 1.00 72.12 356 ASN A N 1
ATOM 2820 C CA . ASN A 1 356 ? -4.955 17.944 16.212 1.00 72.12 356 ASN A CA 1
ATOM 2821 C C . ASN A 1 356 ? -4.143 16.673 16.059 1.00 72.12 356 ASN A C 1
ATOM 2823 O O . ASN A 1 356 ? -3.351 16.355 16.940 1.00 72.12 356 ASN A O 1
ATOM 2827 N N . THR A 1 357 ? -4.317 15.979 14.947 1.00 68.25 357 THR A N 1
ATOM 2828 C CA . THR A 1 357 ? -3.496 14.836 14.550 1.00 68.25 357 THR A CA 1
ATOM 2829 C C . THR A 1 357 ? -2.028 15.241 14.362 1.00 68.25 357 THR A C 1
ATOM 2831 O O . THR A 1 357 ? -1.703 16.419 14.193 1.00 68.25 357 THR A O 1
ATOM 2834 N N . ASN A 1 358 ? -1.120 14.258 14.334 1.00 60.75 358 ASN A N 1
ATOM 2835 C CA . ASN A 1 358 ? 0.312 14.471 14.064 1.00 60.75 358 ASN A CA 1
ATOM 2836 C C . ASN A 1 358 ? 0.573 15.244 12.761 1.00 60.75 358 ASN A C 1
ATOM 2838 O O . ASN A 1 358 ? 1.589 15.925 12.609 1.00 60.75 358 ASN A O 1
ATOM 2842 N N . GLU A 1 359 ? -0.366 15.159 11.828 1.00 56.12 359 GLU A N 1
ATOM 2843 C CA . GLU A 1 359 ? -0.306 15.797 10.528 1.00 56.12 359 GLU A CA 1
ATOM 2844 C C . GLU A 1 359 ? -0.688 17.278 10.547 1.00 56.12 359 GLU A C 1
ATOM 2846 O O . GLU A 1 359 ? -0.234 18.031 9.682 1.00 56.12 359 GLU A O 1
ATOM 2851 N N . GLU A 1 360 ? -1.449 17.714 11.547 1.00 63.28 360 GLU A N 1
ATOM 2852 C CA . GLU A 1 360 ? -1.949 19.084 11.702 1.00 63.28 360 GLU A CA 1
ATOM 2853 C C . GLU A 1 360 ? -1.016 19.967 12.537 1.00 63.28 360 GLU A C 1
ATOM 2855 O O . GLU A 1 360 ? -1.202 21.182 12.608 1.00 63.28 360 GLU A O 1
ATOM 2860 N N . ILE A 1 361 ? 0.027 19.380 13.128 1.00 71.81 361 ILE A N 1
ATOM 2861 C CA . ILE A 1 361 ? 1.010 20.082 13.955 1.00 71.81 361 ILE A CA 1
ATOM 2862 C C . ILE A 1 361 ? 2.434 19.918 13.411 1.00 71.81 361 ILE A C 1
ATOM 2864 O O . ILE A 1 361 ? 2.814 18.883 12.863 1.00 71.81 361 ILE A O 1
ATOM 2868 N N . VAL A 1 362 ? 3.244 20.968 13.527 1.00 76.00 362 VAL A N 1
ATOM 2869 C CA . VAL A 1 362 ? 4.709 20.871 13.504 1.00 76.00 362 VAL A CA 1
ATOM 2870 C C . VAL A 1 362 ? 5.141 20.621 14.931 1.00 76.00 362 VAL A C 1
ATOM 2872 O O . VAL A 1 362 ? 4.701 21.333 15.830 1.00 76.00 362 VAL A O 1
ATOM 2875 N N . TRP A 1 363 ? 5.986 19.626 15.161 1.00 81.50 363 TRP A N 1
ATOM 2876 C CA . TRP A 1 363 ? 6.403 19.295 16.512 1.00 81.50 363 TRP A CA 1
ATOM 2877 C C . TRP A 1 363 ? 7.848 18.840 16.568 1.00 81.50 363 TRP A C 1
ATOM 2879 O O . TRP A 1 363 ? 8.343 18.257 15.611 1.00 81.50 363 TRP A O 1
ATOM 2889 N N . GLN A 1 364 ? 8.490 19.081 17.703 1.00 82.19 364 GLN A N 1
ATOM 2890 C CA . GLN A 1 364 ? 9.830 18.604 18.016 1.00 82.19 364 GLN A CA 1
ATOM 2891 C C . GLN A 1 364 ? 9.925 18.272 19.507 1.00 82.19 364 GLN A C 1
ATOM 2893 O O . GLN A 1 364 ? 9.153 18.771 20.333 1.00 82.19 364 GLN A O 1
ATOM 2898 N N . GLU A 1 365 ? 10.880 17.425 19.843 1.00 82.88 365 GLU A N 1
ATOM 2899 C CA . GLU A 1 365 ? 11.343 17.145 21.193 1.00 82.88 365 GLU A CA 1
ATOM 2900 C C . GLU A 1 365 ? 12.797 17.626 21.298 1.00 82.88 365 GLU A C 1
ATOM 2902 O O . GLU A 1 365 ? 13.553 17.586 20.326 1.00 82.88 365 GLU A O 1
ATOM 2907 N N . LEU A 1 366 ? 13.179 18.124 22.471 1.00 87.69 366 LEU A N 1
ATOM 2908 C CA . LEU A 1 366 ? 14.566 18.418 22.807 1.00 87.69 366 LEU A CA 1
ATOM 2909 C C . LEU A 1 366 ? 15.085 17.281 23.675 1.00 87.69 366 LEU A C 1
ATOM 2911 O O . LEU A 1 366 ? 14.415 16.877 24.625 1.00 87.69 366 LEU A O 1
ATOM 2915 N N . ALA A 1 367 ? 16.275 16.785 23.379 1.00 88.69 367 ALA A N 1
ATOM 2916 C CA . ALA A 1 367 ? 16.911 15.745 24.165 1.00 88.69 367 ALA A CA 1
ATOM 2917 C C . ALA A 1 367 ? 18.320 16.148 24.592 1.00 88.69 367 ALA A C 1
ATOM 2919 O O . ALA A 1 367 ? 19.063 16.776 23.837 1.00 88.69 367 ALA A O 1
ATOM 2920 N N . LEU A 1 368 ? 18.668 15.770 25.821 1.00 89.06 368 LEU A N 1
ATOM 2921 C CA . LEU A 1 368 ? 19.981 15.946 26.420 1.00 89.06 368 LEU A CA 1
ATOM 2922 C C . LEU A 1 368 ? 20.624 14.583 26.671 1.00 89.06 368 LEU A C 1
ATOM 2924 O O . LEU A 1 368 ? 19.988 13.679 27.215 1.00 89.06 368 LEU A O 1
ATOM 2928 N N . TYR A 1 369 ? 21.902 14.473 26.320 1.00 90.00 369 TYR A N 1
ATOM 2929 C CA . TYR A 1 369 ? 22.702 13.253 26.406 1.00 90.00 369 TYR A CA 1
ATOM 2930 C C . TYR A 1 369 ? 23.967 13.554 27.186 1.00 90.00 369 TYR A C 1
ATOM 2932 O O . TYR A 1 369 ? 24.735 14.436 26.803 1.00 90.00 369 TYR A O 1
ATOM 2940 N N . LYS A 1 370 ? 24.213 12.823 28.265 1.00 89.62 370 LYS A N 1
ATOM 2941 C CA . LYS A 1 370 ? 25.413 12.973 29.088 1.00 89.62 370 LYS A CA 1
ATOM 2942 C C . LYS A 1 370 ? 26.360 11.811 28.829 1.00 89.62 370 LYS A C 1
ATOM 2944 O O . LYS A 1 370 ? 25.974 10.664 29.007 1.00 89.62 370 LYS A O 1
ATOM 2949 N N . VAL A 1 371 ? 27.599 12.103 28.449 1.00 88.56 371 VAL A N 1
ATOM 2950 C CA . VAL A 1 371 ? 28.612 11.104 28.061 1.00 88.56 371 VAL A CA 1
ATOM 2951 C C . VAL A 1 371 ? 29.946 11.438 28.752 1.00 88.56 371 VAL A C 1
ATOM 2953 O O . VAL A 1 371 ? 30.198 12.624 28.981 1.00 88.56 371 VAL A O 1
ATOM 2956 N N . PRO A 1 372 ? 30.809 10.469 29.115 1.00 87.81 372 PRO A N 1
ATOM 2957 C CA . PRO A 1 372 ? 32.124 10.746 29.689 1.00 87.81 372 PRO A CA 1
ATOM 2958 C C . PRO A 1 372 ? 32.997 11.577 28.740 1.00 87.81 372 PRO A C 1
ATOM 2960 O O . PRO A 1 372 ? 33.066 11.294 27.544 1.00 87.81 372 PRO A O 1
ATOM 2963 N N . THR A 1 373 ? 33.686 12.597 29.256 1.00 82.88 373 THR A N 1
ATOM 2964 C CA . THR A 1 373 ? 34.502 13.489 28.407 1.00 82.88 373 THR A CA 1
ATOM 2965 C C . THR A 1 373 ? 35.718 12.793 27.813 1.00 82.88 373 THR A C 1
ATOM 2967 O O . THR A 1 373 ? 36.077 13.090 26.676 1.00 82.88 373 THR A O 1
ATOM 2970 N N . ASP A 1 374 ? 36.319 11.850 28.536 1.00 79.06 374 ASP A N 1
ATOM 2971 C CA . ASP A 1 374 ? 37.506 11.126 28.068 1.00 79.06 374 ASP A CA 1
ATOM 2972 C C . ASP A 1 374 ? 37.211 10.341 26.774 1.00 79.06 374 ASP A C 1
ATOM 2974 O O . ASP A 1 374 ? 37.983 10.389 25.818 1.00 79.06 374 ASP A O 1
ATOM 2978 N N . GLU A 1 375 ? 36.020 9.744 26.670 1.00 72.06 375 GLU A N 1
ATOM 2979 C CA . GLU A 1 375 ? 35.563 9.023 25.473 1.00 72.06 375 GLU A CA 1
ATOM 2980 C C . GLU A 1 375 ? 35.302 9.948 24.271 1.00 72.06 375 GLU A C 1
ATOM 2982 O O . GLU A 1 375 ? 35.537 9.570 23.120 1.00 72.06 375 GLU A O 1
ATOM 2987 N N . VAL A 1 376 ? 34.844 11.178 24.526 1.00 68.06 376 VAL A N 1
ATOM 2988 C CA . VAL A 1 376 ? 34.581 12.194 23.493 1.00 68.06 376 VAL A CA 1
ATOM 2989 C C . VAL A 1 376 ? 35.887 12.821 22.990 1.00 68.06 376 VAL A C 1
ATOM 2991 O O . VAL A 1 376 ? 36.038 13.046 21.789 1.00 68.06 376 VAL A O 1
ATOM 2994 N N . ALA A 1 377 ? 36.829 13.112 23.891 1.00 62.19 377 ALA A N 1
ATOM 2995 C CA . ALA A 1 377 ? 38.065 13.831 23.584 1.00 62.19 377 ALA A CA 1
ATOM 2996 C C . ALA A 1 377 ? 39.139 12.944 22.928 1.00 62.19 377 ALA A C 1
ATOM 2998 O O . ALA A 1 377 ? 39.897 13.427 22.086 1.00 62.19 377 ALA A O 1
ATOM 2999 N N . GLU A 1 378 ? 39.205 11.653 23.268 1.00 59.88 378 GLU A N 1
ATOM 3000 C CA . GLU A 1 378 ? 40.197 10.728 22.697 1.00 59.88 378 GLU A CA 1
ATOM 3001 C C . GLU A 1 378 ? 39.825 10.223 21.293 1.00 59.88 378 GLU A C 1
ATOM 3003 O O . GLU A 1 378 ? 40.695 9.822 20.513 1.00 59.88 378 GLU A O 1
ATOM 3008 N N . LYS A 1 379 ? 38.538 10.246 20.929 1.00 61.88 379 LYS A N 1
ATOM 3009 C CA . LYS A 1 379 ? 38.033 9.653 19.685 1.00 61.88 379 LYS A CA 1
ATOM 3010 C C . LYS A 1 379 ? 37.411 10.725 18.790 1.00 61.88 379 LYS A C 1
ATOM 3012 O O . LYS A 1 379 ? 36.215 10.980 18.860 1.00 61.88 379 LYS A O 1
ATOM 3017 N N . VAL A 1 380 ? 38.184 11.225 17.815 1.00 57.81 380 VAL A N 1
ATOM 3018 C CA . VAL A 1 380 ? 37.740 12.127 16.712 1.00 57.81 380 VAL A CA 1
ATOM 3019 C C . VAL A 1 380 ? 36.436 11.660 16.027 1.00 57.81 380 VAL A C 1
ATOM 3021 O O . VAL A 1 380 ? 35.699 12.451 15.442 1.00 57.81 380 VAL A O 1
ATOM 3024 N N . LYS A 1 381 ? 36.119 10.362 16.116 1.00 62.81 381 LYS A N 1
ATOM 3025 C CA . LYS A 1 381 ? 34.873 9.766 15.620 1.00 62.81 381 LYS A CA 1
ATOM 3026 C C . LYS A 1 381 ? 33.618 10.273 16.340 1.00 62.81 381 LYS A C 1
ATOM 3028 O O . LYS A 1 381 ? 32.615 10.466 15.667 1.00 62.81 381 LYS A O 1
ATOM 3033 N N . VAL A 1 382 ? 33.657 10.512 17.651 1.00 66.19 382 VAL A N 1
ATOM 3034 C CA . VAL A 1 382 ? 32.465 10.874 18.440 1.00 66.19 382 VAL A CA 1
ATOM 3035 C C . VAL A 1 382 ? 32.013 12.298 18.119 1.00 66.19 382 VAL A C 1
ATOM 3037 O O . VAL A 1 382 ? 30.843 12.509 17.822 1.00 66.19 382 VAL A O 1
ATOM 3040 N N . GLU A 1 383 ? 32.938 13.263 18.047 1.00 66.25 383 GLU A N 1
ATOM 3041 C CA . GLU A 1 383 ? 32.608 14.644 17.649 1.00 66.25 383 GLU A CA 1
ATOM 3042 C C . GLU A 1 383 ? 32.01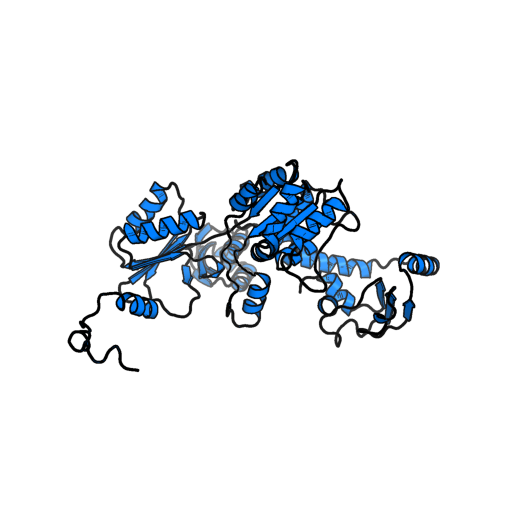6 14.709 16.230 1.00 66.25 383 GLU A C 1
ATOM 3044 O O . GLU A 1 383 ? 31.066 15.450 15.967 1.00 66.25 383 GLU A O 1
ATOM 3049 N N . ARG A 1 384 ? 32.547 13.898 15.308 1.00 69.50 384 ARG A N 1
ATOM 3050 C CA . ARG A 1 384 ? 32.036 13.813 13.938 1.00 69.50 384 ARG A CA 1
ATOM 3051 C C . ARG A 1 384 ? 30.641 13.183 13.881 1.00 69.50 384 ARG A C 1
ATOM 3053 O O . ARG A 1 384 ? 29.774 13.735 13.211 1.00 69.50 384 ARG A O 1
ATOM 3060 N N . LEU A 1 385 ? 30.416 12.095 14.621 1.00 69.06 385 LEU A N 1
ATOM 3061 C CA . LEU A 1 385 ? 29.114 11.425 14.731 1.00 69.06 385 LEU A CA 1
ATOM 3062 C C . LEU A 1 385 ? 28.040 12.353 15.308 1.00 69.06 385 LEU A C 1
ATOM 3064 O O . LEU A 1 385 ? 26.916 12.381 14.814 1.00 69.06 385 LEU A O 1
ATOM 3068 N N . LEU A 1 386 ? 28.398 13.152 16.312 1.00 72.19 386 LEU A N 1
ATOM 3069 C CA . LEU A 1 386 ? 27.508 14.138 16.920 1.00 72.19 386 LEU A CA 1
ATOM 3070 C C . LEU A 1 386 ? 27.093 15.224 15.918 1.00 72.19 386 LEU A C 1
ATOM 3072 O O . LEU A 1 386 ? 25.910 15.536 15.819 1.00 72.19 386 LEU A O 1
ATOM 3076 N N . ARG A 1 387 ? 28.031 15.745 15.111 1.00 72.81 387 ARG A N 1
ATOM 3077 C CA . ARG A 1 387 ? 27.707 16.708 14.040 1.00 72.81 387 ARG A CA 1
ATOM 3078 C C . ARG A 1 387 ? 26.838 16.103 12.940 1.00 72.81 387 ARG A C 1
ATOM 3080 O O . ARG A 1 387 ? 25.953 16.789 12.441 1.00 72.81 387 ARG A O 1
ATOM 3087 N N . GLU A 1 388 ? 27.077 14.844 12.572 1.00 78.31 388 GLU A N 1
ATOM 3088 C CA . GLU A 1 388 ? 26.266 14.121 11.579 1.00 78.31 388 GLU A CA 1
ATOM 3089 C C . GLU A 1 388 ? 24.804 13.951 12.033 1.00 78.31 388 GLU A C 1
ATOM 3091 O O . GLU A 1 388 ? 23.910 13.921 11.193 1.00 78.31 388 GLU A O 1
ATOM 3096 N N . HIS A 1 389 ? 24.553 13.929 13.346 1.00 79.06 389 HIS A N 1
ATOM 3097 C CA . HIS A 1 389 ? 23.216 13.836 13.945 1.00 79.06 389 HIS A CA 1
ATOM 3098 C C . HIS A 1 389 ? 22.681 15.181 14.469 1.00 79.06 389 HIS A C 1
ATOM 3100 O O . HIS A 1 389 ? 21.727 15.207 15.243 1.00 79.06 389 HIS A O 1
ATOM 3106 N N . GLY A 1 390 ? 23.299 16.304 14.081 1.00 78.06 390 GLY A N 1
ATOM 3107 C CA . GLY A 1 390 ? 22.845 17.646 14.465 1.00 78.06 390 GLY A CA 1
ATOM 3108 C C . GLY A 1 390 ? 23.009 17.988 15.952 1.00 78.06 390 GLY A C 1
ATOM 3109 O O . GLY A 1 390 ? 22.472 18.996 16.405 1.00 78.06 390 GLY A O 1
ATOM 3110 N N . ALA A 1 391 ? 23.761 17.188 16.710 1.00 83.81 391 ALA A N 1
ATOM 3111 C CA . ALA A 1 391 ? 23.944 17.367 18.140 1.00 83.81 391 ALA A CA 1
ATOM 3112 C C . ALA A 1 391 ? 24.973 18.462 18.455 1.00 83.81 391 ALA A C 1
ATOM 3114 O O . ALA A 1 391 ? 26.043 18.550 17.842 1.00 83.81 391 ALA A O 1
ATOM 3115 N N . ARG A 1 392 ? 24.684 19.278 19.468 1.00 84.06 392 ARG A N 1
ATOM 3116 C CA . ARG A 1 392 ? 25.542 20.373 19.933 1.00 84.06 392 ARG A CA 1
ATOM 3117 C C . ARG A 1 392 ? 25.990 20.136 21.369 1.00 84.06 392 ARG A C 1
ATOM 3119 O O . ARG A 1 392 ? 25.177 19.824 22.227 1.00 84.06 392 ARG A O 1
ATOM 3126 N N . ALA A 1 393 ? 27.269 20.362 21.666 1.00 84.25 393 ALA A N 1
ATOM 3127 C CA . ALA A 1 393 ? 27.744 20.377 23.049 1.00 84.25 393 ALA A CA 1
ATOM 3128 C C . ALA A 1 393 ? 27.204 21.611 23.794 1.00 84.25 393 ALA A C 1
ATOM 3130 O O . ALA A 1 393 ? 27.436 22.749 23.375 1.00 84.25 393 ALA A O 1
ATOM 3131 N N . VAL A 1 394 ? 26.508 21.380 24.906 1.00 84.69 394 VAL A N 1
ATOM 3132 C CA . VAL A 1 394 ? 25.975 22.429 25.791 1.00 84.69 394 VAL A CA 1
ATOM 3133 C C . VAL A 1 394 ? 26.913 22.668 26.968 1.00 84.69 394 VAL A C 1
ATOM 3135 O O . VAL A 1 394 ? 27.141 23.808 27.367 1.00 84.69 394 VAL A O 1
ATOM 3138 N N . VAL A 1 395 ? 27.485 21.592 27.518 1.00 87.19 395 VAL A N 1
ATOM 3139 C CA . VAL A 1 395 ? 28.376 21.639 28.684 1.00 87.19 395 VAL A CA 1
ATOM 3140 C C . VAL A 1 395 ? 29.533 20.675 28.473 1.00 87.19 395 VAL A C 1
ATOM 3142 O O . VAL A 1 395 ? 29.300 19.513 28.173 1.00 87.19 395 VAL A O 1
ATOM 3145 N N . ILE A 1 396 ? 30.766 21.131 28.696 1.00 86.31 396 ILE A N 1
ATOM 3146 C CA . ILE A 1 396 ? 31.967 20.284 28.699 1.00 86.31 396 ILE A CA 1
ATOM 3147 C C . ILE A 1 396 ? 32.626 20.419 30.074 1.00 86.31 396 ILE A C 1
ATOM 3149 O O . ILE A 1 396 ? 33.038 21.512 30.469 1.00 86.31 396 ILE A O 1
ATOM 3153 N N . ARG A 1 397 ? 32.717 19.318 30.823 1.00 86.00 397 ARG A N 1
ATOM 3154 C CA . ARG A 1 397 ? 33.465 19.216 32.087 1.00 86.00 397 ARG A CA 1
ATOM 3155 C C . ARG A 1 397 ? 34.543 18.150 31.956 1.00 86.00 397 ARG A C 1
ATOM 3157 O O . ARG A 1 397 ? 34.602 17.446 30.958 1.00 86.00 397 ARG A O 1
ATOM 3164 N N . LYS A 1 398 ? 35.420 18.036 32.953 1.00 82.38 398 LYS A N 1
ATOM 3165 C CA . LYS A 1 398 ? 36.494 17.029 32.929 1.00 82.38 398 LYS A CA 1
ATOM 3166 C C . LYS A 1 398 ? 35.961 15.595 32.999 1.00 82.38 398 LYS A C 1
ATOM 3168 O O . LYS A 1 398 ? 36.584 14.703 32.458 1.00 82.38 398 LYS A O 1
ATOM 3173 N N . ASP A 1 399 ? 34.831 15.395 33.661 1.00 86.75 399 ASP A N 1
ATOM 3174 C CA . ASP A 1 399 ? 34.214 14.098 33.931 1.00 86.75 399 ASP A CA 1
ATOM 3175 C C . ASP A 1 399 ? 33.103 13.734 32.932 1.00 86.75 399 ASP A C 1
ATOM 3177 O O . ASP A 1 399 ? 32.930 12.561 32.611 1.00 86.75 399 ASP A O 1
ATOM 3181 N N . TYR A 1 400 ? 32.364 14.714 32.404 1.00 89.06 400 TYR A N 1
ATOM 3182 C CA . TYR A 1 400 ? 31.321 14.481 31.399 1.00 89.06 400 TYR A CA 1
ATOM 3183 C C . TYR A 1 400 ? 31.108 15.667 30.456 1.00 89.06 400 TYR A C 1
ATOM 3185 O O . TYR A 1 400 ? 31.369 16.827 30.787 1.00 89.06 400 TYR A O 1
ATOM 3193 N N . THR A 1 401 ? 30.541 15.365 29.295 1.00 85.81 401 THR A N 1
ATOM 3194 C CA . THR A 1 401 ? 30.062 16.319 28.302 1.00 85.81 401 THR A CA 1
ATOM 3195 C C . THR A 1 401 ? 28.568 16.086 28.066 1.00 85.81 401 THR A C 1
ATOM 3197 O O . THR A 1 401 ? 28.123 14.942 27.977 1.00 85.81 401 THR A O 1
ATOM 3200 N N . ILE A 1 402 ? 27.784 17.166 28.013 1.00 87.75 402 ILE A N 1
ATOM 3201 C CA . ILE A 1 402 ? 26.351 17.137 27.703 1.00 87.75 402 ILE A CA 1
ATOM 3202 C C . ILE A 1 402 ? 26.142 17.632 26.280 1.00 87.75 402 ILE A C 1
ATOM 3204 O O . ILE A 1 402 ? 26.551 18.748 25.940 1.00 87.75 402 ILE A O 1
ATOM 3208 N N . PHE A 1 403 ? 25.454 16.822 25.488 1.00 86.62 403 PHE A N 1
ATOM 3209 C CA . PHE A 1 403 ? 25.005 17.152 24.147 1.00 86.62 403 PHE A CA 1
ATOM 3210 C C . PHE A 1 403 ? 23.503 17.401 24.130 1.00 86.62 403 PHE A C 1
ATOM 3212 O O . PHE A 1 403 ? 22.757 16.776 24.877 1.00 86.62 403 PHE A O 1
ATOM 3219 N N . GLU A 1 404 ? 23.078 18.310 23.269 1.00 88.31 404 GLU A N 1
ATOM 3220 C CA . GLU A 1 404 ? 21.691 18.637 22.970 1.00 88.31 404 GLU A CA 1
ATOM 3221 C C . GLU A 1 404 ? 21.400 18.284 21.520 1.00 88.31 404 GLU A C 1
ATOM 3223 O O . GLU A 1 404 ? 22.207 18.585 20.638 1.00 88.31 404 GLU A O 1
ATOM 3228 N N . THR A 1 405 ? 20.233 17.697 21.275 1.00 89.12 405 THR A N 1
ATOM 3229 C CA . THR A 1 405 ? 19.637 17.637 19.941 1.00 89.12 405 THR A CA 1
ATOM 3230 C C . THR A 1 405 ? 18.169 18.038 20.012 1.00 89.12 405 THR A C 1
ATOM 3232 O O . THR A 1 405 ? 17.521 17.885 21.053 1.00 89.12 405 THR A O 1
ATOM 3235 N N . SER A 1 406 ? 17.642 18.557 18.911 1.00 85.75 406 SER A N 1
ATOM 3236 C CA . SER A 1 406 ? 16.222 18.843 18.749 1.00 85.75 406 SER A CA 1
ATOM 3237 C C . SER A 1 406 ? 15.726 18.206 17.462 1.00 85.75 406 SER A C 1
ATOM 3239 O O . SER A 1 406 ? 16.380 18.283 16.424 1.00 85.75 406 SER A O 1
ATOM 3241 N N . GLY A 1 407 ? 14.577 17.547 17.538 1.00 82.62 407 GLY A N 1
ATOM 3242 C CA . GLY A 1 407 ? 14.098 16.755 16.418 1.00 82.62 407 GLY A CA 1
ATOM 3243 C C . GLY A 1 407 ? 12.824 15.989 16.718 1.00 82.62 407 GLY A C 1
ATOM 3244 O O . GLY A 1 407 ? 12.230 16.112 17.791 1.00 82.62 407 GLY A O 1
ATOM 3245 N N . HIS A 1 408 ? 12.378 15.204 15.751 1.00 81.00 408 HIS A N 1
ATOM 3246 C CA . HIS A 1 408 ? 11.352 14.199 15.986 1.00 81.00 408 HIS A CA 1
ATOM 3247 C C . HIS A 1 408 ? 11.894 13.081 16.881 1.00 81.00 408 HIS A C 1
ATOM 3249 O O . HIS A 1 408 ? 13.103 12.899 17.023 1.00 81.00 408 HIS A O 1
ATOM 3255 N N . ARG A 1 409 ? 10.982 12.312 17.482 1.00 77.62 409 ARG A N 1
ATOM 3256 C CA . ARG A 1 409 ? 11.321 11.238 18.422 1.00 77.62 409 ARG A CA 1
ATOM 3257 C C . ARG A 1 409 ? 12.404 10.298 17.878 1.00 77.62 409 ARG A C 1
ATOM 3259 O O . ARG A 1 409 ? 13.392 10.054 18.562 1.00 77.62 409 ARG A O 1
ATOM 3266 N N . GLU A 1 410 ? 12.275 9.894 16.617 1.00 75.00 410 GLU A N 1
ATOM 3267 C CA . GLU A 1 410 ? 13.243 9.056 15.896 1.00 75.00 410 GLU A CA 1
ATOM 3268 C C . GLU A 1 410 ? 14.659 9.651 15.865 1.00 75.00 410 GLU A C 1
ATOM 3270 O O . GLU A 1 410 ? 15.637 8.938 16.068 1.00 75.00 410 GLU A O 1
ATOM 3275 N N . GLU A 1 411 ? 14.786 10.964 15.653 1.00 78.75 411 GLU A N 1
ATOM 3276 C CA . GLU A 1 411 ? 16.080 11.656 15.614 1.00 78.75 411 GLU A CA 1
ATOM 3277 C C . GLU A 1 411 ? 16.721 11.687 17.006 1.00 78.75 411 GLU A C 1
ATOM 3279 O O . GLU A 1 411 ? 17.931 11.491 17.142 1.00 78.75 411 GLU A O 1
ATOM 3284 N N . THR A 1 412 ? 15.904 11.874 18.050 1.00 83.50 412 THR A N 1
ATOM 3285 C CA . THR A 1 412 ? 16.388 11.839 19.433 1.00 83.50 412 THR A CA 1
ATOM 3286 C C . THR A 1 412 ? 16.791 10.427 19.871 1.00 83.50 412 THR A C 1
ATOM 3288 O O . THR A 1 412 ? 17.833 10.256 20.504 1.00 83.50 412 THR A O 1
ATOM 3291 N N . ASP A 1 413 ? 16.027 9.403 19.494 1.00 82.62 413 ASP A N 1
ATOM 3292 C CA . ASP A 1 413 ? 16.295 8.017 19.890 1.00 82.62 413 ASP A CA 1
ATOM 3293 C C . ASP A 1 413 ? 17.505 7.449 19.129 1.00 82.62 413 ASP A C 1
ATOM 3295 O O . ASP A 1 413 ? 18.371 6.810 19.724 1.00 82.62 413 ASP A O 1
ATOM 3299 N N . LYS A 1 414 ? 17.674 7.801 17.848 1.00 83.12 414 LYS A N 1
ATOM 3300 C CA . LYS A 1 414 ? 18.858 7.428 17.059 1.00 83.12 414 LYS A CA 1
ATOM 3301 C C . LYS A 1 414 ? 20.165 7.890 17.705 1.00 83.12 414 LYS A C 1
ATOM 3303 O O . LYS A 1 414 ? 21.170 7.184 17.662 1.00 83.12 414 LYS A O 1
ATOM 3308 N N . LEU A 1 415 ? 20.172 9.069 18.326 1.00 82.12 415 LEU A N 1
ATOM 3309 C CA . LEU A 1 415 ? 21.366 9.571 19.001 1.00 82.12 415 LEU A CA 1
ATOM 3310 C C . LEU A 1 415 ? 21.643 8.854 20.334 1.00 82.12 415 LEU A C 1
ATOM 3312 O O . LEU A 1 415 ? 22.803 8.761 20.731 1.00 82.12 415 LEU A O 1
ATOM 3316 N N . VAL A 1 416 ? 20.616 8.298 20.994 1.00 84.62 416 VAL A N 1
ATOM 3317 C CA . VAL A 1 416 ? 20.803 7.396 22.146 1.00 84.62 416 VAL A CA 1
ATOM 3318 C C . VAL A 1 416 ? 21.599 6.173 21.700 1.00 84.62 416 VAL A C 1
ATOM 3320 O O . VAL A 1 416 ? 22.649 5.897 22.275 1.00 84.62 416 VAL A O 1
ATOM 3323 N N . GLU A 1 417 ? 21.154 5.503 20.634 1.00 83.25 417 GLU A N 1
ATOM 3324 C CA . GLU A 1 417 ? 21.806 4.301 20.092 1.00 83.25 417 GLU A CA 1
ATOM 3325 C C . GLU A 1 417 ? 23.251 4.573 19.654 1.00 83.25 417 GLU A C 1
ATOM 3327 O O . GLU A 1 417 ? 24.149 3.765 19.881 1.00 83.25 417 GLU A O 1
ATOM 3332 N N . VAL A 1 418 ? 23.507 5.740 19.054 1.00 82.62 418 VAL A N 1
ATOM 3333 C CA . VAL A 1 418 ? 24.857 6.143 18.633 1.00 82.62 418 VAL A CA 1
ATOM 3334 C C . VAL A 1 418 ? 25.779 6.394 19.828 1.00 82.62 418 VAL A C 1
ATOM 3336 O O . VAL A 1 418 ? 26.976 6.128 19.727 1.00 82.62 418 VAL A O 1
ATOM 3339 N N . LEU A 1 419 ? 25.259 6.914 20.944 1.00 82.12 419 LEU A N 1
ATOM 3340 C CA . LEU A 1 419 ? 26.054 7.277 22.123 1.00 82.12 419 LEU A CA 1
ATOM 3341 C C . LEU A 1 419 ? 26.167 6.156 23.164 1.00 82.12 419 LEU A C 1
ATOM 3343 O O . LEU A 1 419 ? 27.086 6.192 23.984 1.00 82.12 419 LEU A O 1
ATOM 3347 N N . GLU A 1 420 ? 25.301 5.144 23.118 1.00 82.19 420 GLU A N 1
ATOM 3348 C CA . GLU A 1 420 ? 25.322 3.991 24.026 1.00 82.19 420 GLU A CA 1
ATOM 3349 C C . GLU A 1 420 ? 26.686 3.260 24.046 1.00 82.19 420 GLU A C 1
ATOM 3351 O O . GLU A 1 420 ? 27.229 3.069 25.140 1.00 82.19 420 GLU A O 1
ATOM 3356 N N . PRO A 1 421 ? 27.347 2.963 22.902 1.00 82.81 421 PRO A N 1
ATOM 3357 C CA . PRO A 1 421 ? 28.667 2.320 22.889 1.00 82.81 421 PRO A CA 1
ATOM 3358 C C . PRO A 1 421 ? 29.793 3.172 23.488 1.00 82.81 421 PRO A C 1
ATOM 3360 O O . PRO A 1 421 ? 30.868 2.650 23.784 1.00 82.81 421 PRO A O 1
ATOM 3363 N N . TYR A 1 422 ? 29.568 4.478 23.641 1.00 81.56 422 TYR A N 1
ATOM 3364 C CA . TYR A 1 422 ? 30.522 5.437 24.203 1.00 81.56 422 TYR A CA 1
ATOM 3365 C C . TYR A 1 422 ? 30.214 5.774 25.667 1.00 81.56 422 TYR A C 1
ATOM 3367 O O . TYR A 1 422 ? 30.782 6.712 26.224 1.00 81.56 422 TYR A O 1
ATOM 3375 N N . GLY A 1 423 ? 29.328 5.000 26.301 1.00 80.38 423 GLY A N 1
ATOM 3376 C CA . GLY A 1 423 ? 29.035 5.106 27.723 1.00 80.38 423 GLY A CA 1
ATOM 3377 C C . GLY A 1 423 ? 28.051 6.219 28.059 1.00 80.38 423 GLY A C 1
ATOM 3378 O O . GLY A 1 423 ? 28.293 6.954 29.010 1.00 80.38 423 GLY A O 1
ATOM 3379 N N . LEU A 1 424 ? 26.956 6.357 27.302 1.00 84.81 424 LEU A N 1
ATOM 3380 C CA . LEU A 1 424 ? 25.839 7.244 27.648 1.00 84.81 424 LEU A CA 1
ATOM 3381 C C . LEU A 1 424 ? 25.435 7.067 29.128 1.00 84.81 424 LEU A C 1
ATOM 3383 O O . LEU A 1 424 ? 24.918 6.029 29.530 1.00 84.81 424 LEU A O 1
ATOM 3387 N N . ILE A 1 425 ? 25.694 8.092 29.939 1.00 85.69 425 ILE A N 1
ATOM 3388 C CA . ILE A 1 425 ? 25.461 8.107 31.390 1.00 85.69 425 ILE A CA 1
ATOM 3389 C C . ILE A 1 425 ? 23.985 8.372 31.683 1.00 85.69 425 ILE A C 1
ATOM 3391 O O . ILE A 1 425 ? 23.406 7.770 32.582 1.00 85.69 425 ILE A O 1
ATOM 3395 N N . GLU A 1 426 ? 23.401 9.339 30.976 1.00 82.88 426 GLU A N 1
ATOM 3396 C CA . GLU A 1 426 ? 22.062 9.848 31.257 1.00 82.88 426 GLU A CA 1
ATOM 3397 C C . GLU A 1 426 ? 21.442 10.435 29.987 1.00 82.88 426 GLU A C 1
ATOM 3399 O O . GLU A 1 426 ? 22.112 11.144 29.230 1.00 82.88 426 GLU A O 1
ATOM 3404 N N . PHE A 1 427 ? 20.158 10.146 29.778 1.00 86.94 427 PHE A N 1
ATOM 3405 C CA . PHE A 1 427 ? 19.345 10.676 28.690 1.00 86.94 427 PHE A CA 1
ATOM 3406 C C . PHE A 1 427 ? 18.060 11.263 29.262 1.00 86.94 427 PHE A C 1
ATOM 3408 O O . PHE A 1 427 ? 17.352 10.607 30.029 1.00 86.94 427 PHE A O 1
ATOM 3415 N N . VAL A 1 428 ? 17.755 12.497 28.875 1.00 77.00 428 VAL A N 1
ATOM 3416 C CA . VAL A 1 428 ? 16.511 13.170 29.244 1.00 77.00 428 VAL A CA 1
ATOM 3417 C C . VAL A 1 428 ? 15.918 13.798 27.997 1.00 77.00 428 VAL A C 1
ATOM 3419 O O . VAL A 1 428 ? 16.601 14.529 27.283 1.00 77.00 428 VAL A O 1
ATOM 3422 N N . ARG A 1 429 ? 14.631 13.550 27.758 1.00 84.44 429 ARG A N 1
ATOM 3423 C CA . ARG A 1 429 ? 13.875 14.125 26.645 1.00 84.44 429 ARG A CA 1
ATOM 3424 C C . ARG A 1 429 ? 12.755 15.014 27.162 1.00 84.44 429 ARG A C 1
ATOM 3426 O O . ARG A 1 429 ? 12.107 14.701 28.160 1.00 84.44 429 ARG A O 1
ATOM 3433 N N . SER A 1 430 ? 12.527 16.128 26.483 1.00 81.38 430 SER A N 1
ATOM 3434 C CA . SER A 1 430 ? 11.416 17.022 26.769 1.00 81.38 430 SER A CA 1
ATOM 3435 C C . SER A 1 430 ? 10.091 16.387 26.359 1.00 81.38 430 SER A C 1
ATOM 3437 O O . SER A 1 430 ? 10.026 15.532 25.479 1.00 81.38 430 SER A O 1
ATOM 3439 N N . ALA A 1 431 ? 8.995 16.879 26.931 1.00 72.50 431 ALA A N 1
ATOM 3440 C CA . ALA A 1 431 ? 7.693 16.674 26.318 1.00 72.50 431 ALA A CA 1
ATOM 3441 C C . ALA A 1 431 ? 7.665 17.314 24.919 1.00 72.50 431 ALA A C 1
ATOM 3443 O O . ALA A 1 431 ? 8.368 18.298 24.650 1.00 72.50 431 ALA A O 1
ATOM 3444 N N . ARG A 1 432 ? 6.807 16.783 24.052 1.00 74.81 432 ARG A N 1
ATOM 3445 C CA . ARG A 1 432 ? 6.573 17.304 22.709 1.00 74.81 432 ARG A CA 1
ATOM 3446 C C . ARG A 1 432 ? 6.228 18.794 22.744 1.00 74.81 432 ARG A C 1
ATOM 3448 O O . ARG A 1 432 ? 5.264 19.215 23.389 1.00 74.81 432 ARG A O 1
ATOM 3455 N N . VAL A 1 433 ? 6.993 19.601 22.018 1.00 75.44 433 VAL A N 1
ATOM 3456 C CA . VAL A 1 433 ? 6.620 20.976 21.682 1.00 75.44 433 VAL A CA 1
ATOM 3457 C C . VAL A 1 433 ? 5.954 20.923 20.319 1.00 75.44 433 VAL A C 1
ATOM 3459 O O . VAL A 1 433 ? 6.548 20.432 19.368 1.00 75.44 433 VAL A O 1
ATOM 3462 N N . ALA A 1 434 ? 4.718 21.398 20.225 1.00 74.38 434 ALA A N 1
ATOM 3463 C CA . ALA A 1 434 ? 3.929 21.371 19.003 1.00 74.38 434 ALA A CA 1
ATOM 3464 C C . ALA A 1 434 ? 3.328 22.749 18.714 1.00 74.38 434 ALA A C 1
ATOM 3466 O O . ALA A 1 434 ? 2.928 23.461 19.639 1.00 74.38 434 ALA A O 1
ATOM 3467 N N . ILE A 1 435 ? 3.262 23.102 17.433 1.00 71.25 435 ILE A N 1
ATOM 3468 C CA . ILE A 1 435 ? 2.601 24.284 16.882 1.00 71.25 435 ILE A CA 1
ATOM 3469 C C . ILE A 1 435 ? 1.630 23.799 15.806 1.00 71.25 435 ILE A C 1
ATOM 3471 O O . ILE A 1 435 ? 2.022 23.045 14.917 1.00 71.25 435 ILE A O 1
ATOM 3475 N N . ILE A 1 436 ? 0.368 24.219 15.882 1.00 72.75 436 ILE A N 1
ATOM 3476 C CA . ILE A 1 436 ? -0.634 23.926 14.849 1.00 72.75 436 ILE A CA 1
ATOM 3477 C C . ILE A 1 436 ? -0.190 24.592 13.539 1.00 72.75 436 ILE A C 1
ATOM 3479 O O . ILE A 1 436 ? 0.222 25.747 13.546 1.00 72.75 436 ILE A O 1
ATOM 3483 N N . LYS A 1 437 ? -0.253 23.866 12.419 1.00 66.81 437 LYS A N 1
ATOM 3484 C CA . LYS A 1 437 ? 0.235 24.319 11.101 1.00 66.81 437 LYS A CA 1
ATOM 3485 C C . LYS A 1 437 ? -0.577 25.455 10.474 1.00 66.81 437 LYS A C 1
ATOM 3487 O O . LYS A 1 437 ? -0.110 26.056 9.513 1.00 66.81 437 LYS A O 1
ATOM 3492 N N . ASP A 1 438 ? -1.782 25.698 10.972 1.00 68.69 438 ASP A N 1
ATOM 3493 C CA . ASP A 1 438 ? -2.685 26.725 10.460 1.00 68.69 438 ASP A CA 1
ATOM 3494 C C . ASP A 1 438 ? -2.075 28.134 10.590 1.00 68.69 438 ASP A C 1
ATOM 3496 O O . ASP A 1 438 ? -1.496 28.478 11.620 1.00 68.69 438 ASP A O 1
ATOM 3500 N N . SER A 1 439 ? -2.171 28.932 9.525 1.00 47.56 439 SER A N 1
ATOM 3501 C CA . SER A 1 439 ? -1.397 30.169 9.335 1.00 47.56 439 SER A CA 1
ATOM 3502 C C . SER A 1 439 ? -1.947 31.388 10.076 1.00 47.56 439 SER A C 1
ATOM 3504 O O . SER A 1 439 ? -1.209 32.349 10.291 1.00 47.56 439 SER A O 1
ATOM 3506 N N . SER A 1 440 ? -3.218 31.365 10.483 1.00 59.47 440 SER A N 1
ATOM 3507 C CA . SER A 1 440 ? -3.758 32.378 11.393 1.00 59.47 440 SER A CA 1
ATOM 3508 C C . SER A 1 440 ? -3.209 32.110 12.797 1.00 59.47 440 SER A C 1
ATOM 3510 O O . SER A 1 440 ? -3.523 31.076 13.400 1.00 59.47 440 SER A O 1
ATOM 3512 N N . GLY A 1 441 ? -2.384 33.018 13.325 1.00 56.16 441 GLY A N 1
ATOM 3513 C CA . GLY A 1 441 ? -1.904 32.926 14.707 1.00 56.16 441 GLY A CA 1
ATOM 3514 C C . GLY A 1 441 ? -3.072 32.889 15.700 1.00 56.16 441 GLY A C 1
ATOM 3515 O O . GLY A 1 441 ? -4.173 33.358 15.396 1.00 56.16 441 GLY A O 1
ATOM 3516 N N . PHE A 1 442 ? -2.847 32.385 16.919 1.00 60.25 442 PHE A N 1
ATOM 3517 C CA . PHE A 1 442 ? -3.872 32.387 17.970 1.00 60.25 442 PHE A CA 1
ATOM 3518 C C . PHE A 1 442 ? -4.409 33.802 18.221 1.00 60.25 442 PHE A C 1
ATOM 3520 O O . PHE A 1 442 ? -5.563 33.945 18.590 1.00 60.25 442 PHE A O 1
ATOM 3527 N N . HIS A 1 443 ? -3.625 34.850 17.944 1.00 56.03 443 HIS A N 1
ATOM 3528 C CA . HIS A 1 443 ? -4.059 36.246 18.013 1.00 56.03 443 HIS A CA 1
ATOM 3529 C C . HIS A 1 443 ? -5.225 36.610 17.067 1.00 56.03 443 HIS A C 1
ATOM 3531 O O . HIS A 1 443 ? -6.109 37.360 17.470 1.00 56.03 443 HIS A O 1
ATOM 3537 N N . GLU A 1 444 ? -5.267 36.097 15.832 1.00 60.09 444 GLU A N 1
ATOM 3538 C CA . GLU A 1 444 ? -6.407 36.334 14.924 1.00 60.09 444 GLU A CA 1
ATOM 3539 C C . GLU A 1 444 ? -7.632 35.531 15.360 1.00 60.09 444 GLU A C 1
ATOM 3541 O O . GLU A 1 444 ? -8.734 36.071 15.422 1.00 60.09 444 GLU A O 1
ATOM 3546 N N . LYS A 1 445 ? -7.422 34.285 15.795 1.00 62.19 445 LYS A N 1
ATOM 3547 C CA . LYS A 1 445 ? -8.489 33.455 16.371 1.00 62.19 445 LYS A CA 1
ATOM 3548 C C . LYS A 1 445 ? -9.041 34.048 17.668 1.00 62.19 445 LYS A C 1
ATOM 3550 O O . LYS A 1 445 ? -10.238 33.988 17.912 1.00 62.19 445 LYS A O 1
ATOM 3555 N N . LEU A 1 446 ? -8.195 34.674 18.487 1.00 59.00 446 LEU A N 1
ATOM 3556 C CA . LEU A 1 446 ? -8.601 35.390 19.694 1.00 59.00 446 LEU A CA 1
ATOM 3557 C C . LEU A 1 446 ? -9.502 36.578 19.348 1.00 59.00 446 LEU A C 1
ATOM 3559 O O . LEU A 1 446 ? -10.514 36.749 20.012 1.00 59.00 446 LEU A O 1
ATOM 3563 N N . LYS A 1 447 ? -9.207 37.331 18.277 1.00 59.78 447 LYS A N 1
ATOM 3564 C CA . LYS A 1 447 ? -10.091 38.404 17.784 1.00 59.78 447 LYS A CA 1
ATOM 3565 C C . LYS A 1 447 ? -11.447 37.872 17.316 1.00 59.78 447 LYS A C 1
ATOM 3567 O O . LYS A 1 447 ? -12.468 38.494 17.590 1.00 59.78 447 LYS A O 1
ATOM 3572 N N . GLU A 1 448 ? -11.479 36.713 16.659 1.00 57.41 448 GLU A N 1
ATOM 3573 C CA . GLU A 1 448 ? -12.733 36.032 16.297 1.00 57.41 448 GLU A CA 1
ATOM 3574 C C . GLU A 1 448 ? -13.519 35.560 17.534 1.00 57.41 448 GLU A C 1
ATOM 3576 O O . GLU A 1 448 ? -14.748 35.616 17.549 1.00 57.41 448 GLU A O 1
ATOM 3581 N N . PHE A 1 449 ? -12.831 35.142 18.603 1.00 56.31 449 PHE A N 1
ATOM 3582 C CA . PHE A 1 449 ? -13.465 34.776 19.874 1.00 56.31 449 PHE A CA 1
ATOM 3583 C C . PHE A 1 449 ? -13.927 35.990 20.692 1.00 56.31 449 PHE A C 1
ATOM 3585 O O . PHE A 1 449 ? -14.975 35.925 21.336 1.00 56.31 449 PHE A O 1
ATOM 3592 N N . GLU A 1 450 ? -13.195 37.104 20.644 1.00 51.78 450 GLU A N 1
ATOM 3593 C CA . GLU A 1 450 ? -13.591 38.391 21.230 1.00 51.78 450 GLU A CA 1
ATOM 3594 C C . GLU A 1 450 ? -14.802 38.996 20.504 1.00 51.78 450 GLU A C 1
ATOM 3596 O O . GLU A 1 450 ? -15.642 39.625 21.147 1.00 51.78 450 GLU A O 1
ATOM 3601 N N . ALA A 1 451 ? -14.958 38.735 19.199 1.00 52.31 451 ALA A N 1
ATOM 3602 C CA . ALA A 1 451 ? -16.123 39.150 18.415 1.00 52.31 451 ALA A CA 1
ATOM 3603 C C . ALA A 1 451 ? -17.438 38.455 18.838 1.00 52.31 451 ALA A C 1
ATOM 3605 O O . ALA A 1 451 ? -18.522 38.911 18.478 1.00 52.31 451 ALA A O 1
ATOM 3606 N N . LEU A 1 452 ? -17.371 37.376 19.629 1.00 46.97 452 LEU A N 1
ATOM 3607 C CA . LEU A 1 452 ? -18.517 36.580 20.091 1.00 46.97 452 LEU A CA 1
ATOM 3608 C C . LEU A 1 452 ? -18.982 36.925 21.523 1.00 46.97 452 LEU A C 1
ATOM 3610 O O . LEU A 1 452 ? -19.417 36.052 22.281 1.00 46.97 452 LEU A O 1
ATOM 3614 N N . ARG A 1 453 ? -18.960 38.209 21.904 1.00 42.28 453 ARG A N 1
ATOM 3615 C CA . ARG A 1 453 ? -19.720 38.734 23.058 1.00 42.28 453 ARG A CA 1
ATOM 3616 C C . ARG A 1 453 ? -20.599 39.925 22.625 1.00 42.28 453 ARG A C 1
ATOM 3618 O O . ARG A 1 453 ? -20.243 40.633 21.694 1.00 42.28 453 ARG A O 1
ATOM 3625 N N . PRO A 1 454 ? -21.800 40.060 23.217 1.00 45.41 454 PRO A N 1
ATOM 3626 C CA . PRO A 1 454 ? -23.055 40.408 22.540 1.00 45.41 454 PRO A CA 1
ATOM 3627 C C . PRO A 1 454 ? -23.091 41.815 21.936 1.00 45.41 454 PRO A C 1
ATOM 3629 O O . PRO A 1 454 ? -22.518 42.751 22.485 1.00 45.41 454 PRO A O 1
ATOM 3632 N N . GLY A 1 455 ? -23.829 41.946 20.829 1.00 45.97 455 GLY A N 1
ATOM 3633 C CA . GLY A 1 455 ? -24.000 43.196 20.099 1.00 45.97 455 GLY A CA 1
ATOM 3634 C C . GLY A 1 455 ? -24.546 44.327 20.968 1.00 45.97 455 GLY A C 1
ATOM 3635 O O . GLY A 1 455 ? -25.601 44.205 21.588 1.00 45.97 455 GLY A O 1
ATOM 3636 N N . THR A 1 456 ? -23.844 45.453 20.963 1.00 51.66 456 THR A N 1
ATOM 3637 C CA . THR A 1 456 ? -24.406 46.757 21.308 1.00 51.66 456 THR A CA 1
ATOM 3638 C C . THR A 1 456 ? -24.797 47.461 20.021 1.00 51.66 456 THR A C 1
ATOM 3640 O O . THR A 1 456 ? -24.007 48.218 19.475 1.00 51.66 456 THR A O 1
ATOM 3643 N N . GLU A 1 457 ? -25.992 47.142 19.530 1.00 47.94 457 GLU A N 1
ATOM 3644 C CA . GLU A 1 457 ? -26.959 48.087 18.962 1.00 47.94 457 GLU A CA 1
ATOM 3645 C C . GLU A 1 457 ? -28.244 47.314 18.639 1.00 47.94 457 GLU A C 1
ATOM 3647 O O . GLU A 1 457 ? -28.232 46.273 17.981 1.00 47.94 457 GLU A O 1
ATOM 3652 N N . ILE A 1 458 ? -29.364 47.793 19.177 1.00 50.81 458 ILE A N 1
ATOM 3653 C CA . ILE A 1 458 ? -30.691 47.306 18.809 1.00 50.81 458 ILE A CA 1
ATOM 3654 C C . ILE A 1 458 ? -30.932 47.808 17.387 1.00 50.81 458 ILE A C 1
ATOM 3656 O O . ILE A 1 458 ? -31.067 49.011 17.184 1.00 50.81 458 ILE A O 1
ATOM 3660 N N . VAL A 1 459 ? -30.995 46.909 16.406 1.00 54.62 459 VAL A N 1
ATOM 3661 C CA . VAL A 1 459 ? -31.550 47.263 15.097 1.00 54.62 459 VAL A CA 1
ATOM 3662 C C . VAL A 1 459 ? -33.067 47.276 15.259 1.00 54.62 459 VAL A C 1
ATOM 3664 O O . VAL A 1 459 ? -33.722 46.234 15.187 1.00 54.62 459 VAL A O 1
ATOM 3667 N N . GLU A 1 460 ? -33.629 48.446 15.557 1.00 52.88 460 GLU A N 1
ATOM 3668 C CA . GLU A 1 460 ? -35.071 48.650 15.457 1.00 52.88 460 GLU A CA 1
ATOM 3669 C C . GLU A 1 460 ? -35.473 48.526 13.986 1.00 52.88 460 GLU A C 1
ATOM 3671 O O . GLU A 1 460 ? -34.926 49.182 13.103 1.00 52.88 460 GLU A O 1
ATOM 3676 N N . ASN A 1 461 ? -36.418 47.631 13.709 1.00 50.41 461 ASN A N 1
ATOM 3677 C CA . ASN A 1 461 ? -36.954 47.451 12.370 1.00 50.41 461 ASN A CA 1
ATOM 3678 C C . ASN A 1 461 ? -37.809 48.681 12.018 1.00 50.41 461 ASN A C 1
ATOM 3680 O O . ASN A 1 461 ? -38.940 48.805 12.489 1.00 50.41 461 ASN A O 1
ATOM 3684 N N . GLU A 1 462 ? -37.272 49.580 11.189 1.00 55.69 462 GLU A N 1
ATOM 3685 C CA . GLU A 1 462 ? -37.914 50.839 10.770 1.00 55.69 462 GLU A CA 1
ATOM 3686 C C . GLU A 1 462 ? -39.280 50.641 10.075 1.00 55.69 462 GLU A C 1
ATOM 3688 O O . GLU A 1 462 ? -40.053 51.587 9.921 1.00 55.69 462 GLU A O 1
ATOM 3693 N N . PHE A 1 463 ? -39.626 49.404 9.699 1.00 56.72 463 PHE A N 1
ATOM 3694 C CA . PHE A 1 463 ? -40.884 49.059 9.034 1.00 56.72 463 PHE A CA 1
ATOM 3695 C C . PHE A 1 463 ? -42.002 48.599 9.981 1.00 56.72 463 PHE A C 1
ATOM 3697 O O . PHE A 1 463 ? -43.123 48.371 9.524 1.00 56.72 463 PHE A O 1
ATOM 3704 N N . LEU A 1 464 ? -41.761 48.509 11.298 1.00 51.59 464 LEU A N 1
ATOM 3705 C CA . LEU A 1 464 ? -42.770 48.066 12.279 1.00 51.59 464 LEU A CA 1
ATOM 3706 C C . LEU A 1 464 ? -44.056 48.918 12.279 1.00 51.59 464 LEU A C 1
ATOM 3708 O O . LEU A 1 464 ? -45.114 48.405 12.633 1.00 51.59 464 LEU A O 1
ATOM 3712 N N . ASN A 1 465 ? -43.986 50.175 11.822 1.00 54.44 465 ASN A N 1
ATOM 3713 C CA . ASN A 1 465 ? -45.126 51.100 11.752 1.00 54.44 465 ASN A CA 1
ATOM 3714 C C . ASN A 1 465 ? -45.577 51.451 10.320 1.00 54.44 465 ASN A C 1
ATOM 3716 O O . ASN A 1 465 ? -46.390 52.356 10.146 1.00 54.44 465 ASN A O 1
ATOM 3720 N N . LYS A 1 466 ? -45.072 50.758 9.292 1.00 59.78 466 LYS A N 1
ATOM 3721 C CA . LYS A 1 466 ? -45.420 51.011 7.883 1.00 59.78 466 LYS A CA 1
ATOM 3722 C C . LYS A 1 466 ? -46.016 49.770 7.216 1.00 59.78 466 LYS A C 1
ATOM 3724 O O . LYS A 1 466 ? -45.449 49.222 6.274 1.00 59.78 466 LYS A O 1
ATOM 3729 N N . GLN A 1 467 ? -47.177 49.326 7.704 1.00 55.09 467 GLN A N 1
ATOM 3730 C CA . GLN A 1 467 ? -47.887 48.166 7.141 1.00 55.09 467 GLN A CA 1
ATOM 3731 C C . GLN A 1 467 ? -48.292 48.338 5.664 1.00 55.09 467 GLN A C 1
ATOM 3733 O O . GLN A 1 467 ? -48.461 47.334 4.976 1.00 55.09 467 GLN A O 1
ATOM 3738 N N . ASP A 1 468 ? -48.374 49.570 5.155 1.00 57.41 468 ASP A N 1
ATOM 3739 C CA . ASP A 1 468 ? -48.840 49.839 3.789 1.00 57.41 468 ASP A CA 1
ATOM 3740 C C . ASP A 1 468 ? -47.742 49.739 2.707 1.00 57.41 468 ASP A C 1
ATOM 3742 O O . ASP A 1 468 ? -48.057 49.683 1.521 1.00 57.41 468 ASP A O 1
ATOM 3746 N N . GLU A 1 469 ? -46.455 49.672 3.078 1.00 57.91 469 GLU A N 1
ATOM 3747 C CA . GLU A 1 469 ? -45.334 49.615 2.115 1.00 57.91 469 GLU A CA 1
ATOM 3748 C C . GLU A 1 469 ? -44.805 48.186 1.862 1.00 57.91 469 GLU A C 1
ATOM 3750 O O . GLU A 1 469 ? -43.992 47.985 0.965 1.00 57.91 469 GLU A O 1
ATOM 3755 N N . VAL A 1 470 ? -45.266 47.170 2.604 1.00 54.12 470 VAL A N 1
ATOM 3756 C CA . VAL A 1 470 ? -44.720 45.795 2.502 1.00 54.12 470 VAL A CA 1
ATOM 3757 C C . VAL A 1 470 ? -45.419 44.949 1.422 1.00 54.12 470 VAL A C 1
ATOM 3759 O O . VAL A 1 470 ? -44.885 43.927 1.000 1.00 54.12 470 VAL A O 1
ATOM 3762 N N . PHE A 1 471 ? -46.575 45.385 0.907 1.00 50.62 471 PHE A N 1
ATOM 3763 C CA . PHE A 1 471 ? -47.295 44.677 -0.159 1.00 50.62 471 PHE A CA 1
ATOM 3764 C C . PHE A 1 471 ? -47.886 45.626 -1.207 1.00 50.62 471 PHE A C 1
ATOM 3766 O O . PHE A 1 471 ? -49.101 45.687 -1.379 1.00 50.62 471 PHE A O 1
ATOM 3773 N N . THR A 1 472 ? -47.045 46.341 -1.957 1.00 41.94 472 THR A N 1
ATOM 3774 C CA . THR A 1 472 ? -47.443 46.822 -3.291 1.00 41.94 472 THR A CA 1
ATOM 3775 C C . THR A 1 472 ? -46.318 46.660 -4.320 1.00 41.94 472 THR A C 1
ATOM 3777 O O . THR A 1 472 ? -45.287 47.318 -4.238 1.00 41.94 472 THR A O 1
ATOM 3780 N N . MET A 1 473 ? -46.635 45.802 -5.304 1.00 38.66 473 MET A N 1
ATOM 3781 C CA . MET A 1 473 ? -45.925 45.364 -6.522 1.00 38.66 473 MET A CA 1
ATOM 3782 C C . MET A 1 473 ? -44.741 44.406 -6.379 1.00 38.66 473 MET A C 1
ATOM 3784 O O . MET A 1 473 ? -43.611 44.850 -6.093 1.00 38.66 473 MET A O 1
#

pLDDT: mean 83.75, std 15.39, range [38.06, 98.81]

Sequence (473 aa):
MHGNYGPNVLTNECDVLIAIGMRFDDRVTGRLDKYAKQAKVIHLDIDPSEIDKNVKTTVPVWGDCKETLPMLTELVEQKVYPQWLQKFREYQKEEEETCINPELNPTTEQLTMGEVIKLVNELTKGDAIIVTDVGQHQMVACRYAKFNSTKSNVTSGGLGTMGFALPAAIGAKYGAPDRTVVAVIGDGGFQMTLQELGTIMQFGAEVKILILNNQFLGMVRQWQQLFNDKRYSFVNIQSPNYVQLAKAYNIDGQSISERADLKSALKTMLDHKGSYLLEVMEYTITVYTENHIGLLNRIAIIFSRRKINIESLNTSPSEVPGIHRFNIVIQETEEVVRKLVRQVEKQVEVLKAYFNTNEEIVWQELALYKVPTDEVAEKVKVERLLREHGARAVVIRKDYTIFETSGHREETDKLVEVLEPYGLIEFVRSARVAIIKDSSGFHEKLKEFEALRPGTEIVENEFLNKQDEVFTM

Foldseek 3Di:
DLDADLCLVVQLVDQAAEAAQDLCDCVNQVDLVRGNVNHAYEHEHQDPCSACPSPDHNHYDHDHCVPVVVVVVVVDDDDDDVVSVVSSVVSVVVCCVPPLCCQCPPPDFFHHLNVLLNLVCVLQVLQAQEFEAAAPNLSSNVRRGRNPDPNRYHYDDPPRDQLCQLVVQLVVCVVPVPHAYEREHEQVSCVVPVCCLLVCLVPQRAHQYEYEYEQFSHRVQVCCVPPVVSPDDPGGHDGDPVQVSNVVSVAHEDEDAGPVCSNVRSNCSRPDRTYYYYHYYDFWWWFKFFDDPCLVVQLVVLCVVVVWDWPFWDWDDFPDPRIIIIGTGTGDDPVVRVVSQVCSVVRGHGLHITTDGPSQKDKKKKKKWKFFQVLVVVDPVNVVVCVVLVWDWPDDDNGITMIMDMGHPVSLVVVVVVCVVRPGPDMDMHGMDIDGPDPDGVVVVVVVSVVPDDDPDPPDDPCPPPPPPPDDD

Organism: NCBI:txid1670608

Radius of gyration: 29.4 Å; chains: 1; bounding box: 89×74×73 Å

InterPro domains:
  IPR000399 TPP-binding enzyme, conserved site [PS00187] (170-189)
  IPR002912 ACT domain [PS51671] (284-358)
  IPR004789 Acetolactate synthase, small subunit [TIGR00119] (283-437)
  IPR011766 Thiamine pyrophosphate enzyme, TPP-binding [PF02775] (133-280)
  IPR012000 Thiamine pyrophosphate enzyme, central domain [PF00205] (1-72)
  IPR019455 Acetolactate synthase, small subunit, C-terminal [PF10369] (364-437)
  IPR027271 Acetolactate synthase/Transcription factor NikR, C-terminal [G3DSA:3.30.70.1150] (364-449)
  IPR029035 DHS-like NAD/FAD-binding domain superfamily [SSF52467] (1-94)
  IPR029061 Thiamin diphosphate-binding fold [SSF52518] (111-287)
  IPR039368 Acetolactate synthase large subunit, TPP binding domain [cd02015] (111-281)
  IPR039557 AHAS, ACT domain [cd04878] (283-353)
  IPR045229 Thiamine pyrophosphate enzyme [PTHR18968] (1-281)
  IPR045865 ACT-like domain [SSF55021] (281-354)
  IPR045865 ACT-like domain [SSF55021] (357-438)
  IPR054480 Acetolactate synthase small subunit-like, ACT domain [PF22629] (286-352)

Secondary structure (DSSP, 8-state):
--S-HHHHHHHHH-SEEEEES----HHHHS-TTTTTTTSEEEEEES-TTTTTTSS--SEEEES-HHHHHHHHHTTSPP---HHHHHHHHHHHHHHIIIIIHHHHS--SSSPPHHHHHHHHHHHHTT-SEEEE-SSHHHHHHHHH----STT-EEE--SS--TT-HHHHHHHHHHHSTTS-EEEEEEHHHHHHHGGGHHHHHHH----EEEEE--SB-HHHHHHHHHHSTT---S-B-----HHHHHHHTT-EEEEE--HHHHHHHHHHHHHSSS-EEEEE-----EEEEE--TTHHHHHHHHHHHTTPPPSEEEEEE-SSTTEEEEEEE----HHHHHHHHHHHHHHS--SEEE---TTTEEEEEEEEEEEEHHHHHH-HHHHHHHHHTT-EEEEE-SSEEEEEEEE-HHHHHHHHHHHGGGT--EEEEPPPEEEE--SS-HHHHHHHHHTTS--S-----TTTT-TTSSS--